Protein AF-A0A3M1JH83-F1 (afdb_monomer_lite)

Secondary structure (DSSP, 8-state):
-------------GGGGSSPPTT---SPP-EEEEHHHHHHHB---HHHHHHHHHT--BEEEPBPTTSS---TTT--SPEEE-B--SSTTEEEE---HHHHHHHHHHH-GGG--------GGGEEEETTEEEEE--S--EEEEEEEETTTS-HHHHHHHHHHS-EEEEE---STT---EEEEEEEETTTTEEEEEEEE------TTSHHHHHHHHHHHHHH-SS--SEEEEES-TT-HHHHHHHHHHHHHT--EEEE-HHHHHHHHHHHHTTB--S--EEEEEEEEEE-TTSSEEEEEEEETTEEEEEEPPEE-TTTHHHHH-HHHHHHHHHHHHH-HHHHHHHHHTTT--HHHHHHHHHHHHTTTT--EE--HHHHHHHHHHHTTS-SS-SSTTHHHHHHHHHHHHHHHHT-BTTBHHHHHTTHHHHHHHTT-----EEEEETTEEEEE-HHHHHHHHHTTTS-HHHHHHHHHHHHHHHHHHHHHHT--SSEEEESGGGG-HHHHHHHHHTTPBPPSS-SSGGGHHHHHHHHHTTSPPB--

Structure (mmCIF, N/CA/C/O backbone):
data_AF-A0A3M1JH83-F1
#
_entry.id   AF-A0A3M1JH83-F1
#
loop_
_atom_site.group_PDB
_atom_site.id
_atom_site.type_symbol
_atom_site.label_atom_id
_atom_site.label_alt_id
_atom_site.label_comp_id
_atom_site.label_asym_id
_atom_site.label_entity_id
_atom_site.label_seq_id
_atom_site.pdbx_PDB_ins_code
_atom_site.Cartn_x
_atom_site.Cartn_y
_atom_site.Cartn_z
_atom_site.occupancy
_atom_site.B_iso_or_equiv
_atom_site.auth_seq_id
_atom_site.auth_comp_id
_atom_site.auth_asym_id
_atom_site.auth_atom_id
_atom_site.pdbx_PDB_model_num
ATOM 1 N N . MET A 1 1 ? 31.248 0.438 -50.547 1.00 29.56 1 MET A N 1
ATOM 2 C CA . MET A 1 1 ? 31.898 0.547 -49.225 1.00 29.56 1 MET A CA 1
ATOM 3 C C . MET A 1 1 ? 30.807 0.777 -48.189 1.00 29.56 1 MET A C 1
ATOM 5 O O . MET A 1 1 ? 30.263 1.869 -48.118 1.00 29.56 1 MET A O 1
ATOM 9 N N . ARG A 1 2 ? 30.383 -0.291 -47.506 1.00 21.20 2 ARG A N 1
ATOM 10 C CA . ARG A 1 2 ? 29.380 -0.285 -46.432 1.00 21.20 2 ARG A CA 1
ATOM 11 C C . ARG A 1 2 ? 30.130 -0.617 -45.144 1.00 21.20 2 ARG A C 1
ATOM 13 O O . ARG A 1 2 ? 30.710 -1.694 -45.081 1.00 21.20 2 ARG A O 1
ATOM 20 N N . ASN A 1 3 ? 30.118 0.276 -44.158 1.00 22.84 3 ASN A N 1
ATOM 21 C CA . ASN A 1 3 ? 30.624 -0.019 -42.818 1.00 22.84 3 ASN A CA 1
ATOM 22 C C . ASN A 1 3 ? 29.441 -0.398 -41.920 1.00 22.84 3 ASN A C 1
ATOM 24 O O . ASN A 1 3 ? 28.606 0.443 -41.594 1.00 22.84 3 ASN A O 1
ATOM 28 N N . GLN A 1 4 ? 29.373 -1.681 -41.564 1.00 21.98 4 GLN A N 1
ATOM 29 C CA . GLN A 1 4 ? 28.559 -2.201 -40.468 1.00 21.98 4 GLN A CA 1
ATOM 30 C C . GLN A 1 4 ? 29.218 -1.815 -39.139 1.00 21.98 4 GLN A C 1
ATOM 32 O O . GLN A 1 4 ? 30.397 -2.089 -38.927 1.00 21.98 4 GLN A O 1
ATOM 37 N N . ILE A 1 5 ? 28.452 -1.195 -38.242 1.00 20.92 5 ILE A N 1
ATOM 38 C CA . ILE A 1 5 ? 28.841 -0.977 -36.847 1.00 20.92 5 ILE A CA 1
ATOM 39 C C . ILE A 1 5 ? 28.326 -2.179 -36.051 1.00 20.92 5 ILE A C 1
ATOM 41 O O . ILE A 1 5 ? 27.120 -2.387 -35.935 1.00 20.92 5 ILE A O 1
ATOM 45 N N . SER A 1 6 ? 29.247 -2.990 -35.534 1.00 19.30 6 SER A N 1
ATOM 46 C CA . SER A 1 6 ? 28.958 -4.096 -34.622 1.00 19.30 6 SER A CA 1
ATOM 47 C C . SER A 1 6 ? 28.612 -3.556 -33.231 1.00 19.30 6 SER A C 1
ATOM 49 O O . SER A 1 6 ? 29.464 -2.958 -32.570 1.00 19.30 6 SER A O 1
ATOM 51 N N . VAL A 1 7 ? 27.388 -3.795 -32.762 1.00 20.77 7 VAL A N 1
ATOM 52 C CA . VAL A 1 7 ? 26.996 -3.578 -31.363 1.00 20.77 7 VAL A CA 1
ATOM 53 C C . VAL A 1 7 ? 27.532 -4.756 -30.545 1.00 20.77 7 VAL A C 1
ATOM 55 O O . VAL A 1 7 ? 27.049 -5.878 -30.677 1.00 20.77 7 VAL A O 1
ATOM 58 N N . LYS A 1 8 ? 28.568 -4.529 -29.729 1.00 19.84 8 LYS A N 1
ATOM 59 C CA . LYS A 1 8 ? 29.025 -5.512 -28.736 1.00 19.84 8 LYS A CA 1
ATOM 60 C C . LYS A 1 8 ? 28.062 -5.493 -27.550 1.00 19.84 8 LYS A C 1
ATOM 62 O O . LYS A 1 8 ? 28.019 -4.514 -26.810 1.00 19.84 8 LYS A O 1
ATOM 67 N N . ALA A 1 9 ? 27.322 -6.584 -27.370 1.00 20.44 9 ALA A N 1
ATOM 68 C CA . ALA A 1 9 ? 26.646 -6.898 -26.120 1.00 20.44 9 ALA A CA 1
ATOM 69 C C . ALA A 1 9 ? 27.694 -6.977 -24.997 1.00 20.44 9 ALA A C 1
ATOM 71 O O . ALA A 1 9 ? 28.636 -7.766 -25.070 1.00 20.44 9 ALA A O 1
ATOM 72 N N . VAL A 1 10 ? 27.558 -6.128 -23.979 1.00 21.09 10 VAL A N 1
ATOM 73 C CA . VAL A 1 10 ? 28.343 -6.235 -22.748 1.00 21.09 10 VAL A CA 1
ATOM 74 C C . VAL A 1 10 ? 27.715 -7.365 -21.940 1.00 21.09 10 VAL A C 1
ATOM 76 O O . VAL A 1 10 ? 26.636 -7.201 -21.375 1.00 21.09 10 VAL A O 1
ATOM 79 N N . SER A 1 11 ? 28.356 -8.535 -21.935 1.00 20.55 11 SER A N 1
ATOM 80 C CA . SER A 1 11 ? 27.999 -9.620 -21.026 1.00 20.55 11 SER A CA 1
ATOM 81 C C . SER A 1 11 ? 28.176 -9.123 -19.592 1.00 20.55 11 SER A C 1
ATOM 83 O O . SER A 1 11 ? 29.296 -8.807 -19.186 1.00 20.55 11 SER A O 1
ATOM 85 N N . LEU A 1 12 ? 27.085 -9.033 -18.831 1.00 25.16 12 LEU A N 1
ATOM 86 C CA . LEU A 1 12 ? 27.163 -8.845 -17.386 1.00 25.16 12 LEU A CA 1
ATOM 87 C C . LEU A 1 12 ? 27.817 -10.095 -16.792 1.00 25.16 12 LEU A C 1
ATOM 89 O O . LEU A 1 12 ? 27.356 -11.219 -16.977 1.00 25.16 12 LEU A O 1
ATOM 93 N N . ASP A 1 13 ? 28.967 -9.845 -16.192 1.00 24.58 13 ASP A N 1
ATOM 94 C CA . ASP A 1 13 ? 30.075 -10.764 -16.020 1.00 24.58 13 ASP A CA 1
ATOM 95 C C . ASP A 1 13 ? 29.794 -11.858 -14.973 1.00 24.58 13 ASP A C 1
ATOM 97 O O . ASP A 1 13 ? 29.264 -11.607 -13.887 1.00 24.58 13 ASP A O 1
ATOM 101 N N . ALA A 1 14 ? 30.222 -13.085 -15.279 1.00 24.50 14 ALA A N 1
ATOM 102 C CA . ALA A 1 14 ? 30.196 -14.253 -14.393 1.00 24.50 14 ALA A CA 1
ATOM 103 C C . ALA A 1 14 ? 31.198 -14.138 -13.216 1.00 24.50 14 ALA A C 1
ATOM 105 O O . ALA A 1 14 ? 31.386 -15.080 -12.440 1.00 24.50 14 ALA A O 1
ATOM 106 N N . SER A 1 15 ? 31.840 -12.979 -13.058 1.00 24.45 15 SER A N 1
ATOM 107 C CA . SER A 1 15 ? 32.808 -12.663 -12.009 1.00 24.45 15 SER A CA 1
ATOM 108 C C . SER A 1 15 ? 32.173 -12.322 -10.651 1.00 24.45 15 SER A C 1
ATOM 110 O O . SER A 1 15 ? 32.859 -12.411 -9.633 1.00 24.45 15 SER A O 1
ATOM 112 N N . MET A 1 16 ? 30.856 -12.074 -10.573 1.00 32.09 16 MET A N 1
ATOM 113 C CA . MET A 1 16 ? 30.162 -11.731 -9.313 1.00 32.09 16 MET A CA 1
ATOM 114 C C . MET A 1 16 ? 30.051 -12.867 -8.274 1.00 32.09 16 MET A C 1
ATOM 116 O O . MET A 1 16 ? 29.614 -12.628 -7.150 1.00 32.09 16 MET A O 1
ATOM 120 N N . LYS A 1 17 ? 30.469 -14.103 -8.591 1.00 27.92 17 LYS A N 1
ATOM 121 C CA . LYS A 1 17 ? 30.556 -15.200 -7.602 1.00 27.92 17 LYS A CA 1
ATOM 122 C C . LYS A 1 17 ? 31.916 -15.318 -6.906 1.00 27.92 17 LYS A C 1
ATOM 124 O O . LYS A 1 17 ? 32.028 -16.067 -5.939 1.00 27.92 17 LYS A O 1
ATOM 129 N N . LYS A 1 18 ? 32.958 -14.607 -7.350 1.00 27.17 18 LYS A N 1
ATOM 130 C CA . LYS A 1 18 ? 34.292 -14.687 -6.732 1.00 27.17 18 LYS A CA 1
ATOM 131 C C . LYS A 1 18 ? 34.509 -13.522 -5.769 1.00 27.17 18 LYS A C 1
ATOM 133 O O . LYS A 1 18 ? 35.078 -12.507 -6.146 1.00 27.17 18 LYS A O 1
ATOM 138 N N . GLY A 1 19 ? 34.081 -13.686 -4.517 1.00 31.95 19 GLY A N 1
ATOM 139 C CA . GLY A 1 19 ? 34.514 -12.791 -3.435 1.00 31.95 19 GLY A CA 1
ATOM 140 C C . GLY A 1 19 ? 33.567 -12.645 -2.249 1.00 31.95 19 GLY A C 1
ATOM 141 O O . GLY A 1 19 ? 34.003 -12.173 -1.205 1.00 31.95 19 GLY A O 1
ATOM 142 N N . LEU A 1 20 ? 32.306 -13.065 -2.363 1.00 27.81 20 LEU A N 1
ATOM 143 C CA . LEU A 1 20 ? 31.392 -13.063 -1.221 1.00 27.81 20 LEU A CA 1
ATOM 144 C C . LEU A 1 20 ? 31.597 -14.348 -0.402 1.00 27.81 20 LEU A C 1
ATOM 146 O O . LEU A 1 20 ? 31.468 -15.439 -0.968 1.00 27.81 20 LEU A O 1
ATOM 150 N N . PRO A 1 21 ? 31.920 -14.263 0.904 1.00 26.00 21 PRO A N 1
ATOM 151 C CA . PRO A 1 21 ? 31.916 -15.441 1.756 1.00 26.00 21 PRO A CA 1
ATOM 152 C C . PRO A 1 21 ? 30.517 -16.071 1.744 1.00 26.00 21 PRO A C 1
ATOM 154 O O . PRO A 1 21 ? 29.506 -15.367 1.821 1.00 26.00 21 PRO A O 1
ATOM 157 N N . GLN A 1 22 ? 30.452 -17.401 1.632 1.00 23.94 22 GLN A N 1
ATOM 158 C CA . GLN A 1 22 ? 29.202 -18.146 1.795 1.00 23.94 22 GLN A CA 1
ATOM 159 C C . GLN A 1 22 ? 28.585 -17.782 3.152 1.00 23.94 22 GLN A C 1
ATOM 161 O O . GLN A 1 22 ? 29.191 -18.032 4.190 1.00 23.94 22 GLN A O 1
ATOM 166 N N . GLY A 1 23 ? 27.397 -17.170 3.132 1.00 29.83 23 GLY A N 1
ATOM 167 C CA . GLY A 1 23 ? 26.667 -16.761 4.338 1.00 29.83 23 GLY A CA 1
ATOM 168 C C . GLY A 1 23 ? 26.599 -15.253 4.609 1.00 29.83 23 GLY A C 1
ATOM 169 O O . GLY A 1 23 ? 25.963 -14.871 5.585 1.00 29.83 23 GLY A O 1
ATOM 170 N N . ALA A 1 24 ? 27.187 -14.392 3.769 1.00 28.91 24 ALA A N 1
ATOM 171 C CA . ALA A 1 24 ? 27.036 -12.941 3.916 1.00 28.91 24 ALA A CA 1
ATOM 172 C C . ALA A 1 24 ? 25.582 -12.493 3.653 1.00 28.91 24 ALA A C 1
ATOM 174 O O . ALA A 1 24 ? 25.024 -12.709 2.574 1.00 28.91 24 ALA A O 1
ATOM 175 N N . SER A 1 25 ? 24.971 -11.854 4.646 1.00 32.62 25 SER A N 1
ATOM 176 C CA . SER A 1 25 ? 23.642 -11.254 4.581 1.00 32.62 25 SER A CA 1
ATOM 177 C C . SER A 1 25 ? 23.720 -9.896 3.870 1.00 32.62 25 SER A C 1
ATOM 179 O O . SER A 1 25 ? 24.493 -9.018 4.240 1.00 32.62 25 SER A O 1
ATOM 181 N N . LEU A 1 26 ? 22.872 -9.680 2.861 1.00 36.41 26 LEU A N 1
ATOM 182 C CA . LEU A 1 26 ? 22.718 -8.378 2.190 1.00 36.41 26 LEU A CA 1
ATOM 183 C C . LEU A 1 26 ? 21.771 -7.424 2.943 1.00 36.41 26 LEU A C 1
ATOM 185 O O . LEU A 1 26 ? 21.345 -6.412 2.384 1.00 36.41 26 LEU A O 1
ATOM 189 N N . ASN A 1 27 ? 21.409 -7.740 4.192 1.00 35.19 27 ASN A N 1
ATOM 190 C CA . ASN A 1 27 ? 20.602 -6.841 5.006 1.00 35.19 27 ASN A CA 1
ATOM 191 C C . ASN A 1 27 ? 21.424 -5.606 5.408 1.00 35.19 27 ASN A C 1
ATOM 193 O O . ASN A 1 27 ? 22.570 -5.752 5.841 1.00 35.19 27 ASN A O 1
ATOM 197 N N . PRO A 1 28 ? 20.853 -4.393 5.317 1.00 38.94 28 PRO A N 1
ATOM 198 C CA . PRO A 1 28 ? 21.507 -3.195 5.826 1.00 38.94 28 PRO A CA 1
ATOM 199 C C . PRO A 1 28 ? 21.802 -3.349 7.332 1.00 38.94 28 PRO A C 1
ATOM 201 O O . PRO A 1 28 ? 20.889 -3.570 8.124 1.00 38.94 28 PRO A O 1
ATOM 204 N N . ARG A 1 29 ? 23.074 -3.241 7.737 1.00 39.47 29 ARG A N 1
ATOM 205 C CA . ARG A 1 29 ? 23.537 -3.251 9.143 1.00 39.47 29 ARG A CA 1
ATOM 206 C C . ARG A 1 29 ? 23.439 -1.869 9.761 1.00 39.47 29 ARG A C 1
ATOM 208 O O . ARG A 1 29 ? 23.209 -0.916 9.040 1.00 39.47 29 ARG A O 1
ATOM 215 N N . LEU A 1 30 ? 23.657 -1.735 11.065 1.00 40.88 30 LEU A N 1
ATOM 216 C CA . LEU A 1 30 ? 23.830 -0.453 11.759 1.00 40.88 30 LEU A CA 1
ATOM 217 C C . LEU A 1 30 ? 25.293 -0.310 12.246 1.00 40.88 30 LEU A C 1
ATOM 219 O O . LEU A 1 30 ? 25.900 -1.289 12.656 1.00 40.88 30 LEU A O 1
ATOM 223 N N . ILE A 1 31 ? 25.867 0.887 12.201 1.00 41.50 31 ILE A N 1
ATOM 224 C CA . ILE A 1 31 ? 27.222 1.305 12.628 1.00 41.50 31 ILE A CA 1
ATOM 225 C C . ILE A 1 31 ? 27.062 2.528 13.544 1.00 41.50 31 ILE A C 1
ATOM 227 O O . ILE A 1 31 ? 25.992 3.088 13.529 1.00 41.50 31 ILE A O 1
ATOM 231 N N . LEU A 1 32 ? 28.033 2.966 14.349 1.00 40.97 32 LEU A N 1
ATOM 232 C CA . LEU A 1 32 ? 27.917 4.106 15.282 1.00 40.97 32 LEU A CA 1
ATOM 233 C C . LEU A 1 32 ? 28.893 5.247 14.854 1.00 40.97 32 LEU A C 1
ATOM 235 O O . LEU A 1 32 ? 30.026 4.953 14.489 1.00 40.97 32 LEU A O 1
ATOM 239 N N . ALA A 1 33 ? 28.494 6.527 14.790 1.00 47.56 33 ALA A N 1
ATOM 240 C CA . ALA A 1 33 ? 29.294 7.666 14.298 1.00 47.56 33 ALA A CA 1
ATOM 241 C C . ALA A 1 33 ? 28.893 9.044 14.870 1.00 47.56 33 ALA A C 1
ATOM 243 O O . ALA A 1 33 ? 27.736 9.421 14.803 1.00 47.56 33 ALA A O 1
ATOM 244 N N . GLY A 1 34 ? 29.830 9.870 15.350 1.00 42.00 34 GLY A N 1
ATOM 245 C CA . GLY A 1 34 ? 29.492 11.144 16.019 1.00 42.00 34 GLY A CA 1
ATOM 246 C C . GLY A 1 34 ? 29.009 12.319 15.133 1.00 42.00 34 GLY A C 1
ATOM 247 O O . GLY A 1 34 ? 29.257 12.333 13.929 1.00 42.00 34 GLY A O 1
ATOM 248 N N . LYS A 1 35 ? 28.378 13.361 15.718 1.00 49.84 35 LYS A N 1
ATOM 249 C CA . LYS A 1 35 ? 27.789 14.547 15.015 1.00 49.84 35 LYS A CA 1
ATOM 250 C C . LYS A 1 35 ? 28.710 15.165 13.952 1.00 49.84 35 LYS A C 1
ATOM 252 O O . LYS A 1 35 ? 28.282 15.420 12.826 1.00 49.84 35 LYS A O 1
ATOM 257 N N . VAL A 1 36 ? 29.989 15.352 14.282 1.00 51.66 36 VAL A N 1
ATOM 258 C CA . VAL A 1 36 ? 31.001 15.911 13.365 1.00 51.66 36 VAL A CA 1
ATOM 259 C C . VAL A 1 36 ? 31.221 15.002 12.150 1.00 51.66 36 VAL A C 1
ATOM 261 O O . VAL A 1 36 ? 31.370 15.484 11.027 1.00 51.66 36 VAL A O 1
ATOM 264 N N . PHE A 1 37 ? 31.193 13.681 12.344 1.00 54.81 37 PHE A N 1
ATOM 265 C CA . PHE A 1 37 ? 31.270 12.713 11.252 1.00 54.81 37 PHE A CA 1
ATOM 266 C C . PHE A 1 37 ? 30.034 12.802 10.352 1.00 54.81 37 PHE A C 1
ATOM 268 O O . PHE A 1 37 ? 30.172 12.782 9.128 1.00 54.81 37 PHE A O 1
ATOM 275 N N . VAL A 1 38 ? 28.842 12.948 10.937 1.00 54.94 38 VAL A N 1
ATOM 276 C CA . VAL A 1 38 ? 27.588 13.074 10.181 1.00 54.94 38 VAL A CA 1
ATOM 277 C C . VAL A 1 38 ? 27.604 14.315 9.295 1.00 54.94 38 VAL A C 1
ATOM 279 O O . VAL A 1 38 ? 27.478 14.208 8.078 1.00 54.94 38 VAL A O 1
ATOM 282 N N . GLN A 1 39 ? 27.859 15.488 9.874 1.00 59.59 39 GLN A N 1
ATOM 283 C CA . GLN A 1 39 ? 27.896 16.752 9.133 1.00 59.59 39 GLN A CA 1
ATOM 284 C C . GLN A 1 39 ? 28.997 16.771 8.063 1.00 59.59 39 GLN A C 1
ATOM 286 O O . GLN A 1 39 ? 28.826 17.378 7.002 1.00 59.59 39 GLN A O 1
ATOM 291 N N . LYS A 1 40 ? 30.128 16.095 8.300 1.00 59.72 40 LYS A N 1
ATOM 292 C CA . LYS A 1 40 ? 31.222 15.997 7.325 1.00 59.72 40 LYS A CA 1
ATOM 293 C C . LYS A 1 40 ? 30.867 15.105 6.137 1.00 59.72 40 LYS A C 1
ATOM 295 O O . LYS A 1 40 ? 31.244 15.428 5.012 1.00 59.72 40 LYS A O 1
ATOM 300 N N . ASN A 1 41 ? 30.147 14.008 6.367 1.00 54.59 41 ASN A N 1
ATOM 301 C CA . ASN A 1 41 ? 29.974 12.953 5.370 1.00 54.59 41 ASN A CA 1
ATOM 302 C C . ASN A 1 41 ? 28.572 12.879 4.753 1.00 54.59 41 ASN A C 1
ATOM 304 O O . ASN A 1 41 ? 28.433 12.242 3.711 1.00 54.59 41 ASN A O 1
ATOM 308 N N . PHE A 1 42 ? 27.565 13.546 5.322 1.00 60.81 42 PHE A N 1
ATOM 309 C CA . PHE A 1 42 ? 26.161 13.474 4.900 1.00 60.81 42 PHE A CA 1
ATOM 310 C C . PHE A 1 42 ? 25.561 14.864 4.668 1.00 60.81 42 PHE A C 1
ATOM 312 O O . PHE A 1 42 ? 26.018 15.866 5.219 1.00 60.81 42 PHE A O 1
ATOM 319 N N . LEU A 1 43 ? 24.573 14.932 3.778 1.00 56.22 43 LEU A N 1
ATOM 320 C CA . LEU A 1 43 ? 23.711 16.091 3.585 1.00 56.22 43 LEU A CA 1
ATOM 321 C C . LEU A 1 43 ? 22.747 16.139 4.768 1.00 56.22 43 LEU A C 1
ATOM 323 O O . LEU A 1 43 ? 22.048 15.156 4.999 1.00 56.22 43 LEU A O 1
ATOM 327 N N . VAL A 1 44 ? 22.768 17.256 5.499 1.00 56.53 44 VAL A N 1
ATOM 328 C CA . VAL A 1 44 ? 21.965 17.479 6.705 1.00 56.53 44 VAL A CA 1
ATOM 329 C C . VAL A 1 44 ? 20.990 18.627 6.435 1.00 56.53 44 VAL A C 1
ATOM 331 O O . VAL A 1 44 ? 21.437 19.735 6.141 1.00 56.53 44 VAL A O 1
ATOM 334 N N . SER A 1 45 ? 19.681 18.384 6.480 1.00 54.75 45 SER A N 1
ATOM 335 C CA . SER A 1 45 ? 18.667 19.449 6.425 1.00 54.75 45 SER A CA 1
ATOM 336 C C . SER A 1 45 ? 18.486 20.128 7.799 1.00 54.75 45 SER A C 1
ATOM 338 O O . SER A 1 45 ? 18.756 19.508 8.826 1.00 54.75 45 SER A O 1
ATOM 340 N N . PRO A 1 46 ? 18.016 21.391 7.883 1.00 53.09 46 PRO A N 1
ATOM 341 C CA . PRO A 1 46 ? 17.865 22.078 9.174 1.00 53.09 46 PRO A CA 1
ATOM 342 C C . PRO A 1 46 ? 17.055 21.300 10.226 1.00 53.09 46 PRO A C 1
ATOM 344 O O . PRO A 1 46 ? 17.425 21.298 11.400 1.00 53.09 46 PRO A O 1
ATOM 347 N N . PRO A 1 47 ? 15.981 20.586 9.855 1.00 51.31 47 PRO A N 1
ATOM 348 C CA . PRO A 1 47 ? 15.257 19.826 10.853 1.00 51.31 47 PRO A CA 1
ATOM 349 C C . PRO A 1 47 ? 15.864 18.427 11.133 1.00 51.31 47 PRO A C 1
ATOM 351 O O . PRO A 1 47 ? 15.582 17.857 12.185 1.00 51.31 47 PRO A O 1
ATOM 354 N N . GLU A 1 48 ? 16.784 17.919 10.296 1.00 53.09 48 GLU A N 1
ATOM 355 C CA . GLU A 1 48 ? 17.680 16.783 10.637 1.00 53.09 48 GLU A CA 1
ATOM 356 C C . GLU A 1 48 ? 18.620 17.146 11.760 1.00 53.09 48 GLU A C 1
ATOM 358 O O . GLU A 1 48 ? 18.833 16.369 12.687 1.00 53.09 48 GLU A O 1
ATOM 363 N N . GLU A 1 49 ? 19.171 18.349 11.676 1.00 57.69 49 GLU A N 1
ATOM 364 C CA . GLU A 1 49 ? 20.085 18.881 12.667 1.00 57.69 49 GLU A CA 1
ATOM 365 C C . GLU A 1 49 ? 19.397 19.000 14.031 1.00 57.69 49 GLU A C 1
ATOM 367 O O . GLU A 1 49 ? 19.932 18.530 15.035 1.00 57.69 49 GLU A O 1
ATOM 372 N N . GLN A 1 50 ? 18.145 19.466 14.048 1.00 54.00 50 GLN A N 1
ATOM 373 C CA . GLN A 1 50 ? 17.323 19.500 15.258 1.00 54.00 50 GLN A CA 1
ATOM 374 C C . GLN A 1 50 ? 17.037 18.097 15.834 1.00 54.00 50 GLN A C 1
ATOM 376 O O . GLN A 1 50 ? 16.866 17.939 17.044 1.00 54.00 50 GLN A O 1
ATOM 381 N N . MET A 1 51 ? 16.958 17.063 14.992 1.00 52.09 51 MET A N 1
ATOM 382 C CA . MET A 1 51 ? 16.740 15.677 15.425 1.00 52.09 51 MET A CA 1
ATOM 383 C C . MET A 1 51 ? 18.017 15.016 15.948 1.00 52.09 51 MET A C 1
ATOM 385 O O . MET A 1 51 ? 17.961 14.311 16.958 1.00 52.09 51 MET A O 1
ATOM 389 N N . LEU A 1 52 ? 19.160 15.294 15.313 1.00 51.97 52 LEU A N 1
ATOM 390 C CA . LEU A 1 52 ? 20.486 14.907 15.799 1.00 51.97 52 LEU A CA 1
ATOM 391 C C . LEU A 1 52 ? 20.767 15.520 17.178 1.00 51.97 52 LEU A C 1
ATOM 393 O O . LEU A 1 52 ? 21.325 14.851 18.041 1.00 51.97 52 LEU A O 1
ATOM 397 N N . GLU A 1 53 ? 20.331 16.760 17.413 1.00 51.69 53 GLU A N 1
ATOM 398 C CA . GLU A 1 53 ? 20.464 17.441 18.709 1.00 51.69 53 GLU A CA 1
ATOM 399 C C . GLU A 1 53 ? 19.569 16.858 19.802 1.00 51.69 53 GLU A C 1
ATOM 401 O O . GLU A 1 53 ? 19.940 16.867 20.974 1.00 51.69 53 GLU A O 1
ATOM 406 N N . LYS A 1 54 ? 18.406 16.316 19.429 1.00 46.25 54 LYS A N 1
ATOM 407 C CA . LYS A 1 54 ? 17.472 15.702 20.377 1.00 46.25 54 LYS A CA 1
ATOM 408 C C . LYS A 1 54 ? 17.884 14.294 20.807 1.00 46.25 54 LYS A C 1
ATOM 410 O O . LYS A 1 54 ? 17.395 13.868 21.839 1.00 46.25 54 LYS A O 1
ATOM 415 N N . GLY A 1 55 ? 18.758 13.582 20.083 1.00 38.84 55 GLY A N 1
ATOM 416 C CA . GLY A 1 55 ? 19.399 12.336 20.550 1.00 38.84 55 GLY A CA 1
ATOM 417 C C . GLY A 1 55 ? 18.569 11.039 20.488 1.00 38.84 55 GLY A C 1
ATOM 418 O O . GLY A 1 55 ? 18.920 10.062 21.147 1.00 38.84 55 GLY A O 1
ATOM 419 N N . HIS A 1 56 ? 17.471 10.996 19.722 1.00 40.28 56 HIS A N 1
ATOM 420 C CA . HIS A 1 56 ? 16.541 9.848 19.694 1.00 40.28 56 HIS A CA 1
ATOM 421 C C . HIS A 1 56 ? 15.947 9.568 18.303 1.00 40.28 56 HIS A C 1
ATOM 423 O O . HIS A 1 56 ? 14.751 9.289 18.182 1.00 40.28 56 HIS A O 1
ATOM 429 N N . ALA A 1 57 ? 16.743 9.690 17.244 1.00 38.75 57 ALA A N 1
ATOM 430 C CA . ALA A 1 57 ? 16.243 9.566 15.884 1.00 38.75 57 ALA A CA 1
ATOM 431 C C . ALA A 1 57 ? 17.195 8.776 15.007 1.00 38.75 57 ALA A C 1
ATOM 433 O O . ALA A 1 57 ? 18.412 8.891 15.117 1.00 38.75 57 ALA A O 1
ATOM 434 N N . VAL A 1 58 ? 16.609 8.015 14.096 1.00 41.66 58 VAL A N 1
ATOM 435 C CA . VAL A 1 58 ? 17.347 7.335 13.043 1.00 41.66 58 VAL A CA 1
ATOM 436 C C . VAL A 1 58 ? 16.947 7.924 11.721 1.00 41.66 58 VAL A C 1
ATOM 438 O O . VAL A 1 58 ? 15.819 7.746 11.270 1.00 41.66 58 VAL A O 1
ATOM 441 N N . LEU A 1 59 ? 17.894 8.633 11.144 1.00 44.25 59 LEU A N 1
ATOM 442 C CA . LEU A 1 59 ? 17.781 9.454 9.972 1.00 44.25 59 LEU A CA 1
ATOM 443 C C . LEU A 1 59 ? 18.288 8.692 8.760 1.00 44.25 59 LEU A C 1
ATOM 445 O O . LEU A 1 59 ? 19.451 8.322 8.692 1.00 44.25 59 LEU A O 1
ATOM 449 N N . LEU A 1 60 ? 17.452 8.481 7.750 1.00 45.62 60 LEU A N 1
ATOM 450 C CA . LEU A 1 60 ? 17.972 8.122 6.430 1.00 45.62 60 LEU A CA 1
ATOM 451 C C . LEU A 1 60 ? 18.610 9.377 5.832 1.00 45.62 60 LEU A C 1
ATOM 453 O O . LEU A 1 60 ? 17.892 10.331 5.529 1.00 45.62 60 LEU A O 1
ATOM 457 N N . MET A 1 61 ? 19.933 9.397 5.666 1.00 49.25 61 MET A N 1
ATOM 458 C CA . MET A 1 61 ? 20.636 10.591 5.196 1.00 49.25 61 MET A CA 1
ATOM 459 C C . MET A 1 61 ? 21.442 10.289 3.945 1.00 49.25 61 MET A C 1
ATOM 461 O O . MET A 1 61 ? 22.099 9.257 3.796 1.00 49.25 61 MET A O 1
ATOM 465 N N . LYS A 1 62 ? 21.416 11.231 3.008 1.00 47.31 62 LYS A N 1
ATOM 466 C CA . LYS A 1 62 ? 22.179 11.085 1.777 1.00 47.31 62 LYS A CA 1
ATOM 467 C C . LYS A 1 62 ? 23.626 11.487 2.018 1.00 47.31 62 LYS A C 1
ATOM 469 O O . LYS A 1 62 ? 23.904 12.545 2.570 1.00 47.31 62 LYS A O 1
ATOM 474 N N . ARG A 1 63 ? 24.560 10.660 1.567 1.00 53.97 63 ARG A N 1
ATOM 475 C CA . ARG A 1 63 ? 25.992 10.941 1.650 1.00 53.97 63 ARG A CA 1
ATOM 476 C C . ARG A 1 63 ? 26.377 12.149 0.786 1.00 53.97 63 ARG A C 1
ATOM 478 O O . ARG A 1 63 ? 25.865 12.319 -0.322 1.00 53.97 63 ARG A O 1
ATOM 485 N N . LYS A 1 64 ? 27.327 12.953 1.259 1.00 57.09 64 LYS A N 1
ATOM 486 C CA . LYS A 1 64 ? 28.046 13.923 0.429 1.00 57.09 64 LYS A CA 1
ATOM 487 C C . LYS A 1 64 ? 28.920 13.167 -0.592 1.00 57.09 64 LYS A C 1
ATOM 489 O O . LYS A 1 64 ? 29.584 12.189 -0.231 1.00 57.09 64 LYS A O 1
ATOM 494 N N . PRO A 1 65 ? 28.935 13.571 -1.870 1.00 50.06 65 PRO A N 1
ATOM 495 C CA . PRO A 1 65 ? 29.818 12.958 -2.862 1.00 50.06 65 PRO A CA 1
ATOM 496 C C . PRO A 1 65 ? 31.290 13.005 -2.411 1.00 50.06 65 PRO A C 1
ATOM 498 O O . PRO A 1 65 ? 31.725 14.003 -1.843 1.00 50.06 65 PRO A O 1
ATOM 501 N N . GLY A 1 66 ? 32.048 11.922 -2.619 1.00 52.72 66 GLY A N 1
ATOM 502 C CA . GLY A 1 66 ? 33.499 11.889 -2.359 1.00 52.72 66 GLY A CA 1
ATOM 503 C C . GLY A 1 66 ? 33.962 11.832 -0.891 1.00 52.72 66 GLY A C 1
ATOM 504 O O . GLY A 1 66 ? 35.161 11.790 -0.643 1.00 52.72 66 GLY A O 1
ATOM 505 N N . THR A 1 67 ? 33.057 11.799 0.095 1.00 49.81 67 THR A N 1
ATOM 506 C CA . THR A 1 67 ? 33.436 11.854 1.528 1.00 49.81 67 THR A CA 1
ATOM 507 C C . THR A 1 67 ? 33.711 10.499 2.209 1.00 49.81 67 THR A C 1
ATOM 509 O O . THR A 1 67 ? 34.428 10.453 3.203 1.00 49.81 67 THR A O 1
ATOM 512 N N . LEU A 1 68 ? 33.205 9.387 1.667 1.00 52.97 68 LEU A N 1
ATOM 513 C CA . LEU A 1 68 ? 33.437 7.998 2.112 1.00 52.97 68 LEU A CA 1
ATOM 514 C C . LEU A 1 68 ? 33.948 7.129 0.923 1.00 52.97 68 LEU A C 1
ATOM 516 O O . LEU A 1 68 ? 33.969 7.592 -0.217 1.00 52.97 68 LEU A O 1
ATOM 520 N N . PRO A 1 69 ? 34.406 5.882 1.105 1.00 41.66 69 PRO A N 1
ATOM 521 C CA . PRO A 1 69 ? 34.822 5.042 -0.027 1.00 41.66 69 PRO A CA 1
ATOM 522 C C . PRO A 1 69 ? 33.654 4.737 -0.986 1.00 41.66 69 PRO A C 1
ATOM 524 O O . PRO A 1 69 ? 32.513 4.608 -0.544 1.00 41.66 69 PRO A O 1
ATOM 527 N N . GLU A 1 70 ? 33.912 4.643 -2.290 1.00 41.06 70 GLU A N 1
ATOM 528 C CA . GLU A 1 70 ? 32.973 4.081 -3.273 1.00 41.06 70 GLU A CA 1
ATOM 529 C C . GLU A 1 70 ? 33.172 2.559 -3.300 1.00 41.06 70 GLU A C 1
ATOM 531 O O . GLU A 1 70 ? 34.083 2.059 -3.951 1.00 41.06 70 GLU A O 1
ATOM 536 N N . ALA A 1 71 ? 32.380 1.807 -2.533 1.00 31.56 71 ALA A N 1
ATOM 537 C CA . ALA A 1 71 ? 32.244 0.370 -2.764 1.00 31.56 71 ALA A CA 1
ATOM 538 C C . ALA A 1 71 ? 31.260 0.184 -3.932 1.00 31.56 71 ALA A C 1
ATOM 540 O O . ALA A 1 71 ? 30.143 0.701 -3.879 1.00 31.56 71 ALA A O 1
ATOM 541 N N . GLY A 1 72 ? 31.709 -0.454 -5.017 1.00 33.03 72 GLY A N 1
ATOM 542 C CA . GLY A 1 72 ? 30.964 -0.570 -6.277 1.00 33.03 72 GLY A CA 1
ATOM 543 C C . GLY A 1 72 ? 29.532 -1.094 -6.111 1.00 33.03 72 GLY A C 1
ATOM 544 O O . GLY A 1 72 ? 29.290 -1.917 -5.239 1.00 33.03 72 GLY A O 1
ATOM 545 N N . GLU A 1 73 ? 28.620 -0.579 -6.948 1.00 32.81 73 GLU A N 1
ATOM 546 C CA . GLU A 1 73 ? 27.184 -0.898 -7.170 1.00 32.81 73 GLU A CA 1
ATOM 547 C C . GLU A 1 73 ? 26.237 -1.104 -5.957 1.00 32.81 73 GLU A C 1
ATOM 549 O O . GLU A 1 73 ? 25.022 -1.008 -6.118 1.00 32.81 73 GLU A O 1
ATOM 554 N N . LEU A 1 74 ? 26.732 -1.294 -4.734 1.00 31.06 74 LEU A N 1
ATOM 555 C CA . LEU A 1 74 ? 25.958 -1.598 -3.522 1.00 31.06 74 LEU A CA 1
ATOM 556 C C . LEU A 1 74 ? 25.607 -0.358 -2.682 1.00 31.06 74 LEU A C 1
ATOM 558 O O . LEU A 1 74 ? 24.722 -0.420 -1.832 1.00 31.06 74 LEU A O 1
ATOM 562 N N . LEU A 1 75 ? 26.215 0.795 -2.979 1.00 36.03 75 LEU A N 1
ATOM 563 C CA . LEU A 1 75 ? 25.995 2.061 -2.264 1.00 36.03 75 LEU A CA 1
ATOM 564 C C . LEU A 1 75 ? 25.097 3.063 -3.009 1.00 36.03 75 LEU A C 1
ATOM 566 O O . LEU A 1 75 ? 25.064 4.245 -2.662 1.00 36.03 75 LEU A O 1
ATOM 570 N N . GLU A 1 76 ? 24.336 2.621 -4.016 1.00 32.84 76 GLU A N 1
ATOM 571 C CA . GLU A 1 76 ? 23.298 3.472 -4.610 1.00 32.84 76 GLU A CA 1
ATOM 572 C C . GLU A 1 76 ? 22.082 3.648 -3.688 1.00 32.84 76 GLU A C 1
ATOM 574 O O . GLU A 1 76 ? 21.260 4.520 -3.939 1.00 32.84 76 GLU A O 1
ATOM 579 N N . THR A 1 77 ? 21.964 2.896 -2.592 1.00 33.28 77 THR A N 1
ATOM 580 C CA . THR A 1 77 ? 20.936 3.098 -1.559 1.00 33.28 77 THR A CA 1
ATOM 581 C C . THR A 1 77 ? 21.356 4.151 -0.520 1.00 33.28 77 THR A C 1
ATOM 583 O O . THR A 1 77 ? 22.509 4.162 -0.088 1.00 33.28 77 THR A O 1
ATOM 586 N N . PRO A 1 78 ? 20.450 5.046 -0.076 1.00 35.47 78 PRO A N 1
ATOM 587 C CA . PRO A 1 78 ? 20.766 6.020 0.963 1.00 35.47 78 PRO A CA 1
ATOM 588 C C . PRO A 1 78 ? 21.223 5.343 2.266 1.00 35.47 78 PRO A C 1
ATOM 590 O O . PRO A 1 78 ? 20.603 4.391 2.741 1.00 35.47 78 PRO A O 1
ATOM 593 N N . VAL A 1 79 ? 22.297 5.870 2.855 1.00 36.16 79 VAL A N 1
ATOM 594 C CA . VAL A 1 79 ? 22.877 5.394 4.119 1.00 36.16 79 VAL A CA 1
ATOM 595 C C . VAL A 1 79 ? 21.950 5.780 5.278 1.00 36.16 79 VAL A C 1
ATOM 597 O O . VAL A 1 79 ? 21.519 6.928 5.395 1.00 36.16 79 VAL A O 1
ATOM 600 N N . ARG A 1 80 ? 21.626 4.827 6.155 1.00 39.94 80 ARG A N 1
ATOM 601 C CA . ARG A 1 80 ? 20.773 5.064 7.334 1.00 39.94 80 ARG A CA 1
ATOM 602 C C . ARG A 1 80 ? 21.634 5.425 8.540 1.00 39.94 80 ARG A C 1
ATOM 604 O O . ARG A 1 80 ? 22.528 4.662 8.864 1.00 39.94 80 ARG A O 1
ATOM 611 N N . LEU A 1 81 ? 21.363 6.535 9.215 1.00 34.69 81 LEU A N 1
ATOM 612 C CA . LEU A 1 81 ? 22.032 6.979 10.432 1.00 34.69 81 LEU A CA 1
ATOM 613 C C . LEU A 1 81 ? 21.149 6.879 11.684 1.00 34.69 81 LEU A C 1
ATOM 615 O O . LEU A 1 81 ? 20.262 7.693 11.837 1.00 34.69 81 LEU A O 1
ATOM 619 N N . LEU A 1 82 ? 21.362 5.939 12.612 1.00 33.91 82 LEU A N 1
ATOM 620 C CA . LEU A 1 82 ? 20.680 5.905 13.943 1.00 33.91 82 LEU A CA 1
ATOM 621 C C . LEU A 1 82 ? 21.189 7.048 14.877 1.00 33.91 82 LEU A C 1
ATOM 623 O O . LEU A 1 82 ? 22.180 7.701 14.591 1.00 33.91 82 LEU A O 1
ATOM 627 N N . GLY A 1 83 ? 20.577 7.251 16.040 1.00 28.84 83 GLY A N 1
ATOM 628 C CA . GLY A 1 83 ? 21.044 8.135 17.117 1.00 28.84 83 GLY A CA 1
ATOM 629 C C . GLY A 1 83 ? 20.331 7.737 18.409 1.00 28.84 83 GLY A C 1
ATOM 630 O O . GLY A 1 83 ? 19.113 7.546 18.389 1.00 28.84 83 GLY A O 1
ATOM 631 N N . ALA A 1 84 ? 21.059 7.532 19.510 1.00 27.53 84 ALA A N 1
ATOM 632 C CA . ALA A 1 84 ? 20.495 7.111 20.798 1.00 27.53 84 ALA A CA 1
ATOM 633 C C . ALA A 1 84 ? 21.366 7.588 21.984 1.00 27.53 84 ALA A C 1
ATOM 635 O O . ALA A 1 84 ? 22.539 7.887 21.786 1.00 27.53 84 ALA A O 1
ATOM 636 N N . PRO A 1 85 ? 20.803 7.688 23.207 1.00 30.00 85 PRO A N 1
ATOM 637 C CA . PRO A 1 85 ? 21.125 8.770 24.137 1.00 30.00 85 PRO A CA 1
ATOM 638 C C . PRO A 1 85 ? 22.079 8.380 25.281 1.00 30.00 85 PRO A C 1
ATOM 640 O O . PRO A 1 85 ? 22.266 7.203 25.583 1.00 30.00 85 PRO A O 1
ATOM 643 N N . HIS A 1 86 ? 22.539 9.421 25.989 1.00 29.27 86 HIS A N 1
ATOM 644 C CA . HIS A 1 86 ? 23.291 9.424 27.257 1.00 29.27 86 HIS A CA 1
ATOM 645 C C . HIS A 1 86 ? 24.791 9.104 27.218 1.00 29.27 86 HIS A C 1
ATOM 647 O O . HIS A 1 86 ? 25.341 8.579 28.177 1.00 29.27 86 HIS A O 1
ATOM 653 N N . SER A 1 87 ? 25.481 9.562 26.182 1.00 27.69 87 SER A N 1
ATOM 654 C CA . SER A 1 87 ? 26.859 10.055 26.297 1.00 27.69 87 SER A CA 1
ATOM 655 C C . SER A 1 87 ? 27.198 10.805 25.013 1.00 27.69 87 SER A C 1
ATOM 657 O O . SER A 1 87 ? 26.840 10.362 23.930 1.00 27.69 87 SER A O 1
ATOM 659 N N . GLU A 1 88 ? 27.776 11.991 25.162 1.00 28.55 88 GLU A N 1
ATOM 660 C CA . GLU A 1 88 ? 28.308 12.890 24.129 1.00 28.55 88 GLU A CA 1
ATOM 661 C C . GLU A 1 88 ? 28.255 12.402 22.658 1.00 28.55 88 GLU A C 1
ATOM 663 O O . GLU A 1 88 ? 29.156 11.740 22.159 1.00 28.55 88 GLU A O 1
ATOM 668 N N . GLY A 1 89 ? 27.235 12.845 21.912 1.00 28.86 89 GLY A N 1
ATOM 669 C CA . GLY A 1 89 ? 27.386 13.140 20.481 1.00 28.86 89 GLY A CA 1
ATOM 670 C C . GLY A 1 89 ? 27.418 11.985 19.474 1.00 28.86 89 GLY A C 1
ATOM 671 O O . GLY A 1 89 ? 27.930 12.214 18.378 1.00 28.86 89 GLY A O 1
ATOM 672 N N . GLU A 1 90 ? 26.865 10.808 19.767 1.00 30.02 90 GLU A N 1
ATOM 673 C CA . GLU A 1 90 ? 26.884 9.642 18.869 1.00 30.02 90 GLU A CA 1
ATOM 674 C C . GLU A 1 90 ? 25.612 9.494 17.993 1.00 30.02 90 GLU A C 1
ATOM 676 O O . GLU A 1 90 ? 24.495 9.338 18.485 1.00 30.02 90 GLU A O 1
ATOM 681 N N . ALA A 1 91 ? 25.780 9.519 16.667 1.00 32.78 91 ALA A N 1
ATOM 682 C CA . ALA A 1 91 ? 24.834 8.991 15.679 1.00 32.78 91 ALA A CA 1
ATOM 683 C C . ALA A 1 91 ? 25.276 7.575 15.268 1.00 32.78 91 ALA A C 1
ATOM 685 O O . ALA A 1 91 ? 26.119 6.967 15.910 1.00 32.78 91 ALA A O 1
ATOM 686 N N . PHE A 1 92 ? 24.700 7.002 14.231 1.00 34.59 92 PHE A N 1
ATOM 687 C CA . PHE A 1 92 ? 24.946 5.650 13.747 1.00 34.59 92 PHE A CA 1
ATOM 688 C C . PHE A 1 92 ? 24.910 5.669 12.216 1.00 34.59 92 PHE A C 1
ATOM 690 O O . PHE A 1 92 ? 24.636 6.711 11.665 1.00 34.59 92 PHE A O 1
ATOM 697 N N . LEU A 1 93 ? 25.246 4.606 11.495 1.00 35.34 93 LEU A N 1
ATOM 698 C CA . LEU A 1 93 ? 25.358 4.503 10.031 1.00 35.34 93 LEU A CA 1
ATOM 699 C C . LEU A 1 93 ? 24.826 3.138 9.583 1.00 35.34 93 LEU A C 1
ATOM 701 O O . LEU A 1 93 ? 24.539 2.317 10.435 1.00 35.34 93 LEU A O 1
ATOM 705 N N . SER A 1 94 ? 24.680 2.851 8.290 1.00 35.81 94 SER A N 1
ATOM 706 C CA . SER A 1 94 ? 24.185 1.550 7.835 1.00 35.81 94 SER A CA 1
ATOM 707 C C . SER A 1 94 ? 24.910 1.070 6.593 1.00 35.81 94 SER A C 1
ATOM 709 O O . SER A 1 94 ? 25.074 1.850 5.660 1.00 35.81 94 SER A O 1
ATOM 711 N N . PHE A 1 95 ? 25.366 -0.184 6.621 1.00 36.09 95 PHE A N 1
ATOM 712 C CA . PHE A 1 95 ? 26.275 -0.785 5.639 1.00 36.09 95 PHE A CA 1
ATOM 713 C C . PHE A 1 95 ? 25.958 -2.278 5.456 1.00 36.09 95 PHE A C 1
ATOM 715 O O . PHE A 1 95 ? 25.443 -2.898 6.378 1.00 36.09 95 PHE A O 1
ATOM 722 N N . GLY A 1 96 ? 26.247 -2.884 4.309 1.00 32.81 96 GLY A N 1
ATOM 723 C CA . GLY A 1 96 ? 26.199 -4.344 4.139 1.00 32.81 96 GLY A CA 1
ATOM 724 C C . GLY A 1 96 ? 27.355 -5.069 4.850 1.00 32.81 96 GLY A C 1
ATOM 725 O O . GLY A 1 96 ? 28.329 -4.444 5.269 1.00 32.81 96 GLY A O 1
ATOM 726 N N . ASP A 1 97 ? 27.286 -6.402 4.947 1.00 34.84 97 ASP A N 1
ATOM 727 C CA . ASP A 1 97 ? 28.295 -7.254 5.608 1.00 34.84 97 ASP A CA 1
ATOM 728 C C . ASP A 1 97 ? 29.742 -6.961 5.177 1.00 34.84 97 ASP A C 1
ATOM 730 O O . ASP A 1 97 ? 30.635 -6.794 6.008 1.00 34.84 97 ASP A O 1
ATOM 734 N N . HIS A 1 98 ? 29.961 -6.829 3.870 1.00 36.09 98 HIS A N 1
ATOM 735 C CA . HIS A 1 98 ? 31.277 -6.544 3.301 1.00 36.09 98 HIS A CA 1
ATOM 736 C C . HIS A 1 98 ? 31.770 -5.116 3.608 1.00 36.09 98 HIS A C 1
ATOM 738 O O . HIS A 1 98 ? 32.963 -4.856 3.752 1.00 36.09 98 HIS A O 1
ATOM 744 N N . GLU A 1 99 ? 30.844 -4.171 3.738 1.00 42.22 99 GLU A N 1
ATOM 745 C CA . GLU A 1 99 ? 31.126 -2.753 3.954 1.00 42.22 99 GLU A CA 1
ATOM 746 C C . GLU A 1 99 ? 31.431 -2.455 5.427 1.00 42.22 99 GLU A C 1
ATOM 748 O O . GLU A 1 99 ? 32.292 -1.620 5.717 1.00 42.22 99 GLU A O 1
ATOM 753 N N . SER A 1 100 ? 30.798 -3.186 6.353 1.00 42.38 100 SER A N 1
ATOM 754 C CA . SER A 1 100 ? 31.156 -3.178 7.774 1.00 42.38 100 SER A CA 1
ATOM 755 C C . SER A 1 100 ? 32.604 -3.608 7.995 1.00 42.38 100 SER A C 1
ATOM 757 O O . SER A 1 100 ? 33.319 -2.926 8.723 1.00 42.38 100 SER A O 1
ATOM 759 N N . GLU A 1 101 ? 33.089 -4.648 7.308 1.00 41.56 101 GLU A N 1
ATOM 760 C CA . GLU A 1 101 ? 34.497 -5.062 7.405 1.00 41.56 101 GLU A CA 1
ATOM 761 C C . GLU A 1 101 ? 35.473 -3.991 6.888 1.00 41.56 101 GLU A C 1
ATOM 763 O O . GLU A 1 101 ? 36.533 -3.771 7.481 1.00 41.56 101 GLU A O 1
ATOM 768 N N . ILE A 1 102 ? 35.137 -3.304 5.790 1.00 44.03 102 ILE A N 1
ATOM 769 C CA . ILE A 1 102 ? 35.958 -2.212 5.234 1.00 44.03 102 ILE A CA 1
ATOM 770 C C . ILE A 1 102 ? 35.985 -1.018 6.197 1.00 44.03 102 ILE A C 1
ATOM 772 O O . ILE A 1 102 ? 37.042 -0.416 6.421 1.00 44.03 102 ILE A O 1
ATOM 776 N N . PHE A 1 103 ? 34.834 -0.680 6.782 1.00 44.88 103 PHE A N 1
ATOM 777 C CA . PHE A 1 103 ? 34.708 0.393 7.762 1.00 44.88 103 PHE A CA 1
ATOM 778 C C . PHE A 1 103 ? 35.481 0.071 9.053 1.00 44.88 103 PHE A C 1
ATOM 780 O O . PHE A 1 103 ? 36.279 0.891 9.510 1.00 44.88 103 PHE A O 1
ATOM 787 N N . GLU A 1 104 ? 35.338 -1.142 9.593 1.00 47.47 104 GLU A N 1
ATOM 788 C CA . GLU A 1 104 ? 36.061 -1.624 10.778 1.00 47.47 104 GLU A CA 1
ATOM 789 C C . GLU A 1 104 ? 37.579 -1.631 10.584 1.00 47.47 104 GLU A C 1
ATOM 791 O O . GLU A 1 104 ? 38.313 -1.187 11.472 1.00 47.47 104 GLU A O 1
ATOM 796 N N . LYS A 1 105 ? 38.061 -2.081 9.416 1.00 45.78 105 LYS A N 1
ATOM 797 C CA . LYS A 1 105 ? 39.494 -2.079 9.077 1.00 45.78 105 LYS A CA 1
ATOM 798 C C . LYS A 1 105 ? 40.092 -0.673 9.058 1.00 45.78 105 LYS A C 1
ATOM 800 O O . LYS A 1 105 ? 41.269 -0.518 9.372 1.00 45.78 105 LYS A O 1
ATOM 805 N N . ARG A 1 106 ? 39.310 0.346 8.683 1.00 44.69 106 ARG A N 1
ATOM 806 C CA . ARG A 1 106 ? 39.801 1.722 8.496 1.00 44.69 106 ARG A CA 1
ATOM 807 C C . ARG A 1 106 ? 39.589 2.631 9.709 1.00 44.69 106 ARG A C 1
ATOM 809 O O . ARG A 1 106 ? 40.388 3.541 9.909 1.00 44.69 106 ARG A O 1
ATOM 816 N N . PHE A 1 107 ? 38.545 2.398 10.504 1.00 44.12 107 PHE A N 1
ATOM 817 C CA . PHE A 1 107 ? 38.153 3.272 11.622 1.00 44.12 107 PHE A CA 1
ATOM 818 C C . PHE A 1 107 ? 38.190 2.592 13.005 1.00 44.12 107 PHE A C 1
ATOM 820 O O . PHE A 1 107 ? 37.960 3.258 14.015 1.00 44.12 107 PHE A O 1
ATOM 827 N N . GLY A 1 108 ? 38.540 1.300 13.065 1.00 41.50 108 GLY A N 1
ATOM 828 C CA . GLY A 1 108 ? 38.770 0.536 14.293 1.00 41.50 108 GLY A CA 1
ATOM 829 C C . GLY A 1 108 ? 37.499 -0.028 14.945 1.00 41.50 108 GLY A C 1
ATOM 830 O O . GLY A 1 108 ? 36.472 0.639 15.039 1.00 41.50 108 GLY A O 1
ATOM 831 N N . ARG A 1 109 ? 37.593 -1.257 15.480 1.00 39.94 109 ARG A N 1
ATOM 832 C CA . ARG A 1 109 ? 36.478 -2.012 16.101 1.00 39.94 109 ARG A CA 1
ATOM 833 C C . ARG A 1 109 ? 35.786 -1.324 17.284 1.00 39.94 109 ARG A C 1
ATOM 835 O O . ARG A 1 109 ? 34.652 -1.660 17.592 1.00 39.94 109 ARG A O 1
ATOM 842 N N . LYS A 1 110 ? 36.431 -0.365 17.960 1.00 37.53 110 LYS A N 1
ATOM 843 C CA . LYS A 1 110 ? 35.838 0.327 19.124 1.00 37.53 110 LYS A CA 1
ATOM 844 C C . LYS A 1 110 ? 34.621 1.196 18.770 1.00 37.53 110 LYS A C 1
ATOM 846 O O . LYS A 1 110 ? 33.844 1.499 19.666 1.00 37.53 110 LYS A O 1
ATOM 851 N N . ASN A 1 111 ? 34.445 1.547 17.492 1.00 36.41 111 ASN A N 1
ATOM 852 C CA . ASN A 1 111 ? 33.383 2.438 17.007 1.00 36.41 111 ASN A CA 1
ATOM 853 C C . ASN A 1 111 ? 32.221 1.696 16.319 1.00 36.41 111 ASN A C 1
ATOM 855 O O . ASN A 1 111 ? 31.347 2.325 15.727 1.00 36.41 111 ASN A O 1
ATOM 859 N N . VAL A 1 112 ? 32.207 0.360 16.351 1.00 35.94 112 VAL A N 1
ATOM 860 C CA . VAL A 1 112 ? 31.180 -0.456 15.693 1.00 35.94 112 VAL A CA 1
ATOM 861 C C . VAL A 1 112 ? 30.523 -1.352 16.740 1.00 35.94 112 VAL A C 1
ATOM 863 O O . VAL A 1 112 ? 31.184 -2.172 17.372 1.00 35.94 112 VAL A O 1
ATOM 866 N N . ARG A 1 113 ? 29.216 -1.169 16.954 1.00 35.81 113 ARG A N 1
ATOM 867 C CA . ARG A 1 113 ? 28.360 -2.095 17.708 1.00 35.81 113 ARG A CA 1
ATOM 868 C C . ARG A 1 113 ? 27.263 -2.590 16.774 1.00 35.81 113 ARG A C 1
ATOM 870 O O . ARG A 1 113 ? 26.570 -1.777 16.167 1.00 35.81 113 ARG A O 1
ATOM 877 N N . GLU A 1 114 ? 27.136 -3.905 16.656 1.00 35.66 114 GLU A N 1
ATOM 878 C CA . GLU A 1 114 ? 26.175 -4.556 15.767 1.00 35.66 114 GLU A CA 1
ATOM 879 C C . GLU A 1 114 ? 24.756 -4.502 16.349 1.00 35.66 114 GLU A C 1
ATOM 881 O O . GLU A 1 114 ? 24.539 -4.832 17.515 1.00 35.66 114 GLU A O 1
ATOM 886 N N . PHE A 1 115 ? 23.777 -4.119 15.525 1.00 34.53 115 PHE A N 1
ATOM 887 C CA . PHE A 1 115 ? 22.355 -4.224 15.851 1.00 34.53 115 PHE A CA 1
ATOM 888 C C . PHE A 1 115 ? 21.581 -4.728 14.630 1.00 34.53 115 PHE A C 1
ATOM 890 O O . PHE A 1 115 ? 21.729 -4.198 13.527 1.00 34.53 115 PHE A O 1
ATOM 897 N N . GLN A 1 116 ? 20.745 -5.746 14.829 1.00 35.00 116 GLN A N 1
ATOM 898 C CA . GLN A 1 116 ? 19.848 -6.280 13.804 1.00 35.00 116 GLN A CA 1
ATOM 899 C C . GLN A 1 116 ? 18.623 -5.360 13.676 1.00 35.00 116 GLN A C 1
ATOM 901 O O . GLN A 1 116 ? 18.026 -4.999 14.690 1.00 35.00 116 GLN A O 1
ATOM 906 N N . ILE A 1 117 ? 18.258 -4.953 12.455 1.00 34.69 117 ILE A N 1
ATOM 907 C CA . ILE A 1 117 ? 17.095 -4.081 12.216 1.00 34.69 117 ILE A CA 1
ATOM 908 C C . ILE A 1 117 ? 15.808 -4.919 12.300 1.00 34.69 117 ILE A C 1
ATOM 910 O O . ILE A 1 117 ? 15.645 -5.836 11.491 1.00 34.69 117 ILE A O 1
ATOM 914 N N . PRO A 1 118 ? 14.869 -4.614 13.214 1.00 33.66 118 PRO A N 1
ATOM 915 C CA . PRO A 1 118 ? 13.530 -5.175 13.170 1.00 33.66 118 PRO A CA 1
ATOM 916 C C . PRO A 1 118 ? 12.670 -4.334 12.214 1.00 33.66 118 PRO A C 1
ATOM 918 O O . PRO A 1 118 ? 12.320 -3.207 12.546 1.00 33.66 118 PRO A O 1
ATOM 921 N N . SER A 1 119 ? 12.361 -4.903 11.042 1.00 37.84 119 SER A N 1
ATOM 922 C CA . SER A 1 119 ? 11.287 -4.486 10.117 1.00 37.84 119 SER A CA 1
ATOM 923 C C . SER A 1 119 ? 11.341 -3.052 9.523 1.00 37.84 119 SER A C 1
ATOM 925 O O . SER A 1 119 ? 12.009 -2.147 10.023 1.00 37.84 119 SER A O 1
ATOM 927 N N . PHE A 1 120 ? 10.664 -2.843 8.384 1.00 37.75 120 PHE A N 1
ATOM 928 C CA . PHE A 1 120 ? 10.620 -1.557 7.670 1.00 37.75 120 PHE A CA 1
ATOM 929 C C . PHE A 1 120 ? 9.705 -0.505 8.332 1.00 37.75 120 PHE A C 1
ATOM 931 O O . PHE A 1 120 ? 9.944 0.690 8.147 1.00 37.75 120 PHE A O 1
ATOM 938 N N . ASP A 1 121 ? 8.726 -0.892 9.158 1.00 35.78 121 ASP A N 1
ATOM 939 C CA . ASP A 1 121 ? 7.718 0.045 9.699 1.00 35.78 121 ASP A CA 1
ATOM 940 C C . ASP A 1 121 ? 8.134 0.835 10.934 1.00 35.78 121 ASP A C 1
ATOM 942 O O . ASP A 1 121 ? 7.418 1.727 11.407 1.00 35.78 121 ASP A O 1
ATOM 946 N N . THR A 1 122 ? 9.345 0.603 11.426 1.00 33.91 122 THR A N 1
ATOM 947 C CA . THR A 1 122 ? 9.961 1.494 12.413 1.00 33.91 122 THR A CA 1
ATOM 948 C C . THR A 1 122 ? 10.243 2.893 11.838 1.00 33.91 122 THR A C 1
ATOM 950 O O . THR A 1 122 ? 10.534 3.825 12.592 1.00 33.91 122 THR A O 1
ATOM 953 N N . ILE A 1 123 ? 10.087 3.073 10.523 1.00 35.25 123 ILE A N 1
ATOM 954 C CA . ILE A 1 123 ? 10.272 4.311 9.771 1.00 35.25 123 ILE A CA 1
ATOM 955 C C . ILE A 1 123 ? 9.027 5.213 9.883 1.00 35.25 123 ILE A C 1
ATOM 957 O O . ILE A 1 123 ? 7.905 4.770 9.664 1.00 35.25 123 ILE A O 1
ATOM 961 N N . LYS A 1 124 ? 9.191 6.500 10.225 1.00 32.91 124 LYS A N 1
ATOM 962 C CA . LYS A 1 124 ? 8.123 7.523 10.157 1.00 32.91 124 LYS A CA 1
ATOM 963 C C . LYS A 1 124 ? 8.455 8.598 9.122 1.00 32.91 124 LYS A C 1
ATOM 965 O O . LYS A 1 124 ? 9.582 9.089 9.100 1.00 32.91 124 LYS A O 1
ATOM 970 N N . SER A 1 125 ? 7.455 9.029 8.349 1.00 30.17 125 SER A N 1
ATOM 971 C CA . SER A 1 125 ? 7.487 10.296 7.610 1.00 30.17 125 SER A CA 1
ATOM 972 C C . SER A 1 125 ? 6.973 11.424 8.504 1.00 30.17 125 SER A C 1
ATOM 974 O O . SER A 1 125 ? 5.895 11.302 9.084 1.00 30.17 125 SER A O 1
ATOM 976 N N . VAL A 1 126 ? 7.700 12.535 8.594 1.00 29.83 126 VAL A N 1
ATOM 977 C CA . VAL A 1 126 ? 7.168 13.790 9.135 1.00 29.83 126 VAL A CA 1
ATOM 978 C C . VAL A 1 126 ? 7.371 14.872 8.080 1.00 29.83 126 VAL A C 1
ATOM 980 O O . VAL A 1 126 ? 8.396 14.926 7.410 1.00 29.83 126 VAL A O 1
ATOM 983 N N . SER A 1 127 ? 6.355 15.709 7.906 1.00 31.42 127 SER A N 1
ATOM 984 C CA . SER A 1 127 ? 6.336 16.878 7.027 1.00 31.42 127 SER A CA 1
ATOM 985 C C . SER A 1 127 ? 7.644 17.689 7.076 1.00 31.42 127 SER A C 1
ATOM 987 O O . SER A 1 127 ? 7.932 18.316 8.094 1.00 31.42 127 SER A O 1
ATOM 989 N N . GLY A 1 128 ? 8.401 17.704 5.972 1.00 34.31 128 GLY A N 1
ATOM 990 C CA . GLY A 1 128 ? 9.516 18.636 5.724 1.00 34.31 128 GLY A CA 1
ATOM 991 C C . GLY A 1 128 ? 10.882 18.311 6.356 1.00 34.31 128 GLY A C 1
ATOM 992 O O . GLY A 1 128 ? 11.766 19.162 6.328 1.00 34.31 128 GLY A O 1
ATOM 993 N N . VAL A 1 129 ? 11.078 17.116 6.925 1.00 28.66 129 VAL A N 1
ATOM 994 C CA . VAL A 1 129 ? 12.262 16.695 7.714 1.00 28.66 129 VAL A CA 1
ATOM 995 C C . VAL A 1 129 ? 12.408 15.175 7.575 1.00 28.66 129 VAL A C 1
ATOM 997 O O . VAL A 1 129 ? 11.370 14.518 7.520 1.00 28.66 129 VAL A O 1
ATOM 1000 N N . PRO A 1 130 ? 13.592 14.543 7.480 1.00 33.84 130 PRO A N 1
ATOM 1001 C CA . PRO A 1 130 ? 13.652 13.155 7.076 1.00 33.84 130 PRO A CA 1
ATOM 1002 C C . PRO A 1 130 ? 13.210 12.215 8.183 1.00 33.84 130 PRO A C 1
ATOM 1004 O O . PRO A 1 130 ? 13.123 12.555 9.363 1.00 33.84 130 PRO A O 1
ATOM 1007 N N . LEU A 1 131 ? 12.989 10.999 7.693 1.00 35.47 131 LEU A N 1
ATOM 1008 C CA . LEU A 1 131 ? 12.944 9.729 8.383 1.00 35.47 131 LEU A CA 1
ATOM 1009 C C . LEU A 1 131 ? 13.407 9.797 9.836 1.00 35.47 131 LEU A C 1
ATOM 1011 O O . LEU A 1 131 ? 14.576 10.022 10.095 1.00 35.47 131 LEU A O 1
ATOM 1015 N N . VAL A 1 132 ? 12.500 9.535 10.766 1.00 31.59 132 VAL A N 1
ATOM 1016 C CA . VAL A 1 132 ? 12.842 9.260 12.163 1.00 31.59 132 VAL A CA 1
ATOM 1017 C C . VAL A 1 132 ? 12.469 7.811 12.429 1.00 31.59 132 VAL A C 1
ATOM 1019 O O . VAL A 1 132 ? 11.272 7.515 12.454 1.00 31.59 132 VAL A O 1
ATOM 1022 N N . LEU A 1 133 ? 13.431 6.908 12.679 1.00 35.91 133 LEU A N 1
ATOM 1023 C CA . LEU A 1 133 ? 13.094 5.772 13.546 1.00 35.91 133 LEU A CA 1
ATOM 1024 C C . LEU A 1 133 ? 12.982 6.331 14.965 1.00 35.91 133 LEU A C 1
ATOM 1026 O O . LEU A 1 133 ? 13.960 6.799 15.550 1.00 35.91 133 LEU A O 1
ATOM 1030 N N . HIS A 1 134 ? 11.769 6.312 15.505 1.00 34.88 134 HIS A N 1
ATOM 1031 C CA . HIS A 1 134 ? 11.605 6.367 16.949 1.00 34.88 134 HIS A CA 1
ATOM 1032 C C . HIS A 1 134 ? 11.930 4.972 17.489 1.00 34.88 134 HIS A C 1
ATOM 1034 O O . HIS A 1 134 ? 11.575 3.977 16.858 1.00 34.88 134 HIS A O 1
ATOM 1040 N N . LYS A 1 135 ? 12.575 4.904 18.662 1.00 34.78 135 LYS A N 1
ATOM 1041 C CA . LYS A 1 135 ? 12.721 3.663 19.442 1.00 34.78 135 LYS A CA 1
ATOM 1042 C C . LYS A 1 135 ? 11.406 2.852 19.450 1.00 34.78 135 LYS A C 1
ATOM 1044 O O . LYS A 1 135 ? 10.339 3.469 19.369 1.00 34.78 135 LYS A O 1
ATOM 1049 N N . PRO A 1 136 ? 11.469 1.515 19.617 1.00 40.62 136 PRO A N 1
ATOM 1050 C CA . PRO A 1 136 ? 10.320 0.605 19.710 1.00 40.62 136 PRO A CA 1
ATOM 1051 C C . PRO A 1 136 ? 9.551 0.809 21.028 1.00 40.62 136 PRO A C 1
ATOM 1053 O O . PRO A 1 136 ? 9.386 -0.107 21.826 1.00 40.62 136 PRO A O 1
ATOM 1056 N N . HIS A 1 137 ? 9.148 2.043 21.301 1.00 51.97 137 HIS A N 1
ATOM 1057 C CA . HIS A 1 137 ? 8.291 2.398 22.409 1.00 51.97 137 HIS A CA 1
ATOM 1058 C C . HIS A 1 137 ? 6.858 2.466 21.909 1.00 51.97 137 HIS A C 1
ATOM 1060 O O . HIS A 1 137 ? 6.587 2.928 20.795 1.00 51.97 137 HIS A O 1
ATOM 1066 N N . GLU A 1 138 ? 5.966 2.003 22.772 1.00 63.41 138 GLU A N 1
ATOM 1067 C CA . GLU A 1 138 ? 4.529 2.161 22.641 1.00 63.41 138 GLU A CA 1
ATOM 1068 C C . GLU A 1 138 ? 4.189 3.614 22.297 1.00 63.41 138 GLU A C 1
ATOM 1070 O O . GLU A 1 138 ? 4.740 4.565 22.862 1.00 63.41 138 GLU A O 1
ATOM 1075 N N . LYS A 1 139 ? 3.293 3.795 21.328 1.00 75.50 139 LYS A N 1
ATOM 1076 C CA . LYS A 1 139 ? 2.801 5.111 20.926 1.00 75.50 139 LYS A CA 1
ATOM 1077 C C . LYS A 1 139 ? 1.370 5.256 21.389 1.00 75.50 139 LYS A C 1
ATOM 1079 O O . LYS A 1 139 ? 0.504 4.489 20.984 1.00 75.50 139 LYS A O 1
ATOM 1084 N N . THR A 1 140 ? 1.105 6.293 22.169 1.00 84.44 140 THR A N 1
ATOM 1085 C CA . THR A 1 140 ? -0.265 6.678 22.492 1.00 84.44 140 THR A CA 1
ATOM 1086 C C . THR A 1 140 ? -0.770 7.680 21.461 1.00 84.44 140 THR A C 1
ATOM 1088 O O . THR A 1 140 ? -0.219 8.773 21.331 1.00 84.44 140 THR A O 1
ATOM 1091 N N . CYS A 1 141 ? -1.824 7.321 20.736 1.00 86.56 141 CYS A N 1
ATOM 1092 C CA . CYS A 1 141 ? -2.584 8.236 19.891 1.00 86.56 141 CYS A CA 1
ATOM 1093 C C . CYS A 1 141 ? -3.886 8.596 20.603 1.00 86.56 141 CYS A C 1
ATOM 1095 O O . CYS A 1 141 ? -4.514 7.737 21.215 1.00 86.56 141 CYS A O 1
ATOM 1097 N N . ARG A 1 142 ? -4.301 9.859 20.531 1.00 92.00 142 ARG A N 1
ATOM 1098 C CA . ARG A 1 142 ? -5.601 10.296 21.049 1.00 92.00 142 ARG A CA 1
ATOM 1099 C C . ARG A 1 142 ? -6.421 10.862 19.913 1.00 92.00 142 ARG A C 1
ATOM 1101 O O . ARG A 1 142 ? -5.890 11.644 19.125 1.00 92.00 142 ARG A O 1
ATOM 1108 N N . PHE A 1 143 ? -7.681 10.469 19.841 1.00 91.94 143 PHE A N 1
ATOM 1109 C CA . PHE A 1 143 ? -8.603 10.961 18.833 1.00 91.94 143 PHE A CA 1
ATOM 1110 C C . PHE A 1 143 ? -10.030 10.981 19.356 1.00 91.94 143 PHE A C 1
ATOM 1112 O O . PHE A 1 143 ? -10.367 10.233 20.274 1.00 91.94 143 PHE A O 1
ATOM 1119 N N . SER A 1 144 ? -10.859 11.811 18.728 1.00 89.12 144 SER A N 1
ATOM 1120 C CA . SER A 1 144 ? -12.288 11.855 18.999 1.00 89.12 144 SER A CA 1
ATOM 1121 C C . SER A 1 144 ? -13.121 11.312 17.842 1.00 89.12 144 SER A C 1
ATOM 1123 O O . SER A 1 144 ? -12.743 11.415 16.667 1.00 89.12 144 SER A O 1
ATOM 1125 N N . VAL A 1 145 ? -14.261 10.713 18.190 1.00 89.25 145 VAL A N 1
ATOM 1126 C CA . VAL A 1 145 ? -15.246 10.174 17.242 1.00 89.25 145 VAL A CA 1
ATOM 1127 C C . VAL A 1 145 ? -16.625 10.748 17.567 1.00 89.25 145 VAL A C 1
ATOM 1129 O O . VAL A 1 145 ? -17.071 10.600 18.705 1.00 89.25 145 VAL A O 1
ATOM 1132 N N . PRO A 1 146 ? -17.324 11.387 16.615 1.00 87.75 146 PRO A N 1
ATOM 1133 C CA . PRO A 1 146 ? -18.698 11.835 16.829 1.00 87.75 146 PRO A CA 1
ATOM 1134 C C . PRO A 1 146 ? -19.637 10.660 17.134 1.00 87.75 146 PRO A C 1
ATOM 1136 O O . PRO A 1 146 ? -19.588 9.628 16.457 1.00 87.75 146 PRO A O 1
ATOM 1139 N N . VAL A 1 147 ? -20.475 10.789 18.165 1.00 88.06 147 VAL A N 1
ATOM 1140 C CA . VAL A 1 147 ? -21.280 9.670 18.698 1.00 88.06 147 VAL A CA 1
ATOM 1141 C C . VAL A 1 147 ? -22.344 9.180 17.723 1.00 88.06 147 VAL A C 1
ATOM 1143 O O . VAL A 1 147 ? -22.710 8.010 17.763 1.00 88.06 147 VAL A O 1
ATOM 1146 N N . GLU A 1 148 ? -22.809 10.045 16.824 1.00 86.06 148 GLU A N 1
ATOM 1147 C CA . GLU A 1 148 ? -23.757 9.730 15.758 1.00 86.06 148 GLU A CA 1
ATOM 1148 C C . GLU A 1 148 ? -23.190 8.757 14.717 1.00 86.06 148 GLU A C 1
ATOM 1150 O O . GLU A 1 148 ? -23.950 8.079 14.027 1.00 86.06 148 GLU A O 1
ATOM 1155 N N . LEU A 1 149 ? -21.861 8.662 14.615 1.00 85.94 149 LEU A N 1
ATOM 1156 C CA . LEU A 1 149 ? -21.195 7.723 13.716 1.00 85.94 149 LEU A CA 1
ATOM 1157 C C . LEU A 1 149 ? -20.960 6.362 14.374 1.00 85.94 149 LEU A C 1
ATOM 1159 O O . LEU A 1 149 ? -20.835 5.360 13.668 1.00 85.94 149 LEU A O 1
ATOM 1163 N N . VAL A 1 150 ? -20.878 6.326 15.706 1.00 87.94 150 VAL A N 1
ATOM 1164 C CA . VAL A 1 150 ? -20.561 5.125 16.485 1.00 87.94 150 VAL A CA 1
ATOM 1165 C C . VAL A 1 150 ? -21.710 4.132 16.401 1.00 87.94 150 VAL A C 1
ATOM 1167 O O . VAL A 1 150 ? -22.884 4.487 16.511 1.00 87.94 150 VAL A O 1
ATOM 1170 N N . ASN A 1 151 ? -21.375 2.852 16.259 1.00 90.00 151 ASN A N 1
ATOM 1171 C CA . ASN A 1 151 ? -22.374 1.799 16.288 1.00 90.00 151 ASN A CA 1
ATOM 1172 C C . ASN A 1 151 ? -23.169 1.833 17.609 1.00 90.00 151 ASN A C 1
ATOM 1174 O O . ASN A 1 151 ? -22.605 1.860 18.709 1.00 90.00 151 ASN A O 1
ATOM 1178 N N . ARG A 1 152 ? -24.501 1.788 17.500 1.00 89.62 152 ARG A N 1
ATOM 1179 C CA . ARG A 1 152 ? -25.423 1.930 18.633 1.00 89.62 152 ARG A CA 1
ATOM 1180 C C . ARG A 1 152 ? -25.158 0.924 19.757 1.00 89.62 152 ARG A C 1
ATOM 1182 O O . ARG A 1 152 ? -25.244 1.295 20.923 1.00 89.62 152 ARG A O 1
ATOM 1189 N N . ARG A 1 153 ? -24.769 -0.314 19.429 1.00 90.06 153 ARG A N 1
ATOM 1190 C CA . ARG A 1 153 ? -24.421 -1.353 20.413 1.00 90.06 153 ARG A CA 1
ATOM 1191 C C . ARG A 1 153 ? -23.266 -0.911 21.308 1.00 90.06 153 ARG A C 1
ATOM 1193 O O . ARG A 1 153 ? -23.319 -1.098 22.524 1.00 90.06 153 ARG A O 1
ATOM 1200 N N . TRP A 1 154 ? -22.229 -0.323 20.716 1.00 90.88 154 TRP A N 1
ATOM 1201 C CA . TRP A 1 154 ? -21.053 0.153 21.443 1.00 90.88 154 TRP A CA 1
ATOM 1202 C C . TRP A 1 154 ? -21.357 1.419 22.233 1.00 90.88 154 TRP A C 1
ATOM 1204 O O . TRP A 1 154 ? -20.913 1.544 23.373 1.00 90.88 154 TRP A O 1
ATOM 1214 N N . LEU A 1 155 ? -22.185 2.306 21.676 1.00 89.44 155 LEU A N 1
ATOM 1215 C CA . LEU A 1 155 ? -22.652 3.504 22.366 1.00 89.44 155 LEU A CA 1
ATOM 1216 C C . LEU A 1 155 ? -23.504 3.175 23.607 1.00 89.44 155 LEU A C 1
ATOM 1218 O O . LEU A 1 155 ? -23.345 3.788 24.662 1.00 89.44 155 LEU A O 1
ATOM 1222 N N . ASP A 1 156 ? -24.387 2.183 23.522 1.00 89.81 156 ASP A N 1
ATOM 1223 C CA . ASP A 1 156 ? -25.182 1.744 24.671 1.00 89.81 156 ASP A CA 1
ATOM 1224 C C . ASP A 1 156 ? -24.298 1.070 25.729 1.00 89.81 156 ASP A C 1
ATOM 1226 O O . ASP A 1 156 ? -24.498 1.257 26.933 1.00 89.81 156 ASP A O 1
ATOM 1230 N N . LYS A 1 157 ? -23.283 0.312 25.293 1.00 89.94 157 LYS A N 1
ATOM 1231 C CA . LYS A 1 157 ? -22.319 -0.338 26.185 1.00 89.94 157 LYS A CA 1
ATOM 1232 C C . LYS A 1 157 ? -21.472 0.681 26.945 1.00 89.94 157 LYS A C 1
ATOM 1234 O O . LYS A 1 157 ? -21.414 0.606 28.171 1.00 89.94 157 LYS A O 1
ATOM 1239 N N . ILE A 1 158 ? -20.895 1.668 26.259 1.00 91.25 158 ILE A N 1
ATOM 1240 C CA . ILE A 1 158 ? -20.068 2.702 26.895 1.00 91.25 158 ILE A CA 1
ATOM 1241 C C . ILE A 1 158 ? -20.884 3.592 27.836 1.00 91.25 158 ILE A C 1
ATOM 1243 O O . ILE A 1 158 ? -20.403 3.938 28.910 1.00 91.25 158 ILE A O 1
ATOM 1247 N N . LYS A 1 159 ? -22.149 3.895 27.507 1.00 87.69 159 LYS A N 1
ATOM 1248 C CA . LYS A 1 159 ? -23.052 4.633 28.407 1.00 87.69 159 LYS A CA 1
ATOM 1249 C C . LYS A 1 159 ? -23.381 3.852 29.683 1.00 87.69 159 LYS A C 1
ATOM 1251 O O . LYS A 1 159 ? -23.572 4.466 30.727 1.00 87.69 159 LYS A O 1
ATOM 1256 N N . LYS A 1 160 ? -23.431 2.516 29.620 1.00 89.12 160 LYS A N 1
ATOM 1257 C CA . LYS A 1 160 ? -23.670 1.647 30.788 1.00 89.12 160 LYS A CA 1
ATOM 1258 C C . LYS A 1 160 ? -22.409 1.381 31.613 1.00 89.12 160 LYS A C 1
ATOM 1260 O O . LYS A 1 160 ? -22.487 1.343 32.834 1.00 89.12 160 LYS A O 1
ATOM 1265 N N . GLN A 1 161 ? -21.273 1.146 30.959 1.00 87.56 161 GLN A N 1
ATOM 1266 C CA . GLN A 1 161 ? -20.030 0.692 31.600 1.00 87.56 161 GLN A CA 1
ATOM 1267 C C . GLN A 1 161 ? -19.014 1.818 31.837 1.00 87.56 161 GLN A C 1
ATOM 1269 O O . GLN A 1 161 ? -17.998 1.601 32.491 1.00 87.56 161 GLN A O 1
ATOM 1274 N N . GLY A 1 162 ? -19.252 3.010 31.286 1.00 90.38 162 GLY A N 1
ATOM 1275 C CA . GLY A 1 162 ? -18.358 4.168 31.360 1.00 90.38 162 GLY A CA 1
ATOM 1276 C C . GLY A 1 162 ? -17.137 4.098 30.437 1.00 90.38 162 GLY A C 1
ATOM 1277 O O . GLY A 1 162 ? -16.462 5.110 30.256 1.00 90.38 162 GLY A O 1
ATOM 1278 N N . ARG A 1 163 ? -16.853 2.936 29.834 1.00 92.81 163 ARG A N 1
ATOM 1279 C CA . ARG A 1 163 ? -15.722 2.719 28.924 1.00 92.81 163 ARG A CA 1
ATOM 1280 C C . ARG A 1 163 ? -16.031 1.674 27.854 1.00 92.81 163 ARG A C 1
ATOM 1282 O O . ARG A 1 163 ? -16.943 0.867 28.018 1.00 92.81 163 ARG A O 1
ATOM 1289 N N . LEU A 1 164 ? -15.246 1.701 26.785 1.00 94.62 164 LEU A N 1
ATOM 1290 C CA . LEU A 1 164 ? -15.188 0.664 25.759 1.00 94.62 164 LEU A CA 1
ATOM 1291 C C . LEU A 1 164 ? -13.720 0.359 25.460 1.00 94.62 164 LEU A C 1
ATOM 1293 O O . LEU A 1 164 ? -12.950 1.286 25.213 1.00 94.62 164 LEU A O 1
ATOM 1297 N N . THR A 1 165 ? -13.347 -0.917 25.462 1.00 95.81 165 THR A N 1
ATOM 1298 C CA . THR A 1 165 ? -11.989 -1.369 25.147 1.00 95.81 165 THR A CA 1
ATOM 1299 C C . THR A 1 165 ? -11.971 -2.199 23.862 1.00 95.81 165 THR A C 1
ATOM 1301 O O . THR A 1 165 ? -12.684 -3.193 23.758 1.00 95.81 165 THR A O 1
ATOM 1304 N N . VAL A 1 166 ? -11.131 -1.840 22.892 1.00 96.81 166 VAL A N 1
ATOM 1305 C CA . VAL A 1 166 ? -10.920 -2.615 21.656 1.00 96.81 166 VAL A CA 1
ATOM 1306 C C . VAL A 1 166 ? -9.495 -3.149 21.630 1.00 96.81 166 VAL A C 1
ATOM 1308 O O . VAL A 1 166 ? -8.553 -2.388 21.837 1.00 96.81 166 VAL A O 1
ATOM 1311 N N . LEU A 1 167 ? -9.335 -4.441 21.348 1.00 97.88 167 LEU A N 1
ATOM 1312 C CA . LEU A 1 167 ? -8.046 -5.033 20.990 1.00 97.88 167 LEU A CA 1
ATOM 1313 C C . LEU A 1 167 ? -7.988 -5.185 19.471 1.00 97.88 167 LEU A C 1
ATOM 1315 O O . LEU A 1 167 ? -8.801 -5.911 18.913 1.00 97.88 167 LEU A O 1
ATOM 1319 N N . ALA A 1 168 ? -7.024 -4.562 18.807 1.00 98.00 168 ALA A N 1
ATOM 1320 C CA . ALA A 1 168 ? -6.748 -4.781 17.392 1.00 98.00 168 ALA A CA 1
ATOM 1321 C C . ALA A 1 168 ? -5.415 -5.507 17.202 1.00 98.00 168 ALA A C 1
ATOM 1323 O O . ALA A 1 168 ? -4.418 -5.108 17.802 1.00 98.00 168 ALA A O 1
ATOM 1324 N N . THR A 1 169 ? -5.386 -6.555 16.379 1.00 97.12 169 THR A N 1
ATOM 1325 C CA . THR A 1 169 ? -4.208 -7.431 16.232 1.00 97.12 169 THR A CA 1
ATOM 1326 C C . THR A 1 169 ? -3.293 -7.088 15.053 1.00 97.12 169 THR A C 1
ATOM 1328 O O . THR A 1 169 ? -2.297 -7.770 14.853 1.00 97.12 169 THR A O 1
ATOM 1331 N N . GLY A 1 170 ? -3.608 -6.058 14.269 1.00 96.00 170 GLY A N 1
ATOM 1332 C CA . GLY A 1 170 ? -2.748 -5.572 13.189 1.00 96.00 170 GLY A CA 1
ATOM 1333 C C . GLY A 1 170 ? -2.652 -6.505 11.980 1.00 96.00 170 GLY A C 1
ATOM 1334 O O . GLY A 1 170 ? -3.577 -7.273 11.697 1.00 96.00 170 GLY A O 1
ATOM 1335 N N . ALA A 1 171 ? -1.540 -6.384 11.253 1.00 93.62 171 ALA A N 1
ATOM 1336 C CA . ALA A 1 171 ? -1.172 -7.203 10.096 1.00 93.62 171 ALA A CA 1
ATOM 1337 C C . ALA A 1 171 ? -0.088 -8.239 10.455 1.00 93.62 171 ALA A C 1
ATOM 1339 O O . ALA A 1 171 ? 0.463 -8.218 11.558 1.00 93.62 171 ALA A O 1
ATOM 1340 N N . GLU A 1 172 ? 0.199 -9.177 9.546 1.00 90.94 172 GLU A N 1
ATOM 1341 C CA . GLU A 1 172 ? 1.179 -10.247 9.790 1.00 90.94 172 GLU A CA 1
ATOM 1342 C C . GLU A 1 172 ? 2.634 -9.769 9.688 1.00 90.94 172 GLU A C 1
ATOM 1344 O O . GLU A 1 172 ? 3.470 -10.154 10.514 1.00 90.94 172 GLU A O 1
ATOM 1349 N N . MET A 1 173 ? 2.924 -8.932 8.691 1.00 85.25 173 MET A N 1
ATOM 1350 C CA . MET A 1 173 ? 4.216 -8.277 8.512 1.00 85.25 173 MET A CA 1
ATOM 1351 C C . MET A 1 173 ? 4.291 -7.029 9.385 1.00 85.25 173 MET A C 1
ATOM 1353 O O . MET A 1 173 ? 3.281 -6.367 9.610 1.00 85.25 173 MET A O 1
ATOM 1357 N N . ASN A 1 174 ? 5.496 -6.738 9.887 1.00 83.19 174 ASN A N 1
ATOM 1358 C CA . ASN A 1 174 ? 5.792 -5.564 10.715 1.00 83.19 174 ASN A CA 1
ATOM 1359 C C . ASN A 1 174 ? 4.751 -5.335 11.826 1.00 83.19 174 ASN A C 1
ATOM 1361 O O . ASN A 1 174 ? 4.220 -4.242 12.046 1.00 83.19 174 ASN A O 1
ATOM 1365 N N . SER A 1 175 ? 4.401 -6.444 12.468 1.00 87.94 175 SER A N 1
ATOM 1366 C CA . SER A 1 175 ? 3.175 -6.575 13.223 1.00 87.94 175 SER A CA 1
ATOM 1367 C C . SER A 1 175 ? 3.196 -5.726 14.485 1.00 87.94 175 SER A C 1
ATOM 1369 O O . SER A 1 175 ? 4.173 -5.703 15.238 1.00 87.94 175 SER A O 1
ATOM 1371 N N . SER A 1 176 ? 2.076 -5.067 14.749 1.00 93.44 176 SER A N 1
ATOM 1372 C CA . SER A 1 176 ? 1.791 -4.340 15.980 1.00 93.44 176 SER A CA 1
ATOM 1373 C C . SER A 1 176 ? 0.357 -4.638 16.417 1.00 93.44 176 SER A C 1
ATOM 1375 O O . SER A 1 176 ? -0.495 -4.967 15.595 1.00 93.44 176 SER A O 1
ATOM 1377 N N . PHE A 1 177 ? 0.074 -4.540 17.713 1.00 96.44 177 PHE A N 1
ATOM 1378 C CA . PHE A 1 177 ? -1.291 -4.547 18.231 1.00 96.44 177 PHE A CA 1
ATOM 1379 C C . PHE A 1 177 ? -1.661 -3.170 18.770 1.00 96.44 177 PHE A C 1
ATOM 1381 O O . PHE A 1 177 ? -0.803 -2.350 19.106 1.00 96.44 177 PHE A O 1
ATOM 1388 N N . CYS A 1 178 ? -2.958 -2.913 18.885 1.00 97.44 178 CYS A N 1
ATOM 1389 C CA . CYS A 1 178 ? -3.473 -1.693 19.476 1.00 97.44 178 CYS A CA 1
ATOM 1390 C C . CYS A 1 178 ? -4.513 -2.010 20.546 1.00 97.44 178 CYS A C 1
ATOM 1392 O O . CYS A 1 178 ? -5.430 -2.795 20.312 1.00 97.44 178 CYS A O 1
ATOM 1394 N N . ILE A 1 179 ? -4.374 -1.382 21.712 1.00 97.25 179 ILE A N 1
ATOM 1395 C CA . ILE A 1 179 ? -5.409 -1.359 22.745 1.00 97.25 179 ILE A CA 1
ATOM 1396 C C . ILE A 1 179 ? -6.018 0.037 22.734 1.00 97.25 179 ILE A C 1
ATOM 1398 O O . ILE A 1 179 ? -5.343 1.024 23.025 1.00 97.25 179 ILE A O 1
ATOM 1402 N N . LEU A 1 180 ? -7.290 0.117 22.369 1.00 96.81 180 LEU A N 1
ATOM 1403 C CA . LEU A 1 180 ? -8.056 1.352 22.340 1.00 96.81 180 LEU A CA 1
ATOM 1404 C C . LEU A 1 180 ? -8.976 1.400 23.546 1.00 96.81 180 LEU A C 1
ATOM 1406 O O . LEU A 1 180 ? -9.771 0.489 23.742 1.00 96.81 180 LEU A O 1
ATOM 1410 N N . GLU A 1 181 ? -8.912 2.480 24.307 1.00 95.81 181 GLU A N 1
ATOM 1411 C CA . GLU A 1 181 ? -9.865 2.774 25.370 1.00 95.81 181 GLU A CA 1
ATOM 1412 C C . GLU A 1 181 ? -10.625 4.044 25.014 1.00 95.81 181 GLU A C 1
ATOM 1414 O O . GLU A 1 181 ? -10.012 5.084 24.780 1.00 95.81 181 GLU A O 1
ATOM 1419 N N . CYS A 1 182 ? -11.951 3.969 24.975 1.00 95.44 182 CYS A N 1
ATOM 1420 C CA . CYS A 1 182 ? -12.810 5.121 24.736 1.00 95.44 182 CYS A CA 1
ATOM 1421 C C . CYS A 1 182 ? -13.685 5.403 25.957 1.00 95.44 182 CYS A C 1
ATOM 1423 O O . CYS A 1 182 ? -14.153 4.474 26.623 1.00 95.44 182 CYS A O 1
ATOM 1425 N N . THR A 1 183 ? -13.953 6.683 26.206 1.00 95.12 183 THR A N 1
ATOM 1426 C CA . THR A 1 183 ? -14.945 7.177 27.172 1.00 95.12 183 THR A CA 1
ATOM 1427 C C . THR A 1 183 ? -15.931 8.119 26.480 1.00 95.12 183 THR A C 1
ATOM 1429 O O . THR A 1 183 ? -15.646 8.669 25.417 1.00 95.12 183 THR A O 1
ATOM 1432 N N . TYR A 1 184 ? -17.127 8.270 27.053 1.00 92.62 184 TYR A N 1
ATOM 1433 C CA . TYR A 1 184 ? -18.153 9.165 26.516 1.00 92.62 184 TYR A CA 1
ATOM 1434 C C . TYR A 1 184 ? -17.997 10.578 27.090 1.00 92.62 184 TYR A C 1
ATOM 1436 O O . TYR A 1 184 ? -18.093 10.759 28.306 1.00 92.62 184 TYR A O 1
ATOM 1444 N N . ASP A 1 185 ? -17.818 11.581 26.229 1.00 91.19 185 ASP A N 1
ATOM 1445 C CA . ASP A 1 185 ? -17.860 12.990 26.619 1.00 91.19 185 ASP A CA 1
ATOM 1446 C C . ASP A 1 185 ? -19.262 13.573 26.390 1.00 91.19 185 ASP A C 1
ATOM 1448 O O . ASP A 1 185 ? -19.671 13.902 25.272 1.00 91.19 185 ASP A O 1
ATOM 1452 N N . ASN A 1 186 ? -19.998 13.751 27.492 1.00 85.25 186 ASN A N 1
ATOM 1453 C CA . ASN A 1 186 ? -21.331 14.356 27.487 1.00 85.25 186 ASN A CA 1
ATOM 1454 C C . ASN A 1 186 ? -21.346 15.784 26.916 1.00 85.25 186 ASN A C 1
ATOM 1456 O O . ASN A 1 186 ? -22.360 16.189 26.350 1.00 85.25 186 ASN A O 1
ATOM 1460 N N . LYS A 1 187 ? -20.271 16.566 27.088 1.00 87.75 187 LYS A N 1
ATOM 1461 C CA . LYS A 1 187 ? -20.256 17.983 26.692 1.00 87.75 187 LYS A CA 1
ATOM 1462 C C . LYS A 1 187 ? -20.128 18.137 25.185 1.00 87.75 187 LYS A C 1
ATOM 1464 O O . LYS A 1 187 ? -20.852 18.929 24.594 1.00 87.75 187 LYS A O 1
ATOM 1469 N N . ASN A 1 188 ? -19.226 17.367 24.586 1.00 86.62 188 ASN A N 1
ATOM 1470 C CA . ASN A 1 188 ? -18.913 17.459 23.164 1.00 86.62 188 ASN A CA 1
ATOM 1471 C C . ASN A 1 188 ? -19.695 16.460 22.302 1.00 86.62 188 ASN A C 1
ATOM 1473 O O . ASN A 1 188 ? -19.578 16.511 21.081 1.00 86.62 188 ASN A O 1
ATOM 1477 N N . GLN A 1 189 ? -20.492 15.575 22.920 1.00 89.94 189 GLN A N 1
ATOM 1478 C CA . GLN A 1 189 ? -21.197 14.483 22.235 1.00 89.94 189 GLN A CA 1
ATOM 1479 C C . GLN A 1 189 ? -20.225 13.668 21.361 1.00 89.94 189 GLN A C 1
ATOM 1481 O O . GLN A 1 189 ? -20.494 13.351 20.204 1.00 89.94 189 GLN A O 1
ATOM 1486 N N . SER A 1 190 ? -19.066 13.339 21.932 1.00 91.56 190 SER A N 1
ATOM 1487 C CA . SER A 1 190 ? -17.995 12.582 21.283 1.00 91.56 190 SER A CA 1
ATOM 1488 C C . SER A 1 190 ? -17.563 11.398 22.142 1.00 91.56 190 SER A C 1
ATOM 1490 O O . SER A 1 190 ? -17.753 11.368 23.361 1.00 91.56 190 SER A O 1
ATOM 1492 N N . LEU A 1 191 ? -16.968 10.400 21.494 1.00 92.56 191 LEU A N 1
ATOM 1493 C CA . LEU A 1 191 ? -16.092 9.452 22.162 1.00 92.56 191 LEU A CA 1
ATOM 1494 C C . LEU A 1 191 ? -14.681 10.007 22.168 1.00 92.56 191 LEU A C 1
ATOM 1496 O O . LEU A 1 191 ? -14.132 10.276 21.102 1.00 92.56 191 LEU A O 1
ATOM 1500 N N . GLU A 1 192 ? -14.097 10.120 23.353 1.00 95.50 192 GLU A N 1
ATOM 1501 C CA . GLU A 1 192 ? -12.688 10.446 23.519 1.00 95.50 192 GLU A CA 1
ATOM 1502 C C . GLU A 1 192 ? -11.915 9.146 23.685 1.00 95.50 192 GLU A C 1
ATOM 1504 O O . GLU A 1 192 ? -12.155 8.381 24.622 1.00 95.50 192 GLU A O 1
ATOM 1509 N N . CYS A 1 193 ? -11.010 8.879 22.750 1.00 95.94 193 CYS A N 1
ATOM 1510 C CA . CYS A 1 193 ? -10.311 7.612 22.673 1.00 95.94 193 CYS A CA 1
ATOM 1511 C C . CYS A 1 193 ? -8.801 7.781 22.851 1.00 95.94 193 CYS A C 1
ATOM 1513 O O . CYS A 1 193 ? -8.175 8.690 22.299 1.00 95.94 193 CYS A O 1
ATOM 1515 N N . SER A 1 194 ? -8.207 6.860 23.604 1.00 95.81 194 SER A N 1
ATOM 1516 C CA . SER A 1 194 ? -6.771 6.716 23.812 1.00 95.81 194 SER A CA 1
ATOM 1517 C C . SER A 1 194 ? -6.333 5.355 23.286 1.00 95.81 194 SER A C 1
ATOM 1519 O O . SER A 1 194 ? -6.713 4.316 23.817 1.00 95.81 194 SER A O 1
ATOM 1521 N N . ALA A 1 195 ? -5.540 5.366 22.222 1.00 95.50 195 ALA A N 1
ATOM 1522 C CA . ALA A 1 195 ? -5.054 4.191 21.522 1.00 95.50 195 ALA A CA 1
ATOM 1523 C C . ALA A 1 195 ? -3.582 3.958 21.854 1.00 95.50 195 ALA A C 1
ATOM 1525 O O . ALA A 1 195 ? -2.727 4.757 21.471 1.00 95.50 195 ALA A O 1
ATOM 1526 N N . MET A 1 196 ? -3.272 2.871 22.549 1.00 94.44 196 MET A N 1
ATOM 1527 C CA . MET A 1 196 ? -1.905 2.413 22.761 1.00 94.44 196 MET A CA 1
ATOM 1528 C C . MET A 1 196 ? -1.522 1.472 21.622 1.00 94.44 196 MET A C 1
ATOM 1530 O O . MET A 1 196 ? -1.990 0.339 21.565 1.00 94.44 196 MET A O 1
ATOM 1534 N N . LEU A 1 197 ? -0.693 1.951 20.701 1.00 92.81 197 LEU A N 1
ATOM 1535 C CA . LEU A 1 197 ? -0.073 1.144 19.658 1.00 92.81 197 LEU A CA 1
ATOM 1536 C C . LEU A 1 197 ? 1.219 0.537 20.208 1.00 92.81 197 LEU A C 1
ATOM 1538 O O . LEU A 1 197 ? 2.069 1.270 20.720 1.00 92.81 197 LEU A O 1
ATOM 1542 N N . SER A 1 198 ? 1.363 -0.781 20.112 1.00 90.25 198 SER A N 1
ATOM 1543 C CA . SER A 1 198 ? 2.524 -1.504 20.622 1.00 90.25 198 SER A CA 1
ATOM 1544 C C . SER A 1 198 ? 3.807 -1.176 19.853 1.00 90.25 198 SER A C 1
ATOM 1546 O O . SER A 1 198 ? 3.808 -0.508 18.816 1.00 90.25 198 SER A O 1
ATOM 1548 N N . ARG A 1 199 ? 4.923 -1.720 20.343 1.00 82.56 199 ARG A N 1
ATOM 1549 C CA . ARG A 1 199 ? 6.130 -1.903 19.530 1.00 82.56 199 ARG A CA 1
ATOM 1550 C C . ARG A 1 199 ? 5.867 -2.818 18.327 1.00 82.56 199 ARG A C 1
ATOM 1552 O O . ARG A 1 199 ? 4.842 -3.494 18.261 1.00 82.56 199 ARG A O 1
ATOM 1559 N N . ASP A 1 200 ? 6.832 -2.839 17.423 1.00 82.12 200 ASP A N 1
ATOM 1560 C CA . ASP A 1 200 ? 6.877 -3.716 16.257 1.00 82.12 200 ASP A CA 1
ATOM 1561 C C . ASP A 1 200 ? 7.474 -5.087 16.628 1.00 82.12 200 ASP A C 1
ATOM 1563 O O . ASP A 1 200 ? 8.526 -5.158 17.274 1.00 82.12 200 ASP A O 1
ATOM 1567 N N . TYR A 1 201 ? 6.791 -6.162 16.235 1.00 83.56 201 TYR A N 1
ATOM 1568 C CA . TYR A 1 201 ? 7.186 -7.560 16.446 1.00 83.56 201 TYR A CA 1
ATOM 1569 C C . TYR A 1 201 ? 7.736 -8.222 15.175 1.00 83.56 201 TYR A C 1
ATOM 1571 O O . TYR A 1 201 ? 8.120 -9.391 15.207 1.00 83.56 201 TYR A O 1
ATOM 1579 N N . GLY A 1 202 ? 7.809 -7.491 14.062 1.00 81.50 202 GLY A N 1
ATOM 1580 C CA . GLY A 1 202 ? 8.239 -7.995 12.768 1.00 81.50 202 GLY A CA 1
ATOM 1581 C C . GLY A 1 202 ? 7.228 -8.970 12.168 1.00 81.50 202 GLY A C 1
ATOM 1582 O O . GLY A 1 202 ? 6.019 -8.805 12.302 1.00 81.50 202 GLY A O 1
ATOM 1583 N N . ASN A 1 203 ? 7.730 -9.993 11.479 1.00 84.62 203 ASN A N 1
ATOM 1584 C CA . ASN A 1 203 ? 6.900 -10.988 10.808 1.00 84.62 203 ASN A CA 1
ATOM 1585 C C . ASN A 1 203 ? 6.384 -12.046 11.801 1.00 84.62 203 ASN A C 1
ATOM 1587 O O . ASN A 1 203 ? 7.173 -12.815 12.353 1.00 84.62 203 ASN A O 1
ATOM 1591 N N . THR A 1 204 ? 5.068 -12.112 11.991 1.00 89.31 204 THR A N 1
ATOM 1592 C CA . THR A 1 204 ? 4.398 -13.042 12.922 1.00 89.31 204 THR A CA 1
ATOM 1593 C C . THR A 1 204 ? 4.097 -14.424 12.338 1.00 89.31 204 THR A C 1
ATOM 1595 O O . THR A 1 204 ? 3.562 -15.275 13.043 1.00 89.31 204 THR A O 1
ATOM 1598 N N . SER A 1 205 ? 4.514 -14.701 11.097 1.00 86.62 205 SER A N 1
ATOM 1599 C CA . SER A 1 205 ? 4.662 -16.088 10.618 1.00 86.62 205 SER A CA 1
ATOM 1600 C C . SER A 1 205 ? 5.809 -16.833 11.309 1.00 86.62 205 SER A C 1
ATOM 1602 O O . SER A 1 205 ? 5.846 -18.062 11.308 1.00 86.62 205 SER A O 1
ATOM 1604 N N . ILE A 1 206 ? 6.727 -16.095 11.942 1.00 86.12 206 ILE A N 1
ATOM 1605 C CA . ILE A 1 206 ? 7.756 -16.638 12.827 1.00 86.12 206 ILE A CA 1
ATOM 1606 C C . ILE A 1 206 ? 7.128 -16.843 14.210 1.00 86.12 206 ILE A C 1
ATOM 1608 O O . ILE A 1 206 ? 6.661 -15.887 14.835 1.00 86.12 206 ILE A O 1
ATOM 1612 N N . ILE A 1 207 ? 7.126 -18.087 14.693 1.00 88.31 207 ILE A N 1
ATOM 1613 C CA . ILE A 1 207 ? 6.418 -18.496 15.917 1.00 88.31 207 ILE A CA 1
ATOM 1614 C C . ILE A 1 207 ? 6.901 -17.697 17.132 1.00 88.31 207 ILE A C 1
ATOM 1616 O O . ILE A 1 207 ? 6.084 -17.187 17.892 1.00 88.31 207 ILE A O 1
ATOM 1620 N N . GLU A 1 208 ? 8.208 -17.481 17.270 1.00 88.62 208 GLU A N 1
ATOM 1621 C CA . GLU A 1 208 ? 8.795 -16.730 18.383 1.00 88.62 208 GLU A CA 1
ATOM 1622 C C . GLU A 1 208 ? 8.341 -15.259 18.401 1.00 88.62 208 GLU A C 1
ATOM 1624 O O . GLU A 1 208 ? 8.271 -14.621 19.456 1.00 88.62 208 GLU A O 1
ATOM 1629 N N . ASN A 1 209 ? 8.031 -14.683 17.235 1.00 86.81 209 ASN A N 1
ATOM 1630 C CA . ASN A 1 209 ? 7.464 -13.338 17.153 1.00 86.81 209 ASN A CA 1
ATOM 1631 C C . ASN A 1 209 ? 6.000 -13.343 17.590 1.00 86.81 209 ASN A C 1
ATOM 1633 O O . ASN A 1 209 ? 5.607 -12.484 18.378 1.00 86.81 209 ASN A O 1
ATOM 1637 N N . LEU A 1 210 ? 5.218 -14.328 17.138 1.00 92.62 210 LEU A N 1
ATOM 1638 C CA . LEU A 1 210 ? 3.812 -14.484 17.508 1.00 92.62 210 LEU A CA 1
ATOM 1639 C C . LEU A 1 210 ? 3.625 -14.760 19.007 1.00 92.62 210 LEU A C 1
ATOM 1641 O O . LEU A 1 210 ? 2.708 -14.222 19.625 1.00 92.62 210 LEU A O 1
ATOM 1645 N N . GLU A 1 211 ? 4.494 -15.565 19.614 1.00 90.62 211 GLU A N 1
ATOM 1646 C CA . GLU A 1 211 ? 4.461 -15.850 21.050 1.00 90.62 211 GLU A CA 1
ATOM 1647 C C . GLU A 1 211 ? 4.734 -14.591 21.875 1.00 90.62 211 GLU A C 1
ATOM 1649 O O . GLU A 1 211 ? 3.964 -14.274 22.784 1.00 90.62 211 GLU A O 1
ATOM 1654 N N . ARG A 1 212 ? 5.774 -13.822 21.518 1.00 91.62 212 ARG A N 1
ATOM 1655 C CA . ARG A 1 212 ? 6.065 -12.527 22.160 1.00 91.62 212 ARG A CA 1
ATOM 1656 C C . ARG A 1 212 ? 4.919 -11.538 21.977 1.00 91.62 212 ARG A C 1
ATOM 1658 O O . ARG A 1 212 ? 4.530 -10.877 22.934 1.00 91.62 212 ARG A O 1
ATOM 1665 N N . PHE A 1 213 ? 4.349 -11.481 20.777 1.00 92.56 213 PHE A N 1
ATOM 1666 C CA . PHE A 1 213 ? 3.183 -10.662 20.463 1.00 92.56 213 PHE A CA 1
ATOM 1667 C C . PHE A 1 213 ? 1.982 -11.026 21.350 1.00 92.56 213 PHE A C 1
ATOM 1669 O O . PHE A 1 213 ? 1.390 -10.159 21.991 1.00 92.56 213 PHE A O 1
ATOM 1676 N N . SER A 1 214 ? 1.650 -12.316 21.454 1.00 94.62 214 SER A N 1
ATOM 1677 C CA . SER A 1 214 ? 0.546 -12.797 22.289 1.00 94.62 214 SER A CA 1
ATOM 1678 C C . SER A 1 214 ? 0.798 -12.575 23.782 1.00 94.62 214 SER A C 1
ATOM 1680 O O . SER A 1 214 ? -0.151 -12.296 24.518 1.00 94.62 214 SER A O 1
ATOM 1682 N N . HIS A 1 215 ? 2.039 -12.727 24.245 1.00 93.44 215 HIS A N 1
ATOM 1683 C CA . HIS A 1 215 ? 2.406 -12.479 25.637 1.00 93.44 215 HIS A CA 1
ATOM 1684 C C . HIS A 1 215 ? 2.232 -11.002 25.998 1.00 93.44 215 HIS A C 1
ATOM 1686 O O . HIS A 1 215 ? 1.572 -10.682 26.987 1.00 93.44 215 HIS A O 1
ATOM 1692 N N . ASP A 1 216 ? 2.736 -10.098 25.157 1.00 92.62 216 ASP A N 1
ATOM 1693 C CA . ASP A 1 216 ? 2.663 -8.660 25.408 1.00 92.62 216 ASP A CA 1
ATOM 1694 C C . ASP A 1 216 ? 1.218 -8.135 25.305 1.00 92.62 216 ASP A C 1
ATOM 1696 O O . ASP A 1 216 ? 0.859 -7.209 26.033 1.00 92.62 216 ASP A O 1
ATOM 1700 N N . ILE A 1 217 ? 0.347 -8.755 24.493 1.00 94.00 217 ILE A N 1
ATOM 1701 C CA . ILE A 1 217 ? -1.104 -8.492 24.534 1.00 94.00 217 ILE A CA 1
ATOM 1702 C C . ILE A 1 217 ? -1.669 -8.800 25.925 1.00 94.00 217 ILE A C 1
ATOM 1704 O O . ILE A 1 217 ? -2.372 -7.971 26.502 1.00 94.00 217 ILE A O 1
ATOM 1708 N N . GLN A 1 218 ? -1.370 -9.981 26.475 1.00 90.50 218 GLN A N 1
ATOM 1709 C CA . GLN A 1 218 ? -1.881 -10.395 27.786 1.00 90.50 218 GLN A CA 1
ATOM 1710 C C . GLN A 1 218 ? -1.332 -9.518 28.914 1.00 90.50 218 GLN A C 1
ATOM 1712 O O . GLN A 1 218 ? -2.074 -9.179 29.831 1.00 90.50 218 GLN A O 1
ATOM 1717 N N . ALA A 1 219 ? -0.061 -9.120 28.829 1.00 90.38 219 ALA A N 1
ATOM 1718 C CA . ALA A 1 219 ? 0.577 -8.261 29.821 1.00 90.38 219 ALA A CA 1
ATOM 1719 C C . ALA A 1 219 ? -0.001 -6.834 29.836 1.00 90.38 219 ALA A C 1
ATOM 1721 O O . ALA A 1 219 ? -0.078 -6.213 30.896 1.00 90.38 219 ALA A O 1
ATOM 1722 N N . ASN A 1 220 ? -0.417 -6.312 28.677 1.00 90.19 220 ASN A N 1
ATOM 1723 C CA . ASN A 1 220 ? -0.928 -4.945 28.557 1.00 90.19 220 ASN A CA 1
ATOM 1724 C C . ASN A 1 220 ? -2.453 -4.828 28.714 1.00 90.19 220 ASN A C 1
ATOM 1726 O O . ASN A 1 220 ? -2.959 -3.756 29.060 1.00 90.19 220 ASN A O 1
ATOM 1730 N N . LEU A 1 221 ? -3.207 -5.907 28.491 1.00 89.25 221 LEU A N 1
ATOM 1731 C CA . LEU A 1 221 ? -4.650 -5.924 28.724 1.00 89.25 221 LEU A CA 1
ATOM 1732 C C . LEU A 1 221 ? -4.962 -6.004 30.221 1.00 89.25 221 LEU A C 1
ATOM 1734 O O . LEU A 1 221 ? -4.941 -7.068 30.832 1.00 89.25 221 LEU A O 1
ATOM 1738 N N . ARG A 1 222 ? -5.334 -4.865 30.810 1.00 83.12 222 ARG A N 1
ATOM 1739 C CA . ARG A 1 222 ? -5.769 -4.792 32.219 1.00 83.12 222 ARG A CA 1
ATOM 1740 C C . ARG A 1 222 ? -7.121 -5.460 32.468 1.00 83.12 222 ARG A C 1
ATOM 1742 O O . ARG A 1 222 ? -7.386 -5.921 33.571 1.00 83.12 222 ARG A O 1
ATOM 1749 N N . ASN A 1 223 ? -7.987 -5.460 31.459 1.00 83.25 223 ASN A N 1
ATOM 1750 C CA . ASN A 1 223 ? -9.323 -6.044 31.488 1.00 83.25 223 ASN A CA 1
ATOM 1751 C C . ASN A 1 223 ? -9.571 -6.794 30.172 1.00 83.25 223 ASN A C 1
ATOM 1753 O O . ASN A 1 223 ? -8.960 -6.436 29.160 1.00 83.25 223 ASN A O 1
ATOM 1757 N N . PRO A 1 224 ? -10.498 -7.770 30.144 1.00 88.56 224 PRO A N 1
ATOM 1758 C CA . PRO A 1 224 ? -10.964 -8.345 28.889 1.00 88.56 224 PRO A CA 1
ATOM 1759 C C . PRO A 1 224 ? -11.442 -7.237 27.933 1.00 88.56 224 PRO A C 1
ATOM 1761 O O . PRO A 1 224 ? -12.126 -6.311 28.389 1.00 88.56 224 PRO A O 1
ATOM 1764 N N . PRO A 1 225 ? -11.079 -7.294 26.638 1.00 94.81 225 PRO A N 1
ATOM 1765 C CA . PRO A 1 225 ? -11.571 -6.331 25.668 1.00 94.81 225 PRO A CA 1
ATOM 1766 C C . PRO A 1 225 ? -13.084 -6.490 25.470 1.00 94.81 225 PRO A C 1
ATOM 1768 O O . PRO A 1 225 ? -13.680 -7.515 25.782 1.00 94.81 225 PRO A O 1
ATOM 1771 N N . ASP A 1 226 ? -13.723 -5.465 24.929 1.00 95.00 226 ASP A N 1
ATOM 1772 C CA . ASP A 1 226 ? -15.140 -5.491 24.577 1.00 95.00 226 ASP A CA 1
ATOM 1773 C C . ASP A 1 226 ? -15.371 -5.899 23.123 1.00 95.00 226 ASP A C 1
ATOM 1775 O O . ASP A 1 226 ? -16.460 -6.371 22.789 1.00 95.00 226 ASP A O 1
ATOM 1779 N N . ILE A 1 227 ? -14.354 -5.681 22.284 1.00 95.31 227 ILE A N 1
ATOM 1780 C CA . ILE A 1 227 ? -14.327 -5.949 20.848 1.00 95.31 227 ILE A CA 1
ATOM 1781 C C . ILE A 1 227 ? -12.910 -6.392 20.477 1.00 95.31 227 ILE A C 1
ATOM 1783 O O . ILE A 1 227 ? -11.931 -5.816 20.961 1.00 95.31 227 ILE A O 1
ATOM 1787 N N . ILE A 1 228 ? -12.799 -7.374 19.585 1.00 96.88 228 ILE A N 1
ATOM 1788 C CA . ILE A 1 228 ? -11.532 -7.741 18.949 1.00 96.88 228 ILE A CA 1
ATOM 1789 C C . ILE A 1 228 ? -11.606 -7.367 17.471 1.00 96.88 228 ILE A C 1
ATOM 1791 O O . ILE A 1 228 ? -12.572 -7.707 16.798 1.00 96.88 228 ILE A O 1
ATOM 1795 N N . SER A 1 229 ? -10.600 -6.666 16.962 1.00 97.31 229 SER A N 1
ATOM 1796 C CA . SER A 1 229 ? -10.479 -6.269 15.562 1.00 97.31 229 SER A CA 1
ATOM 1797 C C . SER A 1 229 ? -9.261 -6.940 14.932 1.00 97.31 229 SER A C 1
ATOM 1799 O O . SER A 1 229 ? -8.218 -7.069 15.574 1.00 97.31 229 SER A O 1
ATOM 1801 N N . ALA A 1 230 ? -9.387 -7.393 13.691 1.00 96.94 230 ALA A N 1
ATOM 1802 C CA . ALA A 1 230 ? -8.312 -8.064 12.967 1.00 96.94 230 ALA A CA 1
ATOM 1803 C C . ALA A 1 230 ? -8.373 -7.754 11.471 1.00 96.94 230 ALA A C 1
ATOM 1805 O O . ALA A 1 230 ? -9.379 -7.243 10.970 1.00 96.94 230 ALA A O 1
ATOM 1806 N N . ASP A 1 231 ? -7.306 -8.096 10.751 1.00 95.62 231 ASP A N 1
ATOM 1807 C CA . ASP A 1 231 ? -7.290 -8.011 9.295 1.00 95.62 231 ASP A CA 1
ATOM 1808 C C . ASP A 1 231 ? -8.343 -8.961 8.696 1.00 95.62 231 ASP A C 1
ATOM 1810 O O . ASP A 1 231 ? -8.658 -10.019 9.255 1.00 95.62 231 ASP A O 1
ATOM 1814 N N . LEU A 1 232 ? -8.899 -8.577 7.549 1.00 92.94 232 LEU A N 1
ATOM 1815 C CA . LEU A 1 232 ? -9.824 -9.405 6.783 1.00 92.94 232 LEU A CA 1
ATOM 1816 C C . LEU A 1 232 ? -9.174 -10.711 6.301 1.00 92.94 232 LEU A C 1
ATOM 1818 O O . LEU A 1 232 ? -9.887 -11.697 6.113 1.00 92.94 232 LEU A O 1
ATOM 1822 N N . HIS A 1 233 ? -7.849 -10.742 6.123 1.00 90.25 233 HIS A N 1
ATOM 1823 C CA . HIS A 1 233 ? -7.154 -11.939 5.670 1.00 90.25 233 HIS A CA 1
ATOM 1824 C C . HIS A 1 233 ? -7.328 -13.104 6.671 1.00 90.25 233 HIS A C 1
ATOM 1826 O O . HIS A 1 233 ? -6.878 -13.018 7.821 1.00 90.25 233 HIS A O 1
ATOM 1832 N N . PRO A 1 234 ? -7.950 -14.228 6.261 1.00 85.94 234 PRO A N 1
ATOM 1833 C CA . PRO A 1 234 ? -8.388 -15.269 7.193 1.00 85.94 234 PRO A CA 1
ATOM 1834 C C . PRO A 1 234 ? -7.246 -16.124 7.755 1.00 85.94 234 PRO A C 1
ATOM 1836 O O . PRO A 1 234 ? -7.428 -16.750 8.807 1.00 85.94 234 PRO A O 1
ATOM 1839 N N . SER A 1 235 ? -6.103 -16.147 7.061 1.00 89.62 235 SER A N 1
ATOM 1840 C CA . SER A 1 235 ? -4.968 -17.037 7.342 1.00 89.62 235 SER A CA 1
ATOM 1841 C C . SER A 1 235 ? -3.774 -16.340 7.990 1.00 89.62 235 SER A C 1
ATOM 1843 O O . SER A 1 235 ? -2.791 -17.012 8.279 1.00 89.62 235 SER A O 1
ATOM 1845 N N . TYR A 1 236 ? -3.830 -15.022 8.227 1.00 93.62 236 TYR A N 1
ATOM 1846 C CA . TYR A 1 236 ? -2.765 -14.356 8.984 1.00 93.62 236 TYR A CA 1
ATOM 1847 C C . TYR A 1 236 ? -2.730 -14.893 10.409 1.00 93.62 236 TYR A C 1
ATOM 1849 O O . TYR A 1 236 ? -3.777 -15.036 11.050 1.00 93.62 236 TYR A O 1
ATOM 1857 N N . ASN A 1 237 ? -1.531 -15.147 10.928 1.00 95.50 237 ASN A N 1
ATOM 1858 C CA . ASN A 1 237 ? -1.366 -15.719 12.264 1.00 95.50 237 ASN A CA 1
ATOM 1859 C C . ASN A 1 237 ? -1.994 -14.838 13.353 1.00 95.50 237 ASN A C 1
ATOM 1861 O O . ASN A 1 237 ? -2.645 -15.344 14.270 1.00 95.50 237 ASN A O 1
ATOM 1865 N N . VAL A 1 238 ? -1.903 -13.515 13.201 1.00 95.25 238 VAL A N 1
ATOM 1866 C CA . VAL A 1 238 ? -2.565 -12.542 14.083 1.00 95.25 238 VAL A CA 1
ATOM 1867 C C . VAL A 1 238 ? -4.094 -12.555 13.961 1.00 95.25 238 VAL A C 1
ATOM 1869 O O . VAL A 1 238 ? -4.782 -12.435 14.973 1.00 95.25 238 VAL A O 1
ATOM 1872 N N . SER A 1 239 ? -4.649 -12.797 12.768 1.00 95.19 239 SER A N 1
ATOM 1873 C CA . SER A 1 239 ? -6.099 -12.955 12.563 1.00 95.19 239 SER A CA 1
ATOM 1874 C C . SER A 1 239 ? -6.622 -14.267 13.156 1.00 95.19 239 SER A C 1
ATOM 1876 O O . SER A 1 239 ? -7.713 -14.311 13.729 1.00 95.19 239 SER A O 1
ATOM 1878 N N . VAL A 1 240 ? -5.834 -15.344 13.071 1.00 95.69 240 VAL A N 1
ATOM 1879 C CA . VAL A 1 240 ? -6.132 -16.624 13.732 1.00 95.69 240 VAL A CA 1
ATOM 1880 C C . VAL A 1 240 ? -6.077 -16.469 15.253 1.00 95.69 240 VAL A C 1
ATOM 1882 O O . VAL A 1 240 ? -6.971 -16.957 15.947 1.00 95.69 240 VAL A O 1
ATOM 1885 N N . LEU A 1 241 ? -5.076 -15.756 15.780 1.00 95.38 241 LEU A N 1
ATOM 1886 C CA . LEU A 1 241 ? -4.980 -15.426 17.203 1.00 95.38 241 LEU A CA 1
ATOM 1887 C C . LEU A 1 241 ? -6.208 -14.631 17.672 1.00 95.38 241 LEU A C 1
ATOM 1889 O O . LEU A 1 241 ? -6.830 -15.011 18.663 1.00 95.38 241 LEU A O 1
ATOM 1893 N N . ALA A 1 242 ? -6.608 -13.591 16.935 1.00 95.69 242 ALA A N 1
ATOM 1894 C CA . ALA A 1 242 ? -7.803 -12.801 17.228 1.00 95.69 242 ALA A CA 1
ATOM 1895 C C . ALA A 1 242 ? -9.073 -13.663 17.306 1.00 95.69 242 ALA A C 1
ATOM 1897 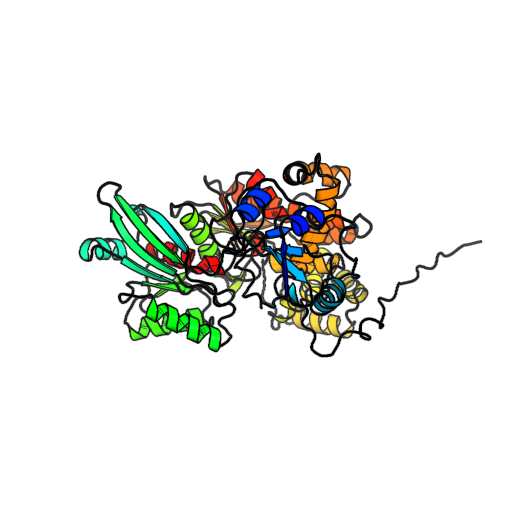O O . ALA A 1 242 ? -9.855 -13.528 18.249 1.00 95.69 242 ALA A O 1
ATOM 1898 N N . ARG A 1 243 ? -9.253 -14.589 16.351 1.00 95.06 243 ARG A N 1
ATOM 1899 C CA . ARG A 1 243 ? -10.372 -15.544 16.339 1.00 95.06 243 ARG A CA 1
ATOM 1900 C C . ARG A 1 243 ? -10.370 -16.429 17.588 1.00 95.06 243 ARG A C 1
ATOM 1902 O O . ARG A 1 243 ? -11.380 -16.505 18.275 1.00 95.06 243 ARG A O 1
ATOM 1909 N N . ARG A 1 244 ? -9.220 -17.010 17.946 1.00 94.62 244 ARG A N 1
ATOM 1910 C CA . ARG A 1 244 ? -9.089 -17.855 19.147 1.00 94.62 244 ARG A CA 1
ATOM 1911 C C . ARG A 1 244 ? -9.392 -17.095 20.439 1.00 94.62 244 ARG A C 1
ATOM 1913 O O . ARG A 1 244 ? -10.011 -17.650 21.342 1.00 94.62 244 ARG A O 1
ATOM 1920 N N . ILE A 1 245 ? -8.953 -15.838 20.551 1.00 93.75 245 ILE A N 1
ATOM 1921 C CA . ILE A 1 245 ? -9.249 -14.997 21.723 1.00 93.75 245 ILE A CA 1
ATOM 1922 C C . ILE A 1 245 ? -10.752 -14.679 21.778 1.00 93.75 245 ILE A C 1
ATOM 1924 O O . ILE A 1 245 ? -11.349 -14.771 22.850 1.00 93.75 245 ILE A O 1
ATOM 1928 N N . SER A 1 246 ? -11.362 -14.350 20.634 1.00 94.62 246 SER A N 1
ATOM 1929 C CA . SER A 1 246 ? -12.802 -14.088 20.502 1.00 94.62 246 SER A CA 1
ATOM 1930 C C . SER A 1 246 ? -13.642 -15.284 20.956 1.00 94.62 246 SER A C 1
ATOM 1932 O O . SER A 1 246 ? -14.466 -15.127 21.857 1.00 94.62 246 SER A O 1
ATOM 1934 N N . GLU A 1 247 ? -13.360 -16.479 20.431 1.00 94.75 247 GLU A N 1
ATOM 1935 C CA . GLU A 1 247 ? -14.042 -17.731 20.789 1.00 94.75 247 GLU A CA 1
ATOM 1936 C C . GLU A 1 247 ? -13.868 -18.067 22.277 1.00 94.75 247 GLU A C 1
ATOM 1938 O O . GLU A 1 247 ? -14.840 -18.347 22.977 1.00 94.75 247 GLU A O 1
ATOM 1943 N N . LYS A 1 248 ? -12.634 -17.983 22.795 1.00 93.81 248 LYS A N 1
ATOM 1944 C CA . LYS A 1 248 ? -12.320 -18.321 24.192 1.00 93.81 248 LYS A CA 1
ATOM 1945 C C . LYS A 1 248 ? -13.031 -17.416 25.200 1.00 93.81 248 LYS A C 1
ATOM 1947 O O . LYS A 1 248 ? -13.378 -17.874 26.286 1.00 93.81 248 LYS A O 1
ATOM 1952 N N . LEU A 1 249 ? -13.182 -16.132 24.882 1.00 92.06 249 LEU A N 1
ATOM 1953 C CA . LEU A 1 249 ? -13.757 -15.139 25.791 1.00 92.06 249 LEU A CA 1
ATOM 1954 C C . LEU A 1 249 ? -15.237 -14.837 25.507 1.00 92.06 249 LEU A C 1
ATOM 1956 O O . LEU A 1 249 ? -15.852 -14.094 26.269 1.00 92.06 249 LEU A O 1
ATOM 1960 N N . GLY A 1 250 ? -15.809 -15.378 24.426 1.00 94.06 250 GLY A N 1
ATOM 1961 C CA . GLY A 1 250 ? -17.167 -15.047 23.984 1.00 94.06 250 GLY A CA 1
ATOM 1962 C C . GLY A 1 250 ? -17.325 -13.574 23.586 1.00 94.06 250 GLY A C 1
ATOM 1963 O O . GLY A 1 250 ? -18.381 -12.980 23.805 1.00 94.06 250 GLY A O 1
ATOM 1964 N N . ILE A 1 251 ? -16.260 -12.962 23.056 1.00 92.69 251 ILE A N 1
ATOM 1965 C CA . ILE A 1 251 ? -16.210 -11.538 22.691 1.00 92.69 251 ILE A CA 1
ATOM 1966 C C . ILE A 1 251 ? -16.375 -11.400 21.173 1.00 92.69 251 ILE A C 1
ATOM 1968 O O . ILE A 1 251 ? -15.742 -12.149 20.434 1.00 92.69 251 ILE A O 1
ATOM 1972 N N . PRO A 1 252 ? -17.160 -10.427 20.683 1.00 94.50 252 PRO A N 1
ATOM 1973 C CA . PRO A 1 252 ? -17.358 -10.201 19.254 1.00 94.50 252 PRO A CA 1
ATOM 1974 C C . PRO A 1 252 ? -16.059 -9.840 18.518 1.00 94.50 252 PRO A C 1
ATOM 1976 O O . PRO A 1 252 ? -15.248 -9.048 19.013 1.00 94.50 252 PRO A O 1
ATOM 1979 N N . LYS A 1 253 ? -15.916 -10.363 17.295 1.00 94.69 253 LYS A N 1
ATOM 1980 C CA . LYS A 1 253 ? -14.802 -10.064 16.388 1.00 94.69 253 LYS A CA 1
ATOM 1981 C C . LYS A 1 253 ? -15.270 -9.213 15.207 1.00 94.69 253 LYS A C 1
ATOM 1983 O O . LYS A 1 253 ? -16.331 -9.448 14.630 1.00 94.69 253 LYS A O 1
ATOM 1988 N N . VAL A 1 254 ? -14.457 -8.236 14.828 1.00 94.69 254 VAL A N 1
ATOM 1989 C CA . VAL A 1 254 ? -14.623 -7.394 13.642 1.00 94.69 254 VAL A CA 1
ATOM 1990 C C . VAL A 1 254 ? -13.442 -7.641 12.706 1.00 94.69 254 VAL A C 1
ATOM 1992 O O . VAL A 1 254 ? -12.290 -7.601 13.131 1.00 94.69 254 VAL A O 1
ATOM 1995 N N . SER A 1 255 ? -13.719 -7.894 11.430 1.00 94.69 255 SER A N 1
ATOM 1996 C CA . SER A 1 255 ? -12.689 -8.013 10.395 1.00 94.69 255 SER A CA 1
ATOM 1997 C C . SER A 1 255 ? -12.682 -6.756 9.536 1.00 94.69 255 SER A C 1
ATOM 1999 O O . SER A 1 255 ? -13.689 -6.423 8.915 1.00 94.69 255 SER A O 1
ATOM 2001 N N . VAL A 1 256 ? -11.545 -6.066 9.491 1.00 95.00 256 VAL A N 1
ATOM 2002 C CA . VAL A 1 256 ? -11.377 -4.798 8.774 1.00 95.00 256 VAL A CA 1
ATOM 2003 C C . VAL A 1 256 ? -10.497 -5.028 7.553 1.00 95.00 256 VAL A C 1
ATOM 2005 O O . VAL A 1 256 ? -9.434 -5.640 7.643 1.00 95.00 256 VAL A O 1
ATOM 2008 N N . GLN A 1 257 ? -10.934 -4.530 6.395 1.00 95.19 257 GLN A N 1
ATOM 2009 C CA . GLN A 1 257 ? -10.150 -4.616 5.164 1.00 95.19 257 GLN A CA 1
ATOM 2010 C C . GLN A 1 257 ? -8.828 -3.841 5.322 1.00 95.19 257 GLN A C 1
ATOM 2012 O O . GLN A 1 257 ? -8.817 -2.710 5.802 1.00 95.19 257 GLN A O 1
ATOM 2017 N N . HIS A 1 258 ? -7.725 -4.452 4.891 1.00 95.88 258 HIS A N 1
ATOM 2018 C CA . HIS A 1 258 ? -6.350 -3.973 5.068 1.00 95.88 258 HIS A CA 1
ATOM 2019 C C . HIS A 1 258 ? -6.110 -2.501 4.662 1.00 95.88 258 HIS A C 1
ATOM 2021 O O . HIS A 1 258 ? -5.593 -1.697 5.435 1.00 95.88 258 HIS A O 1
ATOM 2027 N N . HIS A 1 259 ? -6.557 -2.097 3.472 1.00 96.38 259 HIS A N 1
ATOM 2028 C CA . HIS A 1 259 ? -6.385 -0.731 2.965 1.00 96.38 259 HIS A CA 1
ATOM 2029 C C . HIS A 1 259 ? -7.312 0.280 3.656 1.00 96.38 259 HIS A C 1
ATOM 2031 O O . HIS A 1 259 ? -6.914 1.423 3.883 1.00 96.38 259 HIS A O 1
ATOM 2037 N N . LEU A 1 260 ? -8.518 -0.130 4.061 1.00 95.62 260 LEU A N 1
ATOM 2038 C CA . LEU A 1 260 ? -9.364 0.688 4.932 1.00 95.62 260 LEU A CA 1
ATOM 2039 C C . LEU A 1 260 ? -8.721 0.883 6.308 1.00 95.62 260 LEU A C 1
ATOM 2041 O O . LEU A 1 260 ? -8.785 1.985 6.849 1.00 95.62 260 LEU A O 1
ATOM 2045 N N . ALA A 1 261 ? -8.057 -0.136 6.862 1.00 96.62 261 ALA A N 1
ATOM 2046 C CA . ALA A 1 261 ? -7.307 0.009 8.105 1.00 96.62 261 ALA A CA 1
ATOM 2047 C C . ALA A 1 261 ? -6.152 1.014 7.954 1.00 96.62 261 ALA A C 1
ATOM 2049 O O . ALA A 1 261 ? -6.003 1.889 8.806 1.00 96.62 261 ALA A O 1
ATOM 2050 N N . HIS A 1 262 ? -5.402 0.990 6.848 1.00 96.88 262 HIS A N 1
ATOM 2051 C CA . HIS A 1 262 ? -4.419 2.042 6.550 1.00 96.88 262 HIS A CA 1
ATOM 2052 C C . HIS A 1 262 ? -5.042 3.443 6.547 1.00 96.88 262 HIS A C 1
ATOM 2054 O O . HIS A 1 262 ? -4.499 4.363 7.167 1.00 96.88 262 HIS A O 1
ATOM 2060 N N . ALA A 1 263 ? -6.193 3.617 5.888 1.00 95.69 263 ALA A N 1
ATOM 2061 C CA . ALA A 1 263 ? -6.894 4.900 5.841 1.00 95.69 263 ALA A CA 1
ATOM 2062 C C . ALA A 1 263 ? -7.329 5.360 7.242 1.00 95.69 263 ALA A C 1
ATOM 2064 O O . ALA A 1 263 ? -6.966 6.455 7.673 1.00 95.69 263 ALA A O 1
ATOM 2065 N N . TYR A 1 264 ? -8.021 4.507 8.001 1.00 96.50 264 TYR A N 1
ATOM 2066 C CA . TYR A 1 264 ? -8.451 4.823 9.365 1.00 96.50 264 TYR A CA 1
ATOM 2067 C C . TYR A 1 264 ? -7.279 5.105 10.312 1.00 96.50 264 TYR A C 1
ATOM 2069 O O . TYR A 1 264 ? -7.397 5.965 11.185 1.00 96.50 264 TYR A O 1
ATOM 2077 N N . SER A 1 265 ? -6.136 4.439 10.125 1.00 95.69 265 SER A N 1
ATOM 2078 C CA . SER A 1 265 ? -4.914 4.720 10.885 1.00 95.69 265 SER A CA 1
ATOM 2079 C C . SER A 1 265 ? -4.412 6.141 10.625 1.00 95.69 265 SER A C 1
ATOM 2081 O O . SER A 1 265 ? -4.110 6.885 11.566 1.00 95.69 265 SER A O 1
ATOM 2083 N N . ALA A 1 266 ? -4.415 6.569 9.357 1.00 93.19 266 ALA A N 1
ATOM 2084 C CA . ALA A 1 266 ? -4.069 7.935 8.991 1.00 93.19 266 ALA A CA 1
ATOM 2085 C C . ALA A 1 266 ? -5.021 8.948 9.645 1.00 93.19 266 ALA A C 1
ATOM 2087 O O . ALA A 1 266 ? -4.537 9.853 10.329 1.00 93.19 266 ALA A O 1
ATOM 2088 N N . LEU A 1 267 ? -6.341 8.754 9.549 1.00 94.00 267 LEU A N 1
ATOM 2089 C CA . LEU A 1 267 ? -7.337 9.612 10.209 1.00 94.00 267 LEU A CA 1
ATOM 2090 C C . LEU A 1 267 ? -7.110 9.704 11.727 1.00 94.00 267 LEU A C 1
ATOM 2092 O O . LEU A 1 267 ? -6.980 10.799 12.281 1.00 94.00 267 LEU A O 1
ATOM 2096 N N . ALA A 1 268 ? -7.014 8.554 12.400 1.00 94.62 268 ALA A N 1
ATOM 2097 C CA . ALA A 1 268 ? -6.839 8.473 13.849 1.00 94.62 268 ALA A CA 1
ATOM 2098 C C . ALA A 1 268 ? -5.563 9.187 14.310 1.00 94.62 268 ALA A C 1
ATOM 2100 O O . ALA A 1 268 ? -5.562 9.874 15.333 1.00 94.62 268 ALA A O 1
ATOM 2101 N N . SER A 1 269 ? -4.490 9.108 13.521 1.00 90.94 269 SER A N 1
ATOM 2102 C CA . SER A 1 269 ? -3.230 9.793 13.818 1.00 90.94 269 SER A CA 1
ATOM 2103 C C . SER A 1 269 ? -3.328 11.328 13.790 1.00 90.94 269 SER A C 1
ATOM 2105 O O . SER A 1 269 ? -2.485 12.002 14.385 1.00 90.94 269 SER A O 1
ATOM 2107 N N . HIS A 1 270 ? -4.359 11.895 13.150 1.00 90.12 270 HIS A N 1
ATOM 2108 C CA . HIS A 1 270 ? -4.642 13.338 13.128 1.00 90.12 270 HIS A CA 1
ATOM 2109 C C . HIS A 1 270 ? -5.691 13.779 14.159 1.00 90.12 270 HIS A C 1
ATOM 2111 O O . HIS A 1 270 ? -6.025 14.961 14.224 1.00 90.12 270 HIS A O 1
ATOM 2117 N N . GLY A 1 271 ? -6.151 12.868 15.021 1.00 90.31 271 GLY A N 1
ATOM 2118 C CA . GLY A 1 271 ? -6.934 13.197 16.213 1.00 90.31 271 GLY A CA 1
ATOM 2119 C C . GLY A 1 271 ? -8.447 13.282 16.011 1.00 90.31 271 GLY A C 1
ATOM 2120 O O . GLY A 1 271 ? -9.163 13.557 16.972 1.00 90.31 271 GLY A O 1
ATOM 2121 N N . ARG A 1 272 ? -8.959 13.028 14.803 1.00 84.44 272 ARG A N 1
ATOM 2122 C CA . ARG A 1 272 ? -10.401 12.926 14.535 1.00 84.44 272 ARG A CA 1
ATOM 2123 C C . ARG A 1 272 ? -10.675 11.808 13.546 1.00 84.44 272 ARG A C 1
ATOM 2125 O O . ARG A 1 272 ? -10.074 11.779 12.476 1.00 84.44 272 ARG A O 1
ATOM 2132 N N . VAL A 1 273 ? -11.617 10.932 13.883 1.00 90.00 273 VAL A N 1
ATOM 2133 C CA . VAL A 1 273 ? -12.047 9.842 13.000 1.00 90.00 273 VAL A CA 1
ATOM 2134 C C . VAL A 1 273 ? -13.505 10.048 12.610 1.00 90.00 273 VAL A C 1
ATOM 2136 O O . VAL A 1 273 ? -14.364 10.274 13.462 1.00 90.00 273 VAL A O 1
ATOM 2139 N N . LYS A 1 274 ? -13.776 9.974 11.306 1.00 89.19 274 LYS A N 1
ATOM 2140 C CA . LYS A 1 274 ? -15.106 10.070 10.697 1.00 89.19 274 LYS A CA 1
ATOM 2141 C C . LYS A 1 274 ? -15.200 9.093 9.523 1.00 89.19 274 LYS A C 1
ATOM 2143 O O . LYS A 1 274 ? -14.177 8.593 9.064 1.00 89.19 274 LYS A O 1
ATOM 2148 N N . LYS A 1 275 ? -16.417 8.850 9.030 1.00 87.19 275 LYS A N 1
ATOM 2149 C CA . LYS A 1 275 ? -16.663 8.043 7.820 1.00 87.19 275 LYS A CA 1
ATOM 2150 C C . LYS A 1 275 ? -16.468 8.827 6.520 1.00 87.19 275 LYS A C 1
ATOM 2152 O O . LYS A 1 275 ? -16.264 8.228 5.475 1.00 87.19 275 LYS A O 1
ATOM 2157 N N . GLU A 1 276 ? -16.525 10.152 6.590 1.00 89.25 276 GLU A N 1
ATOM 2158 C CA . GLU A 1 276 ? -16.285 11.053 5.463 1.00 89.25 276 GLU A CA 1
ATOM 2159 C C . GLU A 1 276 ? -14.791 11.366 5.382 1.00 89.25 276 GLU A C 1
ATOM 2161 O O . GLU A 1 276 ? -14.260 12.148 6.172 1.00 89.25 276 GLU A O 1
ATOM 2166 N N . PHE A 1 277 ? -14.101 10.706 4.459 1.00 91.94 277 PHE A N 1
ATOM 2167 C CA . PHE A 1 277 ? -12.689 10.941 4.182 1.00 91.94 277 PHE A CA 1
ATOM 2168 C C . PHE A 1 277 ? -12.358 10.564 2.749 1.00 91.94 277 PHE A C 1
ATOM 2170 O O . PHE A 1 277 ? -13.111 9.848 2.095 1.00 91.94 277 PHE A O 1
ATOM 2177 N N . SER A 1 278 ? -11.193 10.990 2.281 1.00 95.44 278 SER A N 1
ATOM 2178 C CA . SER A 1 278 ? -10.613 10.469 1.051 1.00 95.44 278 SER A CA 1
ATOM 2179 C C . SER A 1 278 ? -9.220 9.930 1.324 1.00 95.44 278 SER A C 1
ATOM 2181 O O . SER A 1 278 ? -8.461 10.519 2.092 1.00 95.44 278 SER A O 1
ATOM 2183 N N . ALA A 1 279 ? -8.862 8.811 0.705 1.00 96.12 279 ALA A N 1
ATOM 2184 C CA . ALA A 1 279 ? -7.549 8.209 0.905 1.00 96.12 279 ALA A CA 1
ATOM 2185 C C . ALA A 1 279 ? -6.983 7.653 -0.398 1.00 96.12 279 ALA A C 1
ATOM 2187 O O . ALA A 1 279 ? -7.695 7.020 -1.171 1.00 96.12 279 ALA A O 1
ATOM 2188 N N . ILE A 1 280 ? -5.689 7.869 -0.605 1.00 97.88 280 ILE A N 1
ATOM 2189 C CA . ILE A 1 280 ? -4.839 7.105 -1.511 1.00 97.88 280 ILE A CA 1
ATOM 2190 C C . ILE A 1 280 ? -4.111 6.084 -0.639 1.00 97.88 280 ILE A C 1
ATOM 2192 O O . ILE A 1 280 ? -3.392 6.461 0.288 1.00 97.88 280 ILE A O 1
ATOM 2196 N N . VAL A 1 281 ? -4.286 4.801 -0.937 1.00 97.94 281 VAL A N 1
ATOM 2197 C CA . VAL A 1 281 ? -3.616 3.716 -0.219 1.00 97.94 281 VAL A CA 1
ATOM 2198 C C . VAL A 1 281 ? -2.748 2.946 -1.203 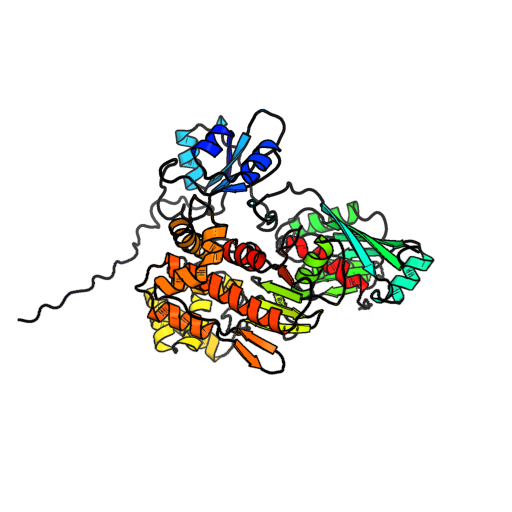1.00 97.94 281 VAL A C 1
ATOM 2200 O O . VAL A 1 281 ? -3.261 2.241 -2.071 1.00 97.94 281 VAL A O 1
ATOM 2203 N N . ALA A 1 282 ? -1.431 3.117 -1.095 1.00 97.44 282 ALA A N 1
ATOM 2204 C CA . ALA A 1 282 ? -0.458 2.479 -1.973 1.00 97.44 282 ALA A CA 1
ATOM 2205 C C . ALA A 1 282 ? 0.439 1.538 -1.167 1.00 97.44 282 ALA A C 1
ATOM 2207 O O . ALA A 1 282 ? 1.140 1.968 -0.255 1.00 97.44 282 ALA A O 1
ATOM 2208 N N . ASP A 1 283 ? 0.441 0.263 -1.532 1.00 93.75 283 ASP A N 1
ATOM 2209 C CA . ASP A 1 283 ? 1.084 -0.806 -0.783 1.00 93.75 283 ASP A CA 1
ATOM 2210 C C . ASP A 1 283 ? 1.635 -1.922 -1.687 1.00 93.75 283 ASP A C 1
ATOM 2212 O O . ASP A 1 283 ? 1.426 -1.948 -2.905 1.00 93.75 283 ASP A O 1
ATOM 2216 N N . GLY A 1 284 ? 2.376 -2.849 -1.085 1.00 87.81 284 GLY A N 1
ATOM 2217 C CA . GLY A 1 284 ? 2.862 -4.066 -1.713 1.00 87.81 284 GLY A CA 1
ATOM 2218 C C . GLY A 1 284 ? 1.784 -5.139 -1.840 1.00 87.81 284 GLY A C 1
ATOM 2219 O O . GLY A 1 284 ? 1.692 -5.753 -2.904 1.00 87.81 284 GLY A O 1
ATOM 2220 N N . LEU A 1 285 ? 1.001 -5.389 -0.794 1.00 87.69 285 LEU A N 1
ATOM 2221 C CA . LEU A 1 285 ? -0.010 -6.443 -0.770 1.00 87.69 285 LEU A CA 1
ATOM 2222 C C . LEU A 1 285 ? -1.084 -6.115 0.263 1.00 87.69 285 LEU A C 1
ATOM 2224 O O . LEU A 1 285 ? -0.765 -5.874 1.415 1.00 87.69 285 LEU A O 1
ATOM 2228 N N . GLY A 1 286 ? -2.349 -6.214 -0.129 1.00 86.88 286 GLY A N 1
ATOM 2229 C CA . GLY A 1 286 ? -3.463 -6.266 0.810 1.00 86.88 286 GLY A CA 1
ATOM 2230 C C . GLY A 1 286 ? -4.605 -7.103 0.252 1.00 86.88 286 GLY A C 1
ATOM 2231 O O . GLY A 1 286 ? -4.881 -7.074 -0.949 1.00 86.88 286 GLY A O 1
ATOM 2232 N N . PHE A 1 287 ? -5.273 -7.860 1.120 1.00 86.75 287 PHE A N 1
ATOM 2233 C CA . PHE A 1 287 ? -6.375 -8.732 0.719 1.00 86.75 287 PHE A CA 1
ATOM 2234 C C . PHE A 1 287 ? -7.597 -7.899 0.303 1.00 86.75 287 PHE A C 1
ATOM 2236 O O . PHE A 1 287 ? -8.135 -7.110 1.092 1.00 86.75 287 PHE A O 1
ATOM 2243 N N . GLY A 1 288 ? -7.998 -8.025 -0.962 1.00 89.88 288 GLY A N 1
ATOM 2244 C CA . GLY A 1 288 ? -9.174 -7.365 -1.511 1.00 89.88 288 GLY A CA 1
ATOM 2245 C C . GLY A 1 288 ? -10.476 -8.042 -1.094 1.00 89.88 288 GLY A C 1
ATOM 2246 O O . GLY A 1 288 ? -10.505 -9.213 -0.728 1.00 89.88 288 GLY A O 1
ATOM 2247 N N . THR A 1 289 ? -11.588 -7.313 -1.185 1.00 89.75 289 THR A N 1
ATOM 2248 C CA . THR A 1 289 ? -12.934 -7.874 -0.952 1.00 89.75 289 THR A CA 1
ATOM 2249 C C . THR A 1 289 ? -13.502 -8.615 -2.166 1.00 89.75 289 THR A C 1
ATOM 2251 O O . THR A 1 289 ? -14.609 -9.136 -2.102 1.00 89.75 289 THR A O 1
ATOM 2254 N N . ASP A 1 290 ? -12.767 -8.628 -3.277 1.00 91.12 290 ASP A N 1
ATOM 2255 C CA . ASP A 1 290 ? -13.099 -9.239 -4.567 1.00 91.12 290 ASP A CA 1
ATOM 2256 C C . ASP A 1 290 ? -12.127 -10.377 -4.932 1.00 91.12 290 ASP A C 1
ATOM 2258 O O . ASP A 1 290 ? -11.955 -10.683 -6.109 1.00 91.12 290 ASP A O 1
ATOM 2262 N N . GLU A 1 291 ? -11.463 -10.964 -3.926 1.00 86.06 291 GLU A N 1
ATOM 2263 C CA . GLU A 1 291 ? -10.455 -12.036 -4.053 1.00 86.06 291 GLU A CA 1
ATOM 2264 C C . GLU A 1 291 ? -9.188 -11.640 -4.838 1.00 86.06 291 GLU A C 1
ATOM 2266 O O . GLU A 1 291 ? -8.313 -12.472 -5.087 1.00 86.06 291 GLU A O 1
ATOM 2271 N N . LYS A 1 292 ? -9.044 -10.357 -5.192 1.00 93.06 292 LYS A N 1
ATOM 2272 C CA . LYS A 1 292 ? -7.843 -9.810 -5.833 1.00 93.06 292 LYS A CA 1
ATOM 2273 C C . LYS A 1 292 ? -6.857 -9.275 -4.802 1.00 93.06 292 LYS A C 1
ATOM 2275 O O . LYS A 1 292 ? -7.216 -8.928 -3.676 1.00 93.06 292 LYS A O 1
ATOM 2280 N N . ILE A 1 293 ? -5.602 -9.144 -5.220 1.00 94.56 293 ILE A N 1
ATOM 2281 C CA . ILE A 1 293 ? -4.568 -8.478 -4.431 1.00 94.56 293 ILE A CA 1
ATOM 2282 C C . ILE A 1 293 ? -4.670 -6.976 -4.694 1.00 94.56 293 ILE A C 1
ATOM 2284 O O . ILE A 1 293 ? -4.536 -6.510 -5.822 1.00 94.56 293 ILE A O 1
ATOM 2288 N N . TRP A 1 294 ? -4.924 -6.199 -3.654 1.00 96.75 294 TRP A N 1
ATOM 2289 C CA . TRP A 1 294 ? -4.946 -4.743 -3.744 1.00 96.75 294 TRP A CA 1
ATOM 2290 C C . TRP A 1 294 ? -3.583 -4.168 -3.334 1.00 96.75 294 TRP A C 1
ATOM 2292 O O . TRP A 1 294 ? -2.761 -4.851 -2.720 1.00 96.75 294 TRP A O 1
ATOM 2302 N N . GLY A 1 295 ? -3.354 -2.899 -3.657 1.00 94.81 295 GLY A N 1
ATOM 2303 C CA . GLY A 1 295 ? -2.164 -2.161 -3.212 1.00 94.81 295 GLY A CA 1
ATOM 2304 C C . GLY A 1 295 ? -1.943 -0.845 -3.948 1.00 94.81 295 GLY A C 1
ATOM 2305 O O . GLY A 1 295 ? -0.850 -0.291 -3.926 1.00 94.81 295 GLY A O 1
ATOM 2306 N N . GLY A 1 296 ? -2.949 -0.336 -4.645 1.00 97.44 296 GLY A N 1
ATOM 2307 C CA . GLY A 1 296 ? -2.880 0.933 -5.348 1.00 97.44 296 GLY A CA 1
ATOM 2308 C C . GLY A 1 296 ? -4.284 1.475 -5.478 1.00 97.44 296 GLY A C 1
ATOM 2309 O O . GLY A 1 296 ? -4.806 1.566 -6.580 1.00 97.44 296 GLY A O 1
ATOM 2310 N N . GLU A 1 297 ? -4.912 1.769 -4.345 1.00 97.75 297 GLU A N 1
ATOM 2311 C CA . GLU A 1 297 ? -6.344 2.027 -4.229 1.00 97.75 297 GLU A CA 1
ATOM 2312 C C . GLU A 1 297 ? -6.633 3.485 -3.877 1.00 97.75 297 GLU A C 1
ATOM 2314 O O . GLU A 1 297 ? -5.829 4.173 -3.246 1.00 97.75 297 GLU A O 1
ATOM 2319 N N . THR A 1 298 ? -7.828 3.942 -4.236 1.00 97.25 298 THR A N 1
ATOM 2320 C CA . THR A 1 298 ? -8.405 5.190 -3.735 1.00 97.25 298 THR A CA 1
ATOM 2321 C C . THR A 1 298 ? -9.766 4.925 -3.111 1.00 97.25 298 THR A C 1
ATOM 2323 O O . THR A 1 298 ? -10.521 4.066 -3.580 1.00 97.25 298 THR A O 1
ATOM 2326 N N . PHE A 1 299 ? -10.066 5.666 -2.049 1.00 95.62 299 PHE A N 1
ATOM 2327 C CA . PHE A 1 299 ? -11.299 5.544 -1.285 1.00 95.62 299 PHE A CA 1
ATOM 2328 C C . PHE A 1 299 ? -11.972 6.902 -1.096 1.00 95.62 299 PHE A C 1
ATOM 2330 O O . PHE A 1 299 ? -11.287 7.914 -0.927 1.00 95.62 299 PHE A O 1
ATOM 2337 N N . SER A 1 300 ? -13.306 6.891 -1.092 1.00 94.06 300 SER A N 1
ATOM 2338 C CA . SER A 1 300 ? -14.158 7.951 -0.546 1.00 94.06 300 SER A CA 1
ATOM 2339 C C . SER A 1 300 ? -15.042 7.321 0.528 1.00 94.06 300 SER A C 1
ATOM 2341 O O . SER A 1 300 ? -15.877 6.459 0.240 1.00 94.06 300 SER A O 1
ATOM 2343 N N . GLY A 1 301 ? -14.773 7.667 1.784 1.00 91.69 301 GLY A N 1
ATOM 2344 C CA . GLY A 1 301 ? -15.188 6.888 2.941 1.00 91.69 301 GLY A CA 1
ATOM 2345 C C . GLY A 1 301 ? -14.740 5.434 2.815 1.00 91.69 301 GLY A C 1
ATOM 2346 O O . GLY A 1 301 ? -13.603 5.147 2.452 1.00 91.69 301 GLY A O 1
ATOM 2347 N N . GLU A 1 302 ? -15.647 4.494 3.063 1.00 92.00 302 GLU A N 1
ATOM 2348 C CA . GLU A 1 302 ? -15.352 3.059 2.938 1.00 92.00 302 GLU A CA 1
ATOM 2349 C C . GLU A 1 302 ? -15.499 2.525 1.500 1.00 92.00 302 GLU A C 1
ATOM 2351 O O . GLU A 1 302 ? -15.188 1.364 1.227 1.00 92.00 302 GLU A O 1
ATOM 2356 N N . ALA A 1 303 ? -15.950 3.356 0.553 1.00 93.25 303 ALA A N 1
ATOM 2357 C CA . ALA A 1 303 ? -16.147 2.948 -0.831 1.00 93.25 303 ALA A CA 1
ATOM 2358 C C . ALA A 1 303 ? -14.835 3.032 -1.624 1.00 93.25 303 ALA A C 1
ATOM 2360 O O . ALA A 1 303 ? -14.215 4.091 -1.718 1.00 93.25 303 ALA A O 1
ATOM 2361 N N . ARG A 1 304 ? -14.437 1.920 -2.257 1.00 95.38 304 ARG A N 1
ATOM 2362 C CA . ARG A 1 304 ? -13.319 1.878 -3.215 1.00 95.38 304 ARG A CA 1
ATOM 2363 C C . ARG A 1 304 ? -13.720 2.597 -4.505 1.00 95.38 304 ARG A C 1
ATOM 2365 O O . ARG A 1 304 ? -14.512 2.063 -5.284 1.00 95.38 304 ARG A O 1
ATOM 2372 N N . THR A 1 305 ? -13.159 3.778 -4.744 1.00 95.69 305 THR A N 1
ATOM 2373 C CA . THR A 1 305 ? -13.538 4.691 -5.837 1.00 95.69 305 THR A CA 1
ATOM 2374 C C . THR A 1 305 ? -12.613 4.635 -7.054 1.00 95.69 305 THR A C 1
ATOM 2376 O O . THR A 1 305 ? -12.955 5.120 -8.137 1.00 95.69 305 THR A O 1
ATOM 2379 N N . GLY A 1 306 ? -11.453 4.003 -6.921 1.00 97.12 306 GLY A N 1
ATOM 2380 C CA . GLY A 1 306 ? -10.510 3.838 -8.020 1.00 97.12 306 GLY A CA 1
ATOM 2381 C C . GLY A 1 306 ? -9.281 3.038 -7.630 1.00 97.12 306 GLY A C 1
ATOM 2382 O O . GLY A 1 306 ? -9.075 2.779 -6.445 1.00 97.12 306 GLY A O 1
ATOM 2383 N N . HIS A 1 307 ? -8.498 2.620 -8.621 1.00 98.12 307 HIS A N 1
ATOM 2384 C CA . HIS A 1 307 ? -7.324 1.777 -8.409 1.00 98.12 307 HIS A CA 1
ATOM 2385 C C . HIS A 1 307 ? -6.319 1.827 -9.568 1.00 98.12 307 HIS A C 1
ATOM 2387 O O . HIS A 1 307 ? -6.633 2.307 -10.659 1.00 98.12 307 HIS A O 1
ATOM 2393 N N . LEU A 1 308 ? -5.110 1.307 -9.357 1.00 98.50 308 LEU A N 1
ATOM 2394 C CA . LEU A 1 308 ? -4.174 1.014 -10.441 1.00 98.50 308 LEU A CA 1
ATOM 2395 C C . LEU A 1 308 ? -4.714 -0.107 -11.326 1.00 98.50 308 LEU A C 1
ATOM 2397 O O . LEU A 1 308 ? -5.407 -1.013 -10.864 1.00 98.50 308 LEU A O 1
ATOM 2401 N N . GLU A 1 309 ? -4.377 -0.066 -12.609 1.00 98.31 309 GLU A N 1
ATOM 2402 C CA . GLU A 1 309 ? -4.693 -1.136 -13.548 1.00 98.31 309 GLU A CA 1
ATOM 2403 C C . GLU A 1 309 ? -4.281 -2.516 -13.018 1.00 98.31 309 GLU A C 1
ATOM 2405 O O . GLU A 1 309 ? -3.139 -2.716 -12.605 1.00 98.31 309 GLU A O 1
ATOM 2410 N N . ASN A 1 310 ? -5.221 -3.465 -13.073 1.00 97.31 310 ASN A N 1
ATOM 2411 C CA . ASN A 1 310 ? -4.962 -4.843 -12.678 1.00 97.31 310 ASN A CA 1
ATOM 2412 C C . ASN A 1 310 ? -4.038 -5.537 -13.685 1.00 97.31 310 ASN A C 1
ATOM 2414 O O . ASN A 1 310 ? -4.255 -5.476 -14.907 1.00 97.31 310 ASN A O 1
ATOM 2418 N N . HIS A 1 311 ? -3.066 -6.259 -13.136 1.00 97.44 311 HIS A N 1
ATOM 2419 C CA . HIS A 1 311 ? -2.157 -7.149 -13.850 1.00 97.44 311 HIS A CA 1
ATOM 2420 C C . HIS A 1 311 ? -2.192 -8.543 -13.246 1.00 97.44 311 HIS A C 1
ATOM 2422 O O . HIS A 1 311 ? -2.560 -8.717 -12.087 1.00 97.44 311 HIS A O 1
ATOM 2428 N N . ILE A 1 312 ? -1.791 -9.540 -14.026 1.00 97.12 312 ILE A N 1
ATOM 2429 C CA . ILE A 1 312 ? -1.592 -10.888 -13.504 1.00 97.12 312 ILE A CA 1
ATOM 2430 C C . ILE A 1 312 ? -0.291 -10.902 -12.694 1.00 97.12 312 ILE A C 1
ATOM 2432 O O . ILE A 1 312 ? 0.707 -10.319 -13.110 1.00 97.12 312 ILE A O 1
ATOM 2436 N N . GLN A 1 313 ? -0.304 -11.563 -11.537 1.00 96.38 313 GLN A N 1
ATOM 2437 C CA . GLN A 1 313 ? 0.860 -11.787 -10.682 1.00 96.38 313 GLN A CA 1
ATOM 2438 C C . GLN A 1 313 ? 1.269 -13.267 -10.750 1.00 96.38 313 GLN A C 1
ATOM 2440 O O . GLN A 1 313 ? 0.788 -14.077 -9.955 1.00 96.38 313 GLN A O 1
ATOM 2445 N N . PRO A 1 314 ? 2.129 -13.671 -11.703 1.00 95.44 314 PRO A N 1
ATOM 2446 C CA . PRO A 1 314 ? 2.374 -15.083 -11.959 1.00 95.44 314 PRO A CA 1
ATOM 2447 C C . PRO A 1 314 ? 3.233 -15.719 -10.861 1.00 95.44 314 PRO A C 1
ATOM 2449 O O . PRO A 1 314 ? 4.347 -15.274 -10.586 1.00 95.44 314 PRO A O 1
ATOM 2452 N N . GLY A 1 315 ? 2.724 -16.781 -10.241 1.00 92.75 315 GLY A N 1
ATOM 2453 C CA . GLY A 1 315 ? 3.396 -17.492 -9.154 1.00 92.75 315 GLY A CA 1
ATOM 2454 C C . GLY A 1 315 ? 3.192 -16.881 -7.767 1.00 92.75 315 GLY A C 1
ATOM 2455 O O . GLY A 1 315 ? 3.922 -17.254 -6.850 1.00 92.75 315 GLY A O 1
ATOM 2456 N N . GLY A 1 316 ? 2.234 -15.961 -7.594 1.00 89.69 316 GLY A N 1
ATOM 2457 C CA . GLY A 1 316 ? 1.909 -15.375 -6.289 1.00 89.69 316 GLY A CA 1
ATOM 2458 C C . GLY A 1 316 ? 3.135 -14.740 -5.625 1.00 89.69 316 GLY A C 1
ATOM 2459 O O . GLY A 1 316 ? 3.695 -13.772 -6.144 1.00 89.69 316 GLY A O 1
ATOM 2460 N N . ASP A 1 317 ? 3.584 -15.296 -4.501 1.00 88.00 317 ASP A N 1
ATOM 2461 C CA . ASP A 1 317 ? 4.761 -14.821 -3.761 1.00 88.00 317 ASP A CA 1
ATOM 2462 C C . ASP A 1 317 ? 6.062 -14.877 -4.571 1.00 88.00 317 ASP A C 1
ATOM 2464 O O . ASP A 1 317 ? 6.968 -14.069 -4.331 1.00 88.00 317 ASP A O 1
ATOM 2468 N N . ALA A 1 318 ? 6.159 -15.776 -5.559 1.00 92.19 318 ALA A N 1
ATOM 2469 C CA . ALA A 1 318 ? 7.320 -15.859 -6.443 1.00 92.19 318 ALA A CA 1
ATOM 2470 C C . ALA A 1 318 ? 7.523 -14.547 -7.213 1.00 92.19 318 ALA A C 1
ATOM 2472 O O . ALA A 1 318 ? 8.638 -14.037 -7.250 1.00 92.19 318 ALA A O 1
ATOM 2473 N N . ALA A 1 319 ? 6.451 -13.923 -7.713 1.00 92.50 319 ALA A N 1
ATOM 2474 C CA . ALA A 1 319 ? 6.517 -12.627 -8.396 1.00 92.50 319 ALA A CA 1
ATOM 2475 C C . ALA A 1 319 ? 7.013 -11.485 -7.495 1.00 92.50 319 ALA A C 1
ATOM 2477 O O . ALA A 1 319 ? 7.538 -10.486 -7.981 1.00 92.50 319 ALA A O 1
ATOM 2478 N N . THR A 1 320 ? 6.878 -11.638 -6.177 1.00 87.44 320 THR A N 1
ATOM 2479 C CA . THR A 1 320 ? 7.423 -10.687 -5.206 1.00 87.44 320 THR A CA 1
ATOM 2480 C C . THR A 1 320 ? 8.935 -10.880 -5.021 1.00 87.44 320 THR A C 1
ATOM 2482 O O . THR A 1 320 ? 9.661 -9.913 -4.796 1.00 87.44 320 THR A O 1
ATOM 2485 N N . LYS A 1 321 ? 9.439 -12.119 -5.109 1.00 88.06 321 LYS A N 1
ATOM 2486 C CA . LYS A 1 321 ? 10.881 -12.436 -5.047 1.00 88.06 321 LYS A CA 1
ATOM 2487 C C . LYS A 1 321 ? 11.596 -12.170 -6.373 1.00 88.06 321 LYS A C 1
ATOM 2489 O O . LYS A 1 321 ? 12.754 -11.762 -6.375 1.00 88.06 321 LYS A O 1
ATOM 2494 N N . GLU A 1 322 ? 10.882 -12.339 -7.476 1.00 93.94 322 GLU A N 1
ATOM 2495 C CA . GLU A 1 322 ? 11.380 -12.280 -8.846 1.00 93.94 322 GLU A CA 1
ATOM 2496 C C . GLU A 1 322 ? 10.600 -11.219 -9.650 1.00 93.94 322 GLU A C 1
ATOM 2498 O O . GLU A 1 322 ? 9.701 -11.561 -10.426 1.00 93.94 322 GLU A O 1
ATOM 2503 N N . PRO A 1 323 ? 10.920 -9.915 -9.482 1.00 93.94 323 PRO A N 1
ATOM 2504 C CA . PRO A 1 323 ? 10.230 -8.806 -10.152 1.00 93.94 323 PRO A CA 1
ATOM 2505 C C . PRO A 1 323 ? 10.077 -8.934 -11.672 1.00 93.94 323 PRO A C 1
ATOM 2507 O O . PRO A 1 323 ? 9.150 -8.363 -12.251 1.00 93.94 323 PRO A O 1
ATOM 2510 N N . TRP A 1 324 ? 10.959 -9.691 -12.332 1.00 96.12 324 TRP A N 1
ATOM 2511 C CA . TRP A 1 324 ? 10.883 -9.938 -13.770 1.00 96.12 324 TRP A CA 1
ATOM 2512 C C . TRP A 1 324 ? 9.581 -10.646 -14.186 1.00 96.12 324 TRP A C 1
ATOM 2514 O O . TRP A 1 324 ? 9.109 -10.424 -15.300 1.00 96.12 324 TRP A O 1
ATOM 2524 N N . ARG A 1 325 ? 8.944 -11.422 -13.294 1.00 97.25 325 ARG A N 1
ATOM 2525 C CA . ARG A 1 325 ? 7.637 -12.053 -13.559 1.00 97.25 325 ARG A CA 1
ATOM 2526 C C . ARG A 1 325 ? 6.525 -11.020 -13.714 1.00 97.25 325 ARG A C 1
ATOM 2528 O O . ARG A 1 325 ? 5.714 -11.114 -14.634 1.00 97.25 325 ARG A O 1
ATOM 2535 N N . MET A 1 326 ? 6.509 -10.011 -12.836 1.00 97.44 326 MET A N 1
ATOM 2536 C CA . MET A 1 326 ? 5.584 -8.879 -12.957 1.00 97.44 326 MET A CA 1
ATOM 2537 C C . MET A 1 326 ? 5.888 -8.055 -14.201 1.00 97.44 326 MET A C 1
ATOM 2539 O O . MET A 1 326 ? 4.965 -7.682 -14.922 1.00 97.44 326 MET A O 1
ATOM 2543 N N . LEU A 1 327 ? 7.172 -7.804 -14.479 1.00 97.94 327 LEU A N 1
ATOM 2544 C CA . LEU A 1 327 ? 7.586 -7.099 -15.689 1.00 97.94 327 LEU A CA 1
ATOM 2545 C C . LEU A 1 327 ? 7.067 -7.799 -16.950 1.00 97.94 327 LEU A C 1
ATOM 2547 O O . LEU A 1 327 ? 6.467 -7.139 -17.797 1.00 97.94 327 LEU A O 1
ATOM 2551 N N . PHE A 1 328 ? 7.243 -9.121 -17.049 1.00 97.88 328 PHE A N 1
ATOM 2552 C CA . PHE A 1 328 ? 6.735 -9.914 -18.166 1.00 97.88 328 PHE A CA 1
ATOM 2553 C C . PHE A 1 328 ? 5.222 -9.740 -18.326 1.00 97.88 328 PHE A C 1
ATOM 2555 O O . PHE A 1 328 ? 4.767 -9.349 -19.400 1.00 97.88 328 PHE A O 1
ATOM 2562 N N . SER A 1 329 ? 4.444 -9.931 -17.251 1.00 97.50 329 SER A N 1
ATOM 2563 C CA . SER A 1 329 ? 2.983 -9.798 -17.315 1.00 97.50 329 SER A CA 1
ATOM 2564 C C . SER A 1 329 ? 2.527 -8.399 -17.740 1.00 97.50 329 SER A C 1
ATOM 2566 O O . SER A 1 329 ? 1.575 -8.279 -18.513 1.00 97.50 329 SER A O 1
ATOM 2568 N N . ILE A 1 330 ? 3.168 -7.341 -17.238 1.00 98.31 330 ILE A N 1
ATOM 2569 C CA . ILE A 1 330 ? 2.792 -5.963 -17.574 1.00 98.31 330 ILE A CA 1
ATOM 2570 C C . ILE A 1 330 ? 3.152 -5.654 -19.033 1.00 98.31 330 ILE A C 1
ATOM 2572 O O . ILE A 1 330 ? 2.350 -5.052 -19.751 1.00 98.31 330 ILE A O 1
ATOM 2576 N N . LEU A 1 331 ? 4.328 -6.093 -19.502 1.00 98.25 331 LEU A N 1
ATOM 2577 C CA . LEU A 1 331 ? 4.762 -5.895 -20.887 1.00 98.25 331 LEU A CA 1
ATOM 2578 C C . LEU A 1 331 ? 3.932 -6.698 -21.886 1.00 98.25 331 LEU A C 1
ATOM 2580 O O . LEU A 1 331 ? 3.634 -6.166 -22.953 1.00 98.25 331 LEU A O 1
ATOM 2584 N N . MET A 1 332 ? 3.492 -7.915 -21.546 1.00 97.00 332 MET A N 1
ATOM 2585 C CA . MET A 1 332 ? 2.572 -8.681 -22.397 1.00 97.00 332 MET A CA 1
ATOM 2586 C C . MET A 1 332 ? 1.322 -7.855 -22.715 1.00 97.00 332 MET A C 1
ATOM 2588 O O . MET A 1 332 ? 0.911 -7.766 -23.870 1.00 97.00 332 MET A O 1
ATOM 2592 N N . LYS A 1 333 ? 0.761 -7.189 -21.699 1.00 96.38 333 LYS A N 1
ATOM 2593 C CA . LYS A 1 333 ? -0.408 -6.313 -21.841 1.00 96.38 333 LYS A CA 1
ATOM 2594 C C . LYS A 1 333 ? -0.084 -4.992 -22.552 1.00 96.38 333 LYS A C 1
ATOM 2596 O O . LYS A 1 333 ? -0.906 -4.490 -23.311 1.00 96.38 333 LYS A O 1
ATOM 2601 N N . ALA A 1 334 ? 1.090 -4.413 -22.295 1.00 97.56 334 ALA A N 1
ATOM 2602 C CA . ALA A 1 334 ? 1.475 -3.086 -22.785 1.00 97.56 334 ALA A CA 1
ATOM 2603 C C . ALA A 1 334 ? 2.036 -3.066 -24.217 1.00 97.56 334 ALA A C 1
ATOM 2605 O O . ALA A 1 334 ? 1.895 -2.064 -24.918 1.00 97.56 334 ALA A O 1
ATOM 2606 N N . ALA A 1 335 ? 2.721 -4.129 -24.634 1.00 97.12 335 ALA A N 1
ATOM 2607 C CA . ALA A 1 335 ? 3.505 -4.169 -25.867 1.00 97.12 335 ALA A CA 1
ATOM 2608 C C . ALA A 1 335 ? 3.375 -5.488 -26.648 1.00 97.12 335 ALA A C 1
ATOM 2610 O O . ALA A 1 335 ? 3.889 -5.572 -27.761 1.00 97.12 335 ALA A O 1
ATOM 2611 N N . GLY A 1 336 ? 2.679 -6.487 -26.105 1.00 97.25 336 GLY A N 1
ATOM 2612 C CA . GLY A 1 336 ? 2.544 -7.806 -26.713 1.00 97.25 336 GLY A CA 1
ATOM 2613 C C . GLY A 1 336 ? 3.613 -8.794 -26.247 1.00 97.25 336 GLY A C 1
ATOM 2614 O O . GLY A 1 336 ? 4.662 -8.428 -25.713 1.00 97.25 336 GLY A O 1
ATOM 2615 N N . GLU A 1 337 ? 3.315 -10.074 -26.448 1.00 95.19 337 GLU A N 1
ATOM 2616 C CA . GLU A 1 337 ? 4.087 -11.203 -25.925 1.00 95.19 337 GLU A CA 1
ATOM 2617 C C . GLU A 1 337 ? 5.528 -11.253 -26.439 1.00 95.19 337 GLU A C 1
ATOM 2619 O O . GLU A 1 337 ? 6.452 -11.356 -25.638 1.00 95.19 337 GLU A O 1
ATOM 2624 N N . GLU A 1 338 ? 5.732 -11.138 -27.753 1.00 96.12 338 GLU A N 1
ATOM 2625 C CA . GLU A 1 338 ? 7.062 -11.241 -28.367 1.00 96.12 338 GLU A CA 1
ATOM 2626 C C . GLU A 1 338 ? 8.025 -10.188 -27.799 1.00 96.12 338 GLU A C 1
ATOM 2628 O O . GLU A 1 338 ? 9.175 -10.477 -27.462 1.00 96.12 338 GLU A O 1
ATOM 2633 N N . ILE A 1 339 ? 7.528 -8.959 -27.626 1.00 97.25 339 ILE A N 1
ATOM 2634 C CA . ILE A 1 339 ? 8.298 -7.869 -27.029 1.00 97.25 339 ILE A CA 1
ATOM 2635 C C . ILE A 1 339 ? 8.565 -8.163 -25.552 1.00 97.25 339 ILE A C 1
ATOM 2637 O O . ILE A 1 339 ? 9.702 -8.024 -25.109 1.00 97.25 339 ILE A O 1
ATOM 2641 N N . ALA A 1 340 ? 7.554 -8.599 -24.796 1.00 97.25 340 ALA A N 1
ATOM 2642 C CA . ALA A 1 340 ? 7.712 -8.931 -23.383 1.00 97.25 340 ALA A CA 1
ATOM 2643 C C . ALA A 1 340 ? 8.776 -10.016 -23.160 1.00 97.25 340 ALA A C 1
ATOM 2645 O O . ALA A 1 340 ? 9.660 -9.829 -22.323 1.00 97.25 340 ALA A O 1
ATOM 2646 N N . ALA A 1 341 ? 8.725 -11.102 -23.938 1.00 96.69 341 ALA A N 1
ATOM 2647 C CA . ALA A 1 341 ? 9.674 -12.210 -23.881 1.00 96.69 341 ALA A CA 1
ATOM 2648 C C . ALA A 1 341 ? 11.098 -11.738 -24.186 1.00 96.69 341 ALA A C 1
ATOM 2650 O O . ALA A 1 341 ? 12.010 -11.959 -23.389 1.00 96.69 341 ALA A O 1
ATOM 2651 N N . ARG A 1 342 ? 11.280 -10.998 -25.286 1.00 96.25 342 ARG A N 1
ATOM 2652 C CA . ARG A 1 342 ? 12.585 -10.442 -25.658 1.00 96.25 342 ARG A CA 1
ATOM 2653 C C . ARG A 1 342 ? 13.167 -9.558 -24.556 1.00 96.25 342 ARG A C 1
ATOM 2655 O O . ARG A 1 342 ? 14.353 -9.656 -24.252 1.00 96.25 342 ARG A O 1
ATOM 2662 N N . GLU A 1 343 ? 12.354 -8.702 -23.941 1.00 95.12 343 GLU A N 1
ATOM 2663 C CA . GLU A 1 343 ? 12.831 -7.785 -22.904 1.00 95.12 343 GLU A CA 1
ATOM 2664 C C . GLU A 1 343 ? 13.282 -8.499 -21.627 1.00 95.12 343 GLU A C 1
ATOM 2666 O O . GLU A 1 343 ? 14.292 -8.104 -21.036 1.00 95.12 343 GLU A O 1
ATOM 2671 N N . VAL A 1 344 ? 12.583 -9.548 -21.189 1.00 94.00 344 VAL A N 1
ATOM 2672 C CA . VAL A 1 344 ? 13.023 -10.309 -20.008 1.00 94.00 344 VAL A CA 1
ATOM 2673 C C . VAL A 1 344 ? 14.239 -11.189 -20.314 1.00 94.00 344 VAL A C 1
ATOM 2675 O O . VAL A 1 344 ? 15.156 -11.239 -19.493 1.00 94.00 344 VAL A O 1
ATOM 2678 N N . VAL A 1 345 ? 14.334 -11.769 -21.518 1.00 95.38 345 VAL A N 1
ATOM 2679 C CA . VAL A 1 345 ? 15.522 -12.526 -21.959 1.00 95.38 345 VAL A CA 1
ATOM 2680 C C . VAL A 1 345 ? 16.758 -11.630 -22.031 1.00 95.38 345 VAL A C 1
ATOM 2682 O O . VAL A 1 345 ? 17.808 -11.971 -21.489 1.00 95.38 345 VAL A O 1
ATOM 2685 N N . ASN A 1 346 ? 16.625 -10.418 -22.581 1.00 92.00 346 ASN A N 1
ATOM 2686 C CA . ASN A 1 346 ? 17.702 -9.419 -22.610 1.00 92.00 346 ASN A CA 1
ATOM 2687 C C . ASN A 1 346 ? 18.203 -9.022 -21.209 1.00 92.00 346 ASN A C 1
ATOM 2689 O O . ASN A 1 346 ? 19.298 -8.476 -21.068 1.00 92.00 346 ASN A O 1
ATOM 2693 N N . ARG A 1 347 ? 17.415 -9.294 -20.163 1.00 88.69 347 ARG A N 1
ATOM 2694 C CA . ARG A 1 347 ? 17.765 -9.056 -18.755 1.00 88.69 347 ARG A CA 1
ATOM 2695 C C . ARG A 1 347 ? 18.310 -10.307 -18.059 1.00 88.69 347 ARG A C 1
ATOM 2697 O O . ARG A 1 347 ? 18.538 -10.277 -16.851 1.00 88.69 347 ARG A O 1
ATOM 2704 N N . GLY A 1 348 ? 18.606 -11.361 -18.818 1.00 89.19 348 GLY A N 1
ATOM 2705 C CA . GLY A 1 348 ? 19.287 -12.567 -18.356 1.00 89.19 348 GLY A CA 1
ATOM 2706 C C . GLY A 1 348 ? 18.367 -13.643 -17.789 1.00 89.19 348 GLY A C 1
ATOM 2707 O O . GLY A 1 348 ? 18.848 -14.460 -17.010 1.00 89.19 348 GLY A O 1
ATOM 2708 N N . ILE A 1 349 ? 17.080 -13.625 -18.144 1.00 94.00 349 ILE A N 1
ATOM 2709 C CA . ILE A 1 349 ? 16.147 -14.730 -17.882 1.00 94.00 349 ILE A CA 1
ATOM 2710 C C . ILE A 1 349 ? 16.240 -15.724 -19.043 1.00 94.00 349 ILE A C 1
ATOM 2712 O O . ILE A 1 349 ? 16.335 -15.308 -20.198 1.00 94.00 349 ILE A O 1
ATOM 2716 N N . SER A 1 350 ? 16.251 -17.026 -18.763 1.00 95.44 350 SER A N 1
ATOM 2717 C CA . SER A 1 350 ? 16.333 -18.034 -19.827 1.00 95.44 350 SER A CA 1
ATOM 2718 C C . SER A 1 350 ? 15.030 -18.131 -20.629 1.00 95.44 350 SER A C 1
ATOM 2720 O O . SER A 1 350 ? 13.941 -17.888 -20.109 1.00 95.44 350 SER A O 1
ATOM 2722 N N . GLU A 1 351 ? 15.121 -18.521 -21.903 1.00 95.31 351 GLU A N 1
ATOM 2723 C CA . GLU A 1 351 ? 13.937 -18.734 -22.752 1.00 95.31 351 GLU A CA 1
ATOM 2724 C C . GLU A 1 351 ? 13.003 -19.820 -22.186 1.00 95.31 351 GLU A C 1
ATOM 2726 O O . GLU A 1 351 ? 11.779 -19.701 -22.292 1.00 95.31 351 GLU A O 1
ATOM 2731 N N . ASP A 1 352 ? 13.564 -20.829 -21.514 1.00 96.19 352 ASP A N 1
ATOM 2732 C CA . ASP A 1 352 ? 12.807 -21.887 -20.838 1.00 96.19 352 ASP A CA 1
ATOM 2733 C C . ASP A 1 352 ? 11.982 -21.336 -19.664 1.00 96.19 352 ASP A C 1
ATOM 2735 O O . ASP A 1 352 ? 10.801 -21.660 -19.528 1.00 96.19 352 ASP A O 1
ATOM 2739 N N . GLU A 1 353 ? 12.562 -20.456 -18.839 1.00 95.12 353 GLU A N 1
ATOM 2740 C CA . GLU A 1 353 ? 11.847 -19.800 -17.735 1.00 95.12 353 GLU A CA 1
ATOM 2741 C C . GLU A 1 353 ? 10.707 -18.911 -18.240 1.00 95.12 353 GLU A C 1
ATOM 2743 O O . GLU A 1 353 ? 9.617 -18.913 -17.662 1.00 95.12 353 GLU A O 1
ATOM 2748 N N . VAL A 1 354 ? 10.932 -18.176 -19.333 1.00 95.50 354 VAL A N 1
ATOM 2749 C CA . VAL A 1 354 ? 9.898 -17.346 -19.967 1.00 95.50 354 VAL A CA 1
ATOM 2750 C C . VAL A 1 354 ? 8.773 -18.213 -20.523 1.00 95.50 354 VAL A C 1
ATOM 2752 O O . VAL A 1 354 ? 7.599 -17.917 -20.298 1.00 95.50 354 VAL A O 1
ATOM 2755 N N . SER A 1 355 ? 9.118 -19.314 -21.192 1.00 95.12 355 SER A N 1
ATOM 2756 C CA . SER A 1 355 ? 8.150 -20.268 -21.739 1.00 95.12 355 SER A CA 1
ATOM 2757 C C . SER A 1 355 ? 7.313 -20.914 -20.633 1.00 95.12 355 SER A C 1
ATOM 2759 O O . SER A 1 355 ? 6.087 -20.984 -20.738 1.00 95.12 355 SER A O 1
ATOM 2761 N N . ALA A 1 356 ? 7.943 -21.315 -19.527 1.00 95.56 356 ALA A N 1
ATOM 2762 C CA . ALA A 1 356 ? 7.248 -21.852 -18.361 1.00 95.56 356 ALA A CA 1
ATOM 2763 C C . ALA A 1 356 ? 6.309 -20.816 -17.720 1.00 95.56 356 ALA A C 1
ATOM 2765 O O . ALA A 1 356 ? 5.161 -21.135 -17.401 1.00 95.56 356 ALA A O 1
ATOM 2766 N N . LEU A 1 357 ? 6.759 -19.562 -17.574 1.00 95.69 357 LEU A N 1
ATOM 2767 C CA . LEU A 1 357 ? 5.932 -18.470 -17.053 1.00 95.69 357 LEU A CA 1
ATOM 2768 C C . LEU A 1 357 ? 4.723 -18.195 -17.954 1.00 95.69 357 LEU A C 1
ATOM 2770 O O . LEU A 1 357 ? 3.620 -17.962 -17.463 1.00 95.69 357 LEU A O 1
ATOM 2774 N N . LYS A 1 358 ? 4.914 -18.253 -19.273 1.00 94.69 358 LYS A N 1
ATOM 2775 C CA . LYS A 1 358 ? 3.833 -18.091 -20.244 1.00 94.69 358 LYS A CA 1
ATOM 2776 C C . LYS A 1 358 ? 2.776 -19.182 -20.083 1.00 94.69 358 LYS A C 1
ATOM 2778 O O . LYS A 1 358 ? 1.599 -18.863 -19.939 1.00 94.69 358 LYS A O 1
ATOM 2783 N N . ILE A 1 359 ? 3.191 -20.449 -20.032 1.00 94.94 359 ILE A N 1
ATOM 2784 C CA . ILE A 1 359 ? 2.282 -21.582 -19.798 1.00 94.94 359 ILE A CA 1
ATOM 2785 C C . ILE A 1 359 ? 1.516 -21.382 -18.484 1.00 94.94 359 ILE A C 1
ATOM 2787 O O . ILE A 1 359 ? 0.309 -21.628 -18.429 1.00 94.94 359 ILE A O 1
ATOM 2791 N N . GLN A 1 360 ? 2.189 -20.896 -17.438 1.00 95.62 360 GLN A N 1
ATOM 2792 C CA . GLN A 1 360 ? 1.557 -20.589 -16.158 1.00 95.62 360 GLN A CA 1
ATOM 2793 C C . GLN A 1 360 ? 0.444 -19.532 -16.297 1.00 95.62 360 GLN A C 1
ATOM 2795 O O . GLN A 1 360 ? -0.655 -19.731 -15.773 1.00 95.62 360 GLN A O 1
ATOM 2800 N N . ILE A 1 361 ? 0.711 -18.440 -17.021 1.00 95.25 361 ILE A N 1
ATOM 2801 C CA . ILE A 1 361 ? -0.245 -17.348 -17.262 1.00 95.25 361 ILE A CA 1
ATOM 2802 C C . ILE A 1 361 ? -1.426 -17.818 -18.118 1.00 95.25 361 ILE A C 1
ATOM 2804 O O . ILE A 1 361 ? -2.572 -17.574 -17.739 1.00 95.25 361 ILE A O 1
ATOM 2808 N N . ASP A 1 362 ? -1.170 -18.519 -19.227 1.00 94.00 362 ASP A N 1
ATOM 2809 C CA . ASP A 1 362 ? -2.209 -19.000 -20.150 1.00 94.00 362 ASP A CA 1
ATOM 2810 C C . ASP A 1 362 ? -3.210 -19.926 -19.443 1.00 94.00 362 ASP A C 1
ATOM 2812 O O . ASP A 1 362 ? -4.418 -19.840 -19.666 1.00 94.00 362 ASP A O 1
ATOM 2816 N N . ASN A 1 363 ? -2.712 -20.777 -18.541 1.00 94.81 363 ASN A N 1
ATOM 2817 C CA . ASN A 1 363 ? -3.529 -21.704 -17.755 1.00 94.81 363 ASN A CA 1
ATOM 2818 C C . ASN A 1 363 ? -4.072 -21.092 -16.452 1.00 94.81 363 ASN A C 1
ATOM 2820 O O . ASN A 1 363 ? -4.754 -21.779 -15.693 1.00 94.81 363 ASN A O 1
ATOM 2824 N N . ARG A 1 364 ? -3.766 -19.817 -16.162 1.00 91.62 364 ARG A N 1
ATOM 2825 C CA . ARG A 1 364 ? -4.130 -19.108 -14.919 1.00 91.62 364 ARG A CA 1
ATOM 2826 C C . ARG A 1 364 ? -3.750 -19.859 -13.634 1.00 91.62 364 ARG A C 1
ATOM 2828 O O . ARG A 1 364 ? -4.423 -19.742 -12.610 1.00 91.62 364 ARG A O 1
ATOM 2835 N N . PHE A 1 365 ? -2.654 -20.612 -13.659 1.00 92.44 365 PHE A N 1
ATOM 2836 C CA . PHE A 1 365 ? -2.214 -21.411 -12.518 1.00 92.44 365 PHE A CA 1
ATOM 2837 C C . PHE A 1 365 ? -1.395 -20.564 -11.531 1.00 92.44 365 PHE A C 1
ATOM 2839 O O . PHE A 1 365 ? -0.286 -20.135 -11.843 1.00 92.44 365 PHE A O 1
ATOM 2846 N N . ASN A 1 366 ? -1.908 -20.338 -10.315 1.00 92.31 366 ASN A N 1
ATOM 2847 C CA . ASN A 1 366 ? -1.284 -19.453 -9.315 1.00 92.31 366 ASN A CA 1
ATOM 2848 C C . ASN A 1 366 ? -0.991 -18.044 -9.864 1.00 92.31 366 ASN A C 1
ATOM 2850 O O . ASN A 1 366 ? 0.085 -17.484 -9.655 1.00 92.31 366 ASN A O 1
ATOM 2854 N N . CYS A 1 367 ? -1.963 -17.480 -10.579 1.00 94.75 367 CYS A N 1
ATOM 2855 C CA . CYS A 1 367 ? -1.873 -16.195 -11.267 1.00 94.75 367 CYS A CA 1
ATOM 2856 C C . CYS A 1 367 ? -2.953 -15.218 -10.765 1.00 94.75 367 CYS A C 1
ATOM 2858 O O . CYS A 1 367 ? -3.821 -14.836 -11.554 1.00 94.75 367 CYS A O 1
ATOM 2860 N N . PRO A 1 368 ? -2.962 -14.834 -9.470 1.00 94.88 368 PRO A N 1
ATOM 2861 C CA . PRO A 1 368 ? -3.925 -13.856 -8.975 1.00 94.88 368 PRO A CA 1
ATOM 2862 C C . PRO A 1 368 ? -3.776 -12.517 -9.706 1.00 94.88 368 PRO A C 1
ATOM 2864 O O . PRO A 1 368 ? -2.691 -12.153 -10.163 1.00 94.88 368 PRO A O 1
ATOM 2867 N N . GLU A 1 369 ? -4.870 -11.767 -9.797 1.00 96.19 369 GLU A N 1
ATOM 2868 C CA . GLU A 1 369 ? -4.830 -10.383 -10.268 1.00 96.19 369 GLU A CA 1
ATOM 2869 C C . GLU A 1 369 ? -4.388 -9.443 -9.142 1.00 96.19 369 GLU A C 1
ATOM 2871 O O . GLU A 1 369 ? -4.777 -9.618 -7.984 1.00 96.19 369 GLU A O 1
ATOM 2876 N N . THR A 1 370 ? -3.601 -8.424 -9.494 1.00 97.50 370 THR A N 1
ATOM 2877 C CA . THR A 1 370 ? -3.090 -7.424 -8.558 1.00 97.50 370 THR A CA 1
ATOM 2878 C C . THR A 1 370 ? -3.189 -5.999 -9.098 1.00 97.50 370 THR A C 1
ATOM 2880 O O . THR A 1 370 ? -2.832 -5.742 -10.250 1.00 97.50 370 THR A O 1
ATOM 2883 N N . SER A 1 371 ? -3.613 -5.066 -8.245 1.00 97.69 371 SER A N 1
ATOM 2884 C CA . SER A 1 371 ? -3.505 -3.608 -8.436 1.00 97.69 371 SER A CA 1
ATOM 2885 C C . SER A 1 371 ? -2.381 -2.996 -7.584 1.00 97.69 371 SER A C 1
ATOM 2887 O O . SER A 1 371 ? -2.381 -1.801 -7.297 1.00 97.69 371 SER A O 1
ATOM 2889 N N . SER A 1 372 ? -1.413 -3.809 -7.149 1.00 97.56 372 SER A N 1
ATOM 2890 C CA . SER A 1 372 ? -0.334 -3.389 -6.250 1.00 97.56 372 SER A CA 1
ATOM 2891 C C . SER A 1 372 ? 0.588 -2.319 -6.843 1.00 97.56 372 SER A C 1
ATOM 2893 O O . SER A 1 372 ? 1.271 -2.540 -7.848 1.00 97.56 372 SER A O 1
ATOM 2895 N N . CYS A 1 373 ? 0.692 -1.181 -6.151 1.00 98.38 373 CYS A N 1
ATOM 2896 C CA . CYS A 1 373 ? 1.675 -0.144 -6.443 1.00 98.38 373 CYS A CA 1
ATOM 2897 C C . CYS A 1 373 ? 3.096 -0.672 -6.237 1.00 98.38 373 CYS A C 1
ATOM 2899 O O . CYS A 1 373 ? 3.966 -0.411 -7.065 1.00 98.38 373 CYS A O 1
ATOM 2901 N N . GLY A 1 374 ? 3.331 -1.467 -5.187 1.00 96.38 374 GLY A N 1
ATOM 2902 C CA . GLY A 1 374 ? 4.633 -2.089 -4.952 1.00 96.38 374 GLY A CA 1
ATOM 2903 C C . GLY A 1 374 ? 5.081 -2.955 -6.131 1.00 96.38 374 GLY A C 1
ATOM 2904 O O . GLY A 1 374 ? 6.203 -2.805 -6.602 1.00 96.38 374 GLY A O 1
ATOM 2905 N N . ARG A 1 375 ? 4.193 -3.795 -6.685 1.00 97.12 375 ARG A N 1
ATOM 2906 C CA . ARG A 1 375 ? 4.518 -4.633 -7.858 1.00 97.12 375 ARG A CA 1
ATOM 2907 C C . ARG A 1 375 ? 4.776 -3.816 -9.123 1.00 97.12 375 ARG A C 1
ATOM 2909 O O . ARG A 1 375 ? 5.666 -4.166 -9.895 1.00 97.12 375 ARG A O 1
ATOM 2916 N N . VAL A 1 376 ? 4.043 -2.721 -9.323 1.00 98.38 376 VAL A N 1
ATOM 2917 C CA . VAL A 1 376 ? 4.283 -1.777 -10.428 1.00 98.38 376 VAL A CA 1
ATOM 2918 C C . VAL A 1 376 ? 5.663 -1.120 -10.299 1.00 98.38 376 VAL A C 1
ATOM 2920 O O . VAL A 1 376 ? 6.406 -1.068 -11.279 1.00 98.38 376 VAL A O 1
ATOM 2923 N N . LEU A 1 377 ? 6.044 -0.672 -9.097 1.00 98.12 377 LEU A N 1
ATOM 2924 C CA . LEU A 1 377 ? 7.373 -0.109 -8.833 1.00 98.12 377 LEU A CA 1
ATOM 2925 C C . LEU A 1 377 ? 8.479 -1.161 -9.017 1.00 98.12 377 LEU A C 1
ATOM 2927 O O . LEU A 1 377 ? 9.495 -0.871 -9.646 1.00 98.12 377 LEU A O 1
ATOM 2931 N N . ASP A 1 378 ? 8.268 -2.390 -8.540 1.00 96.12 378 ASP A N 1
ATOM 2932 C CA . ASP A 1 378 ? 9.227 -3.488 -8.693 1.00 96.12 378 ASP A CA 1
ATOM 2933 C C . ASP A 1 378 ? 9.473 -3.827 -10.175 1.00 96.12 378 ASP A C 1
ATOM 2935 O O . ASP A 1 378 ? 10.619 -3.983 -10.608 1.00 96.12 378 ASP A O 1
ATOM 2939 N N . ALA A 1 379 ? 8.408 -3.889 -10.978 1.00 97.81 379 ALA A N 1
ATOM 2940 C CA . ALA A 1 379 ? 8.508 -4.135 -12.411 1.00 97.81 379 ALA A CA 1
ATOM 2941 C C . ALA A 1 379 ? 9.205 -2.983 -13.151 1.00 97.81 379 ALA A C 1
ATOM 2943 O O . ALA A 1 379 ? 10.029 -3.235 -14.029 1.00 97.81 379 ALA A O 1
ATOM 2944 N N . ALA A 1 380 ? 8.934 -1.727 -12.784 1.00 98.50 380 ALA A N 1
ATOM 2945 C CA . ALA A 1 380 ? 9.625 -0.574 -13.360 1.00 98.50 380 ALA A CA 1
ATOM 2946 C C . ALA A 1 380 ? 11.124 -0.571 -13.010 1.00 98.50 380 ALA A C 1
ATOM 2948 O O . ALA A 1 380 ? 11.960 -0.321 -13.879 1.00 98.50 380 ALA A O 1
ATOM 2949 N N . ALA A 1 381 ? 11.483 -0.926 -11.771 1.00 94.44 381 ALA A N 1
ATOM 2950 C CA . ALA A 1 381 ? 12.874 -1.104 -11.358 1.00 94.44 381 ALA A CA 1
ATOM 2951 C C . ALA A 1 381 ? 13.579 -2.186 -12.191 1.00 94.44 381 ALA A C 1
ATOM 2953 O O . ALA A 1 381 ? 14.714 -1.999 -12.636 1.00 94.44 381 ALA A O 1
ATOM 2954 N N . CYS A 1 382 ? 12.887 -3.299 -12.451 1.00 95.56 382 CYS A N 1
ATOM 2955 C CA . CYS A 1 382 ? 13.393 -4.372 -13.300 1.00 95.56 382 CYS A CA 1
ATOM 2956 C C . CYS A 1 382 ? 13.558 -3.927 -14.763 1.00 95.56 382 CYS A C 1
ATOM 2958 O O . CYS A 1 382 ? 14.606 -4.166 -15.369 1.00 95.56 382 CYS A O 1
ATOM 2960 N N . LEU A 1 383 ? 12.579 -3.201 -15.317 1.00 97.44 383 LEU A N 1
ATOM 2961 C CA . LEU A 1 383 ? 12.653 -2.664 -16.676 1.00 97.44 383 LEU A CA 1
ATOM 2962 C C . LEU A 1 383 ? 13.859 -1.733 -16.842 1.00 97.44 383 LEU A C 1
ATOM 2964 O O . LEU A 1 383 ? 14.606 -1.870 -17.807 1.00 97.44 383 LEU A O 1
ATOM 2968 N N . LEU A 1 384 ? 14.105 -0.848 -15.876 1.00 95.62 384 LEU A N 1
ATOM 2969 C CA . LEU A 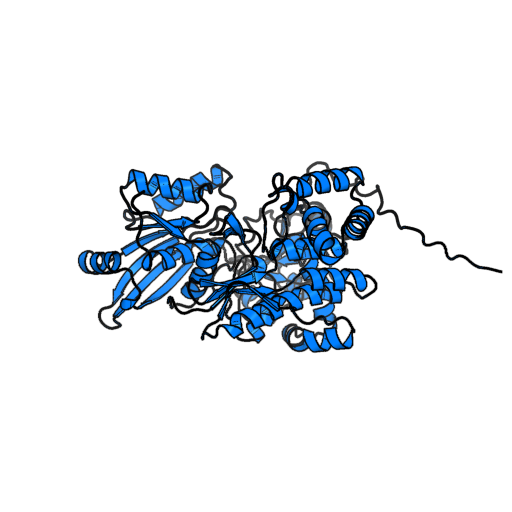1 384 ? 15.239 0.081 -15.895 1.00 95.62 384 LEU A CA 1
ATOM 2970 C C . LEU A 1 384 ? 16.589 -0.576 -15.541 1.00 95.62 384 LEU A C 1
ATOM 2972 O O . LEU A 1 384 ? 17.608 0.110 -15.464 1.00 95.62 384 LEU A O 1
ATOM 2976 N N . GLY A 1 385 ? 16.617 -1.899 -15.344 1.00 91.00 385 GLY A N 1
ATOM 2977 C CA . GLY A 1 385 ? 17.839 -2.665 -15.101 1.00 91.00 385 GLY A CA 1
ATOM 2978 C C . GLY A 1 385 ? 18.428 -2.476 -13.703 1.00 91.00 385 GLY A C 1
ATOM 2979 O O . GLY A 1 385 ? 19.612 -2.732 -13.508 1.00 91.00 385 GLY A O 1
ATOM 2980 N N . LEU A 1 386 ? 17.628 -2.022 -12.733 1.00 83.19 386 LEU A N 1
ATOM 2981 C CA . LEU A 1 386 ? 18.076 -1.771 -11.358 1.00 83.19 386 LEU A CA 1
ATOM 2982 C C . LEU A 1 386 ? 18.077 -3.046 -10.507 1.00 83.19 386 LEU A C 1
ATOM 2984 O O . LEU A 1 386 ? 18.843 -3.167 -9.554 1.00 83.19 386 LEU A O 1
ATOM 2988 N N . CYS A 1 387 ? 17.218 -4.012 -10.834 1.00 81.25 387 CYS A N 1
ATOM 2989 C CA . CYS A 1 387 ? 17.141 -5.281 -10.120 1.00 81.25 387 CYS A CA 1
ATOM 2990 C C . CYS A 1 387 ? 16.619 -6.419 -11.003 1.00 81.25 387 CYS A C 1
ATOM 2992 O O . CYS A 1 387 ? 15.873 -6.200 -11.956 1.00 81.25 387 CYS A O 1
ATOM 2994 N N . ARG A 1 388 ? 16.946 -7.653 -10.615 1.00 75.56 388 ARG A N 1
ATOM 2995 C CA . ARG A 1 388 ? 16.332 -8.882 -11.155 1.00 75.56 388 ARG A CA 1
ATOM 2996 C C . ARG A 1 388 ? 15.622 -9.691 -10.079 1.00 75.56 388 ARG A C 1
ATOM 2998 O O . ARG A 1 388 ? 14.571 -10.265 -10.334 1.00 75.56 388 ARG A O 1
ATOM 3005 N N . GLU A 1 389 ? 16.178 -9.661 -8.872 1.00 75.44 389 GLU A N 1
ATOM 3006 C CA . GLU A 1 389 ? 15.686 -10.367 -7.695 1.00 75.44 389 GLU A CA 1
ATOM 3007 C C . GLU A 1 389 ? 15.543 -9.416 -6.504 1.00 75.44 389 GLU A C 1
ATOM 3009 O O . GLU A 1 389 ? 16.299 -8.444 -6.329 1.00 75.44 389 GLU A O 1
ATOM 3014 N N . ARG A 1 390 ? 14.578 -9.736 -5.646 1.00 75.81 390 ARG A N 1
ATOM 3015 C CA . ARG A 1 390 ? 14.345 -9.074 -4.369 1.00 75.81 390 ARG A CA 1
ATOM 3016 C C . ARG A 1 390 ? 15.086 -9.828 -3.263 1.00 75.81 390 ARG A C 1
ATOM 3018 O O . ARG A 1 390 ? 14.590 -10.824 -2.747 1.00 75.81 390 ARG A O 1
ATOM 3025 N N . THR A 1 391 ? 16.250 -9.317 -2.865 1.00 64.81 391 THR A N 1
ATOM 3026 C CA . THR A 1 391 ? 17.057 -9.900 -1.776 1.00 64.81 391 THR A CA 1
ATOM 3027 C C . THR A 1 391 ? 16.559 -9.525 -0.377 1.00 64.81 391 THR A C 1
ATOM 3029 O O . THR A 1 391 ? 16.827 -10.249 0.574 1.00 64.81 391 THR A O 1
ATOM 3032 N N . TYR A 1 392 ? 15.814 -8.424 -0.247 1.00 65.88 392 TYR A N 1
ATOM 3033 C CA . TYR A 1 392 ? 15.115 -8.015 0.974 1.00 65.88 392 TYR A CA 1
ATOM 3034 C C . TYR A 1 392 ? 13.852 -7.217 0.622 1.00 65.88 392 TYR A C 1
ATOM 3036 O O . TYR A 1 392 ? 13.667 -6.784 -0.519 1.00 65.88 392 TYR A O 1
ATOM 3044 N N . GLU A 1 393 ? 12.961 -7.042 1.594 1.00 65.56 393 GLU A N 1
ATOM 3045 C CA . GLU A 1 393 ? 11.673 -6.372 1.410 1.00 65.56 393 GLU A CA 1
ATOM 3046 C C . GLU A 1 393 ? 11.810 -4.959 0.811 1.00 65.56 393 GLU A C 1
ATOM 3048 O O . GLU A 1 393 ? 12.740 -4.221 1.119 1.00 65.56 393 GLU A O 1
ATOM 3053 N N . ALA A 1 394 ? 10.906 -4.603 -0.109 1.00 75.94 394 ALA A N 1
ATOM 3054 C CA . ALA A 1 394 ? 10.879 -3.322 -0.827 1.00 75.94 394 ALA A CA 1
ATOM 3055 C C . ALA A 1 394 ? 12.148 -2.929 -1.625 1.00 75.94 394 ALA A C 1
ATOM 3057 O O . ALA A 1 394 ? 12.186 -1.837 -2.194 1.00 75.94 394 ALA A O 1
ATOM 3058 N N . ARG A 1 395 ? 13.175 -3.791 -1.733 1.00 78.00 395 ARG A N 1
ATOM 3059 C CA . ARG A 1 395 ? 14.441 -3.461 -2.419 1.00 78.00 395 ARG A CA 1
ATOM 3060 C C . ARG A 1 395 ? 14.261 -2.853 -3.820 1.00 78.00 395 ARG A C 1
ATOM 3062 O O . ARG A 1 395 ? 14.867 -1.810 -4.060 1.00 78.00 395 ARG A O 1
ATOM 3069 N N . PRO A 1 396 ? 13.487 -3.445 -4.750 1.00 82.81 396 PRO A N 1
ATOM 3070 C CA . PRO A 1 396 ? 13.351 -2.891 -6.097 1.00 82.81 396 PRO A CA 1
ATOM 3071 C C . PRO A 1 396 ? 12.774 -1.470 -6.094 1.00 82.81 396 PRO A C 1
ATOM 3073 O O . PRO A 1 396 ? 13.355 -0.572 -6.701 1.00 82.81 396 PRO A O 1
ATOM 3076 N N . ALA A 1 397 ? 11.688 -1.247 -5.347 1.00 83.75 397 ALA A N 1
ATOM 3077 C CA . ALA A 1 397 ? 11.070 0.067 -5.197 1.00 83.75 397 ALA A CA 1
ATOM 3078 C C . ALA A 1 397 ? 12.036 1.116 -4.609 1.00 83.75 397 ALA A C 1
ATOM 3080 O O . ALA A 1 397 ? 12.056 2.256 -5.070 1.00 83.75 397 ALA A O 1
ATOM 3081 N N . LEU A 1 398 ? 12.883 0.733 -3.646 1.00 77.56 398 LEU A N 1
ATOM 3082 C CA . LEU A 1 398 ? 13.903 1.619 -3.065 1.00 77.56 398 LEU A CA 1
ATOM 3083 C C . LEU A 1 398 ? 15.022 1.963 -4.053 1.00 77.56 398 LEU A C 1
ATOM 3085 O O . LEU A 1 398 ? 15.493 3.101 -4.084 1.00 77.56 398 LEU A O 1
ATOM 3089 N N . LEU A 1 399 ? 15.457 0.994 -4.865 1.00 79.38 399 LEU A N 1
ATOM 3090 C CA . LEU A 1 399 ? 16.446 1.236 -5.917 1.00 79.38 399 LEU A CA 1
ATOM 3091 C C . LEU A 1 399 ? 15.893 2.194 -6.974 1.00 79.38 399 LEU A C 1
ATOM 3093 O O . LEU A 1 399 ? 16.589 3.128 -7.373 1.00 79.38 399 LEU A O 1
ATOM 3097 N N . LEU A 1 400 ? 14.633 2.006 -7.374 1.00 89.38 400 LEU A N 1
ATOM 3098 C CA . LEU A 1 400 ? 13.943 2.907 -8.295 1.00 89.38 400 LEU A CA 1
ATOM 3099 C C . LEU A 1 400 ? 13.845 4.328 -7.735 1.00 89.38 400 LEU A C 1
ATOM 3101 O O . LEU A 1 400 ? 14.184 5.285 -8.430 1.00 89.38 400 LEU A O 1
ATOM 3105 N N . GLU A 1 401 ? 13.457 4.466 -6.466 1.00 86.75 401 GLU A N 1
ATOM 3106 C CA . GLU A 1 401 ? 13.393 5.766 -5.799 1.00 86.75 401 GLU A CA 1
ATOM 3107 C C . GLU A 1 401 ? 14.765 6.443 -5.749 1.00 86.75 401 GLU A C 1
ATOM 3109 O O . GLU A 1 401 ? 14.881 7.642 -6.011 1.00 86.75 401 GLU A O 1
ATOM 3114 N N . SER A 1 402 ? 15.821 5.688 -5.439 1.00 79.06 402 SER A N 1
ATOM 3115 C CA . SER A 1 402 ? 17.169 6.247 -5.374 1.00 79.06 402 SER A CA 1
ATOM 3116 C C . SER A 1 402 ? 17.673 6.710 -6.741 1.00 79.06 402 SER A C 1
ATOM 3118 O O . SER A 1 402 ? 18.250 7.798 -6.858 1.00 79.06 402 SER A O 1
ATOM 3120 N N . GLU A 1 403 ? 17.405 5.930 -7.790 1.00 84.56 403 GLU A N 1
ATOM 3121 C CA . GLU A 1 403 ? 17.699 6.304 -9.171 1.00 84.56 403 GLU A CA 1
ATOM 3122 C C . GLU A 1 403 ? 16.940 7.583 -9.560 1.00 84.56 403 GLU A C 1
ATOM 3124 O O . GLU A 1 403 ? 17.553 8.534 -10.047 1.00 84.56 403 GLU A O 1
ATOM 3129 N N . ALA A 1 404 ? 15.645 7.671 -9.243 1.00 84.81 404 ALA A N 1
ATOM 3130 C CA . ALA A 1 404 ? 14.831 8.866 -9.467 1.00 84.81 404 ALA A CA 1
ATOM 3131 C C . ALA A 1 404 ? 15.356 10.098 -8.710 1.00 84.81 404 ALA A C 1
ATOM 3133 O O . ALA A 1 404 ? 15.381 11.216 -9.234 1.00 84.81 404 ALA A O 1
ATOM 3134 N N . MET A 1 405 ? 15.851 9.905 -7.486 1.00 83.50 405 MET A N 1
ATOM 3135 C CA . MET A 1 405 ? 16.392 10.980 -6.657 1.00 83.50 405 MET A CA 1
ATOM 3136 C C . MET A 1 405 ? 17.644 11.629 -7.272 1.00 83.50 405 MET A C 1
ATOM 3138 O O . MET A 1 405 ? 17.939 12.792 -6.982 1.00 83.50 405 MET A O 1
ATOM 3142 N N . LYS A 1 406 ? 18.386 10.925 -8.145 1.00 82.25 406 LYS A N 1
ATOM 3143 C CA . LYS A 1 406 ? 19.512 11.515 -8.897 1.00 82.25 406 LYS A CA 1
ATOM 3144 C C . LYS A 1 406 ? 19.028 12.662 -9.796 1.00 82.25 406 LYS A C 1
ATOM 3146 O O . LYS A 1 406 ? 19.663 13.717 -9.800 1.00 82.25 406 LYS A O 1
ATOM 3151 N N . ALA A 1 407 ? 17.892 12.502 -10.479 1.00 86.31 407 ALA A N 1
ATOM 3152 C CA . ALA A 1 407 ? 17.281 13.556 -11.292 1.00 86.31 407 ALA A CA 1
ATOM 3153 C C . ALA A 1 407 ? 16.777 14.721 -10.429 1.00 86.31 407 ALA A C 1
ATOM 3155 O O . ALA A 1 407 ? 17.086 15.877 -10.712 1.00 86.31 407 ALA A O 1
ATOM 3156 N N . VAL A 1 408 ? 16.076 14.418 -9.329 1.00 81.94 408 VAL A N 1
ATOM 3157 C CA . VAL A 1 408 ? 15.552 15.432 -8.392 1.00 81.94 408 VAL A CA 1
ATOM 3158 C C . VAL A 1 408 ? 16.668 16.341 -7.871 1.00 81.94 408 VAL A C 1
ATOM 3160 O O . VAL A 1 408 ? 16.515 17.557 -7.835 1.00 81.94 408 VAL A O 1
ATOM 3163 N N . ILE A 1 409 ? 17.817 15.769 -7.508 1.00 77.44 409 ILE A N 1
ATOM 3164 C CA . ILE A 1 409 ? 18.944 16.534 -6.957 1.00 77.44 409 ILE A CA 1
ATOM 3165 C C . ILE A 1 409 ? 19.621 17.414 -8.004 1.00 77.44 409 ILE A C 1
ATOM 3167 O O . ILE A 1 409 ? 20.019 18.529 -7.679 1.00 77.44 409 ILE A O 1
ATOM 3171 N N . ARG A 1 410 ? 19.740 16.950 -9.253 1.00 84.88 410 ARG A N 1
ATOM 3172 C CA . ARG A 1 410 ? 20.302 17.768 -10.343 1.00 84.88 410 ARG A CA 1
ATOM 3173 C C . ARG A 1 410 ? 19.463 19.018 -10.615 1.00 84.88 410 ARG A C 1
ATOM 3175 O O . ARG A 1 410 ? 20.012 20.040 -11.006 1.00 84.88 410 ARG A O 1
ATOM 3182 N N . GLU A 1 411 ? 18.158 18.935 -10.381 1.00 88.25 411 GLU A N 1
ATOM 3183 C CA . GLU A 1 411 ? 17.203 20.027 -10.600 1.00 88.25 411 GLU A CA 1
ATOM 3184 C C . GLU A 1 411 ? 16.913 20.836 -9.318 1.00 88.25 411 GLU A C 1
ATOM 3186 O O . GLU A 1 411 ? 16.150 21.807 -9.341 1.00 88.25 411 GLU A O 1
ATOM 3191 N N . ALA A 1 412 ? 17.526 20.469 -8.187 1.00 78.69 412 ALA A N 1
ATOM 3192 C CA . ALA A 1 412 ? 17.377 21.184 -6.927 1.00 78.69 412 ALA A CA 1
ATOM 3193 C C . ALA A 1 412 ? 18.082 22.544 -6.987 1.00 78.69 412 ALA A C 1
ATOM 3195 O O . ALA A 1 412 ? 19.279 22.646 -7.259 1.00 78.69 412 ALA A O 1
ATOM 3196 N N . LYS A 1 413 ? 17.353 23.614 -6.659 1.00 73.25 413 LYS A N 1
ATOM 3197 C CA . LYS A 1 413 ? 17.920 24.962 -6.531 1.00 73.25 413 LYS A CA 1
ATOM 3198 C C . LYS A 1 413 ? 18.289 25.223 -5.076 1.00 73.25 413 LYS A C 1
ATOM 3200 O O . LYS A 1 413 ? 17.465 25.012 -4.189 1.00 73.25 413 LYS A O 1
ATOM 3205 N N . ASN A 1 414 ? 19.518 25.678 -4.827 1.00 72.50 414 ASN A N 1
ATOM 3206 C CA . ASN A 1 414 ? 20.063 25.901 -3.478 1.00 72.50 414 ASN A CA 1
ATOM 3207 C C . ASN A 1 414 ? 19.925 24.669 -2.554 1.00 72.50 414 ASN A C 1
ATOM 3209 O O . ASN A 1 414 ? 19.744 24.809 -1.350 1.00 72.50 414 ASN A O 1
ATOM 3213 N N . GLY A 1 415 ? 19.946 23.458 -3.124 1.00 63.72 415 GLY A N 1
ATOM 3214 C CA . GLY A 1 415 ? 19.765 22.208 -2.378 1.00 63.72 415 GLY A CA 1
ATOM 3215 C C . GLY A 1 415 ? 18.326 21.899 -1.939 1.00 63.72 415 GLY A C 1
ATOM 3216 O O . GLY A 1 415 ? 18.115 20.901 -1.254 1.00 63.72 415 GLY A O 1
ATOM 3217 N N . SER A 1 416 ? 17.327 22.700 -2.329 1.00 74.75 416 SER A N 1
ATOM 3218 C CA . SER A 1 416 ? 15.925 22.437 -1.982 1.00 74.75 416 SER A CA 1
ATOM 3219 C C . SER A 1 416 ? 15.336 21.312 -2.842 1.00 74.75 416 SER A C 1
ATOM 3221 O O . SER A 1 416 ? 15.113 21.477 -4.043 1.00 74.75 416 SER A O 1
ATOM 3223 N N . ILE A 1 417 ? 15.061 20.168 -2.210 1.00 75.38 417 ILE A N 1
ATOM 3224 C CA . ILE A 1 417 ? 14.391 19.014 -2.834 1.00 75.38 417 ILE A CA 1
ATOM 3225 C C . ILE A 1 417 ? 12.925 19.336 -3.135 1.00 75.38 417 ILE A C 1
ATOM 3227 O O . ILE A 1 417 ? 12.451 19.044 -4.230 1.00 75.38 417 ILE A O 1
ATOM 3231 N N . ASP A 1 418 ? 12.226 20.002 -2.214 1.00 76.44 418 ASP A N 1
ATOM 3232 C CA . ASP A 1 418 ? 10.821 20.381 -2.409 1.00 76.44 418 ASP A CA 1
ATOM 3233 C C . ASP A 1 418 ? 10.657 21.329 -3.605 1.00 76.44 418 ASP A C 1
ATOM 3235 O O . ASP A 1 418 ? 9.697 21.215 -4.368 1.00 76.44 418 ASP A O 1
ATOM 3239 N N . TYR A 1 419 ? 11.632 22.219 -3.837 1.00 77.62 419 TYR A N 1
ATOM 3240 C CA . TYR A 1 419 ? 11.664 23.050 -5.041 1.00 77.62 419 TYR A CA 1
ATOM 3241 C C . TYR A 1 419 ? 11.701 22.210 -6.325 1.00 77.62 419 TYR A C 1
ATOM 3243 O O . TYR A 1 419 ? 10.954 22.497 -7.262 1.00 77.62 419 TYR A O 1
ATOM 3251 N N . ALA A 1 420 ? 12.552 21.180 -6.375 1.00 82.31 420 ALA A N 1
ATOM 3252 C CA . ALA A 1 420 ? 12.654 20.298 -7.536 1.00 82.31 420 ALA A CA 1
ATOM 3253 C C . ALA A 1 420 ? 11.367 19.485 -7.741 1.00 82.31 420 ALA A C 1
ATOM 3255 O O . ALA A 1 420 ? 10.840 19.448 -8.852 1.00 82.31 420 ALA A O 1
ATOM 3256 N N . LEU A 1 421 ? 10.824 18.900 -6.667 1.00 85.12 421 LEU A N 1
ATOM 3257 C CA . LEU A 1 421 ? 9.615 18.071 -6.720 1.00 85.12 421 LEU A CA 1
ATOM 3258 C C . LEU A 1 421 ? 8.371 18.860 -7.155 1.00 85.12 421 LEU A C 1
ATOM 3260 O O . LEU A 1 421 ? 7.575 18.384 -7.963 1.00 85.12 421 LEU A O 1
ATOM 3264 N N . ASN A 1 422 ? 8.233 20.112 -6.715 1.00 85.44 422 ASN A N 1
ATOM 3265 C CA . ASN A 1 422 ? 7.141 20.984 -7.159 1.00 85.44 422 ASN A CA 1
ATOM 3266 C C . ASN A 1 422 ? 7.218 21.347 -8.651 1.00 85.44 422 ASN A C 1
ATOM 3268 O O . ASN A 1 422 ? 6.232 21.795 -9.236 1.00 85.44 422 ASN A O 1
ATOM 3272 N N . ARG A 1 423 ? 8.379 21.156 -9.286 1.00 90.19 423 ARG A N 1
ATOM 3273 C CA . ARG A 1 423 ? 8.612 21.434 -10.708 1.00 90.19 423 ARG A CA 1
ATOM 3274 C C . ARG A 1 423 ? 8.758 20.171 -11.552 1.00 90.19 423 ARG A C 1
ATOM 3276 O O . ARG A 1 423 ? 9.059 20.306 -12.739 1.00 90.19 423 ARG A O 1
ATOM 3283 N N . THR A 1 424 ? 8.524 18.983 -10.988 1.00 93.06 424 THR A N 1
ATOM 3284 C CA . THR A 1 424 ? 8.750 17.698 -11.668 1.00 93.06 424 THR A CA 1
ATOM 3285 C C . THR A 1 424 ? 8.098 17.637 -13.047 1.00 93.06 424 THR A C 1
ATOM 3287 O O . THR A 1 424 ? 8.772 17.278 -14.005 1.00 93.06 424 THR A O 1
ATOM 3290 N N . GLU A 1 425 ? 6.847 18.082 -13.198 1.00 94.62 425 GLU A N 1
ATOM 3291 C CA . GLU A 1 425 ? 6.169 18.111 -14.505 1.00 94.62 425 GLU A CA 1
ATOM 3292 C C . GLU A 1 425 ? 6.927 18.953 -15.543 1.00 94.62 425 GLU A C 1
ATOM 3294 O O . GLU A 1 425 ? 7.217 18.497 -16.648 1.00 94.62 425 GLU A O 1
ATOM 3299 N N . SER A 1 426 ? 7.300 20.182 -15.169 1.00 95.00 426 SER A N 1
ATOM 3300 C CA . SER A 1 426 ? 8.040 21.101 -16.038 1.00 95.00 426 SER A CA 1
ATOM 3301 C C . SER A 1 426 ? 9.418 20.545 -16.398 1.00 95.00 426 SER A C 1
ATOM 3303 O O . SER A 1 426 ? 9.871 20.711 -17.528 1.00 95.00 426 SER A O 1
ATOM 3305 N N . VAL A 1 427 ? 10.079 19.883 -15.449 1.00 94.38 427 VAL A N 1
ATOM 3306 C CA . VAL A 1 427 ? 11.373 19.227 -15.650 1.00 94.38 427 VAL A CA 1
ATOM 3307 C C . VAL A 1 427 ? 11.245 18.068 -16.641 1.00 94.38 427 VAL A C 1
ATOM 3309 O O . VAL A 1 427 ? 11.958 18.053 -17.642 1.00 94.38 427 VAL A O 1
ATOM 3312 N N . LEU A 1 428 ? 10.313 17.138 -16.414 1.00 96.56 428 LEU A N 1
ATOM 3313 C CA . LEU A 1 428 ? 10.077 15.992 -17.301 1.00 96.56 428 LEU A CA 1
ATOM 3314 C C . LEU A 1 428 ? 9.675 16.453 -18.710 1.00 96.56 428 LEU A C 1
ATOM 3316 O O . LEU A 1 428 ? 10.169 15.921 -19.703 1.00 96.56 428 LEU A O 1
ATOM 3320 N N . SER A 1 429 ? 8.846 17.499 -18.801 1.00 96.81 429 SER A N 1
ATOM 3321 C CA . SER A 1 429 ? 8.443 18.117 -20.068 1.00 96.81 429 SER A CA 1
ATOM 3322 C C . SER A 1 429 ? 9.648 18.661 -20.840 1.00 96.81 429 SER A C 1
ATOM 3324 O O . SER A 1 429 ? 9.841 18.316 -22.004 1.00 96.81 429 SER A O 1
ATOM 3326 N N . LYS A 1 430 ? 10.525 19.433 -20.181 1.00 95.75 430 LYS A N 1
ATOM 3327 C CA . LYS A 1 430 ? 11.757 19.967 -20.792 1.00 95.75 430 LYS A CA 1
ATOM 3328 C C . LYS A 1 430 ? 12.731 18.881 -21.242 1.00 95.75 430 LYS A C 1
ATOM 3330 O O . LYS A 1 430 ? 13.484 19.099 -22.185 1.00 95.75 430 LYS A O 1
ATOM 3335 N N . LYS A 1 431 ? 12.743 17.737 -20.557 1.00 94.75 431 LYS A N 1
ATOM 3336 C CA . LYS A 1 431 ? 13.565 16.574 -20.911 1.00 94.75 431 LYS A CA 1
ATOM 3337 C C . LYS A 1 431 ? 12.930 15.700 -22.002 1.00 94.75 431 LYS A C 1
ATOM 3339 O O . LYS A 1 431 ? 13.556 14.729 -22.404 1.00 94.75 431 LYS A O 1
ATOM 3344 N N . GLY A 1 432 ? 11.729 16.037 -22.487 1.00 95.69 432 GLY A N 1
ATOM 3345 C CA . GLY A 1 432 ? 11.040 15.296 -23.550 1.00 95.69 432 GLY A CA 1
ATOM 3346 C C . GLY A 1 432 ? 10.477 13.940 -23.112 1.00 95.69 432 GLY A C 1
ATOM 3347 O O . GLY A 1 432 ? 10.239 13.082 -23.949 1.00 95.69 432 GLY A O 1
ATOM 3348 N N . ILE A 1 433 ? 10.275 13.739 -21.809 1.00 96.06 433 ILE A N 1
ATOM 3349 C CA . ILE A 1 433 ? 9.953 12.439 -21.188 1.00 96.06 433 ILE A CA 1
ATOM 3350 C C . ILE A 1 433 ? 8.718 12.526 -20.280 1.00 96.06 433 ILE A C 1
ATOM 3352 O O . ILE A 1 433 ? 8.558 11.744 -19.348 1.00 96.06 433 ILE A O 1
ATOM 3356 N N . LEU A 1 434 ? 7.858 13.522 -20.491 1.00 97.62 434 LEU A N 1
ATOM 3357 C CA . LEU A 1 434 ? 6.609 13.640 -19.749 1.00 97.62 434 LEU A CA 1
ATOM 3358 C C . LEU A 1 434 ? 5.530 12.780 -20.407 1.00 97.62 434 LEU A C 1
ATOM 3360 O O . LEU A 1 434 ? 5.112 13.059 -21.530 1.00 97.62 434 LEU A O 1
ATOM 3364 N N . LEU A 1 435 ? 5.020 11.804 -19.661 1.00 98.12 435 LEU A N 1
ATOM 3365 C CA . LEU A 1 435 ? 3.773 11.112 -19.964 1.00 98.12 435 LEU A CA 1
ATOM 3366 C C . LEU A 1 435 ? 2.706 11.554 -18.959 1.00 98.12 435 LEU A C 1
ATOM 3368 O O . LEU A 1 435 ? 2.920 11.457 -17.752 1.00 98.12 435 LEU A O 1
ATOM 3372 N N . LYS A 1 436 ? 1.554 12.020 -19.451 1.00 97.81 436 LYS A N 1
ATOM 3373 C CA . LYS A 1 436 ? 0.408 12.344 -18.590 1.00 97.81 436 LYS A CA 1
ATOM 3374 C C . LYS A 1 436 ? -0.343 11.071 -18.171 1.00 97.81 436 LYS A C 1
ATOM 3376 O O . LYS A 1 436 ? -0.482 10.178 -19.012 1.00 97.81 436 LYS A O 1
ATOM 3381 N N . PRO A 1 437 ? -0.864 10.996 -16.931 1.00 98.06 437 PRO A N 1
ATOM 3382 C CA . PRO A 1 437 ? -1.702 9.893 -16.471 1.00 98.06 437 PRO A CA 1
ATOM 3383 C C . PRO A 1 437 ? -2.866 9.579 -17.413 1.00 98.06 437 PRO A C 1
ATOM 3385 O O . PRO A 1 437 ? -3.620 10.464 -17.813 1.00 98.06 437 PRO A O 1
ATOM 3388 N N . VAL A 1 438 ? -3.033 8.301 -17.753 1.00 98.44 438 VAL A N 1
ATOM 3389 C CA . VAL A 1 438 ? -4.189 7.807 -18.509 1.00 98.44 438 VAL A CA 1
ATOM 3390 C C . VAL A 1 438 ? -5.160 7.156 -17.532 1.00 98.44 438 VAL A C 1
ATOM 3392 O O . VAL A 1 438 ? -4.857 6.112 -16.957 1.00 98.44 438 VAL A O 1
ATOM 3395 N N . ILE A 1 439 ? -6.338 7.756 -17.355 1.00 98.56 439 ILE A N 1
ATOM 3396 C CA . ILE A 1 439 ? -7.369 7.273 -16.429 1.00 98.56 439 ILE A CA 1
ATOM 3397 C C . ILE A 1 439 ? -8.597 6.821 -17.221 1.00 98.56 439 ILE A C 1
ATOM 3399 O O . ILE A 1 439 ? -9.147 7.585 -18.015 1.00 98.56 439 ILE A O 1
ATOM 3403 N N . LYS A 1 440 ? -9.051 5.588 -16.990 1.00 97.81 440 LYS A N 1
ATOM 3404 C CA . LYS A 1 440 ? -10.316 5.064 -17.529 1.00 97.81 440 LYS A CA 1
ATOM 3405 C C . LYS A 1 440 ? -11.388 5.043 -16.447 1.00 97.81 440 LYS A C 1
ATOM 3407 O O . LYS A 1 440 ? -11.068 4.937 -15.271 1.00 97.81 440 LYS A O 1
ATOM 3412 N N . SER A 1 441 ? -12.654 5.145 -16.838 1.00 96.56 441 SER A N 1
ATOM 3413 C CA . SER A 1 441 ? -13.784 4.938 -15.924 1.00 96.56 441 SER A CA 1
ATOM 3414 C C . SER A 1 441 ? -14.474 3.625 -16.270 1.00 96.56 441 SER A C 1
ATOM 3416 O O . SER A 1 441 ? -14.819 3.408 -17.428 1.00 96.56 441 SER A O 1
ATOM 3418 N N . GLU A 1 442 ? -14.664 2.761 -15.280 1.00 93.81 442 GLU A N 1
ATOM 3419 C CA . GLU A 1 442 ? -15.287 1.447 -15.439 1.00 93.81 442 GLU A CA 1
ATOM 3420 C C . GLU A 1 442 ? -16.068 1.098 -14.167 1.00 93.81 442 GLU A C 1
ATOM 3422 O O . GLU A 1 442 ? -15.544 1.218 -13.061 1.00 93.81 442 GLU A O 1
ATOM 3427 N N . ASN A 1 443 ? -17.334 0.689 -14.310 1.00 90.06 443 ASN A N 1
ATOM 3428 C CA . ASN A 1 443 ? -18.198 0.259 -13.199 1.00 90.06 443 ASN A CA 1
ATOM 3429 C C . ASN A 1 443 ? -18.231 1.237 -12.004 1.00 90.06 443 ASN A C 1
ATOM 3431 O O . ASN A 1 443 ? -18.146 0.830 -10.846 1.00 90.06 443 ASN A O 1
ATOM 3435 N N . GLY A 1 444 ? -18.310 2.543 -12.285 1.00 90.38 444 GLY A N 1
ATOM 3436 C CA . GLY A 1 444 ? -18.336 3.591 -11.257 1.00 90.38 444 GLY A CA 1
ATOM 3437 C C . GLY A 1 444 ? -16.994 3.850 -10.560 1.00 90.38 444 GLY A C 1
ATOM 3438 O O . GLY A 1 444 ? -16.941 4.673 -9.653 1.00 90.38 444 GLY A O 1
ATOM 3439 N N . LYS A 1 445 ? -15.909 3.191 -10.986 1.00 95.25 445 LYS A N 1
ATOM 3440 C CA . LYS A 1 445 ? -14.545 3.385 -10.479 1.00 95.25 445 LYS A CA 1
ATOM 3441 C C . LYS A 1 445 ? -13.658 4.032 -11.537 1.00 95.25 445 LYS A C 1
ATOM 3443 O O . LYS A 1 445 ? -13.914 3.916 -12.736 1.00 95.25 445 LYS A O 1
ATOM 3448 N N . ARG A 1 446 ? -12.584 4.689 -11.099 1.00 97.94 446 ARG A N 1
ATOM 3449 C CA . ARG A 1 446 ? -11.533 5.217 -11.982 1.00 97.94 446 ARG A CA 1
ATOM 3450 C C . ARG A 1 446 ? -10.270 4.362 -11.907 1.00 97.94 446 ARG A C 1
ATOM 3452 O O . ARG A 1 446 ? -9.792 4.066 -10.820 1.00 97.94 446 ARG A O 1
ATOM 3459 N N . ILE A 1 447 ? -9.722 3.988 -13.056 1.00 98.50 447 ILE A N 1
ATOM 3460 C CA . ILE A 1 447 ? -8.572 3.091 -13.176 1.00 98.50 447 ILE A CA 1
ATOM 3461 C C . ILE A 1 447 ? -7.393 3.865 -13.760 1.00 98.50 447 ILE A C 1
ATOM 3463 O O . ILE A 1 447 ? -7.481 4.346 -14.892 1.00 98.50 447 ILE A O 1
ATOM 3467 N N . LEU A 1 448 ? -6.291 3.969 -13.013 1.00 98.75 448 LEU A N 1
ATOM 3468 C CA . LEU A 1 448 ? -5.036 4.519 -13.523 1.00 98.75 448 LEU A CA 1
ATOM 3469 C C . LEU A 1 448 ? -4.310 3.449 -14.341 1.00 98.75 448 LEU A C 1
ATOM 3471 O O . LEU A 1 448 ? -3.779 2.480 -13.796 1.00 98.75 448 LEU A O 1
ATOM 3475 N N . MET A 1 449 ? -4.281 3.636 -15.657 1.00 98.69 449 MET A N 1
ATOM 3476 C CA . MET A 1 449 ? -3.653 2.710 -16.592 1.00 98.69 449 MET A CA 1
ATOM 3477 C C . MET A 1 449 ? -2.135 2.757 -16.434 1.00 98.69 449 MET A C 1
ATOM 3479 O O . MET A 1 449 ? -1.535 3.824 -16.558 1.00 98.69 449 MET A O 1
ATOM 3483 N N . THR A 1 450 ? -1.500 1.613 -16.202 1.00 98.50 450 THR A N 1
ATOM 3484 C CA . THR A 1 450 ? -0.039 1.496 -16.078 1.00 98.50 450 THR A CA 1
ATOM 3485 C C . THR A 1 450 ? 0.589 0.871 -17.322 1.00 98.50 450 THR A C 1
ATOM 3487 O O . THR A 1 450 ? 1.746 1.154 -17.612 1.00 98.50 450 THR A O 1
ATOM 3490 N N . SER A 1 451 ? -0.159 0.142 -18.154 1.00 98.38 451 SER A N 1
ATOM 3491 C CA . SER A 1 451 ? 0.331 -0.334 -19.454 1.00 98.38 451 SER A CA 1
ATOM 3492 C C . SER A 1 451 ? 0.869 0.791 -20.361 1.00 98.38 451 SER A C 1
ATOM 3494 O O . SER A 1 451 ? 1.971 0.625 -20.887 1.00 98.38 451 SER A O 1
ATOM 3496 N N . PRO A 1 452 ? 0.208 1.963 -20.506 1.00 98.69 452 PRO A N 1
ATOM 3497 C CA . PRO A 1 452 ? 0.773 3.085 -21.263 1.00 98.69 452 PRO A CA 1
ATOM 3498 C C .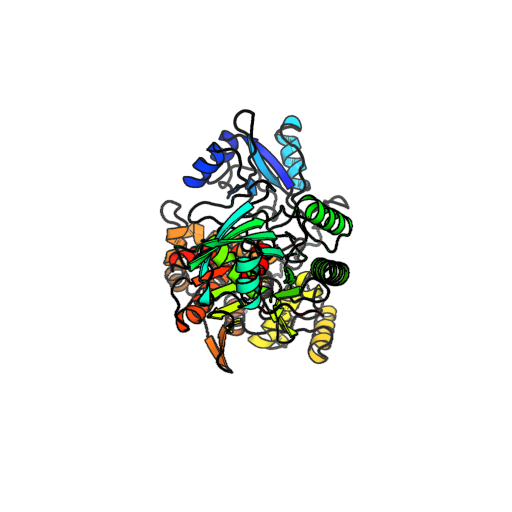 PRO A 1 452 ? 2.095 3.606 -20.685 1.00 98.69 452 PRO A C 1
ATOM 3500 O O . PRO A 1 452 ? 2.992 3.959 -21.447 1.00 98.69 452 PRO A O 1
ATOM 3503 N N . LEU A 1 453 ? 2.245 3.606 -19.353 1.00 98.75 453 LEU A N 1
ATOM 3504 C CA . LEU A 1 453 ? 3.497 3.976 -18.690 1.00 98.75 453 LEU A CA 1
ATOM 3505 C C . LEU A 1 453 ? 4.621 3.010 -19.074 1.00 98.75 453 LEU A C 1
ATOM 3507 O O . LEU A 1 453 ? 5.680 3.457 -19.501 1.00 98.75 453 LEU A O 1
ATOM 3511 N N . PHE A 1 454 ? 4.397 1.698 -18.991 1.00 98.69 454 PHE A N 1
ATOM 3512 C CA . PHE A 1 454 ? 5.426 0.713 -19.347 1.00 98.69 454 PHE A CA 1
ATOM 3513 C C . PHE A 1 454 ? 5.781 0.732 -20.830 1.00 98.69 454 PHE A C 1
ATOM 3515 O O . PHE A 1 454 ? 6.958 0.613 -21.170 1.00 98.69 454 PHE A O 1
ATOM 3522 N N . ARG A 1 455 ? 4.796 0.943 -21.712 1.00 98.56 455 ARG A N 1
ATOM 3523 C CA . ARG A 1 455 ? 5.063 1.142 -23.139 1.00 98.56 455 ARG A CA 1
ATOM 3524 C C . ARG A 1 455 ? 5.951 2.366 -23.366 1.00 98.56 455 ARG A C 1
ATOM 3526 O O . ARG A 1 455 ? 6.944 2.272 -24.077 1.00 98.56 455 ARG A O 1
ATOM 3533 N N . PHE A 1 456 ? 5.634 3.480 -22.709 1.00 98.69 456 PHE A N 1
ATOM 3534 C CA . PHE A 1 456 ? 6.425 4.703 -22.804 1.00 98.69 456 PHE A C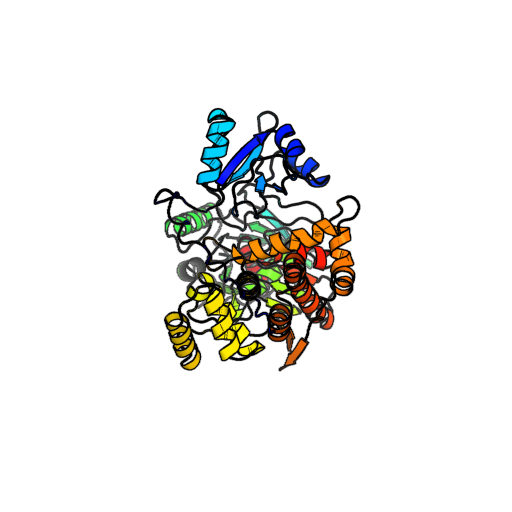A 1
ATOM 3535 C C . PHE A 1 456 ? 7.855 4.514 -22.288 1.00 98.69 456 PHE A C 1
ATOM 3537 O O . PHE A 1 456 ? 8.796 4.950 -22.945 1.00 98.69 456 PHE A O 1
ATOM 3544 N N . LEU A 1 457 ? 8.038 3.852 -21.141 1.00 98.56 457 LEU A N 1
ATOM 3545 C CA . LEU A 1 457 ? 9.370 3.549 -20.609 1.00 98.56 457 LEU A CA 1
ATOM 3546 C C . LEU A 1 457 ? 10.186 2.712 -21.599 1.00 98.56 457 LEU A C 1
ATOM 3548 O O . LEU A 1 457 ? 11.343 3.037 -21.851 1.00 98.56 457 LEU A O 1
ATOM 3552 N N . LEU A 1 458 ? 9.569 1.683 -22.190 1.00 97.50 458 LEU A N 1
ATOM 3553 C CA . LEU A 1 458 ? 10.206 0.821 -23.181 1.00 97.50 458 LEU A CA 1
ATOM 3554 C C . LEU A 1 458 ? 10.665 1.608 -24.417 1.00 97.50 458 LEU A C 1
ATOM 3556 O O . LEU A 1 458 ? 11.811 1.474 -24.844 1.00 97.50 458 LEU A O 1
ATOM 3560 N N . ASP A 1 459 ? 9.797 2.468 -24.951 1.00 97.81 459 ASP A N 1
ATOM 3561 C CA . ASP A 1 459 ? 10.095 3.293 -26.128 1.00 97.81 459 ASP A CA 1
ATOM 3562 C C . ASP A 1 459 ? 11.173 4.361 -25.850 1.00 97.81 459 ASP A C 1
ATOM 3564 O O . ASP A 1 459 ? 11.797 4.872 -26.779 1.00 97.81 459 ASP A O 1
ATOM 3568 N N . ASN A 1 460 ? 11.431 4.678 -24.575 1.00 98.06 460 ASN A N 1
ATOM 3569 C CA . ASN A 1 460 ? 12.366 5.720 -24.149 1.00 98.06 460 ASN A CA 1
ATOM 3570 C C . ASN A 1 460 ? 13.582 5.184 -23.376 1.00 98.06 460 ASN A C 1
ATOM 3572 O O . ASN A 1 460 ? 14.277 5.967 -22.734 1.00 98.06 460 ASN A O 1
ATOM 3576 N N . MET A 1 461 ? 13.905 3.888 -23.468 1.00 95.19 461 MET A N 1
ATOM 3577 C CA . MET A 1 461 ? 15.046 3.275 -22.756 1.00 95.19 461 MET A CA 1
ATOM 3578 C C . MET A 1 461 ? 16.418 3.912 -23.062 1.00 95.19 461 MET A C 1
ATOM 3580 O O . MET A 1 461 ? 17.361 3.716 -22.300 1.00 95.19 461 MET A O 1
ATOM 3584 N N . GLY A 1 462 ? 16.544 4.675 -24.156 1.00 93.50 462 GLY A N 1
ATOM 3585 C CA . GLY A 1 462 ? 17.749 5.448 -24.488 1.00 93.50 462 GLY A CA 1
ATOM 3586 C C . GLY A 1 462 ? 17.876 6.802 -23.771 1.00 93.50 462 GLY A C 1
ATOM 3587 O O . GLY A 1 462 ? 18.909 7.457 -23.901 1.00 93.50 462 GLY A O 1
ATOM 3588 N N . ALA A 1 463 ? 16.846 7.246 -23.046 1.00 96.50 463 ALA A N 1
ATOM 3589 C CA . ALA A 1 463 ? 16.875 8.482 -22.268 1.00 96.50 463 ALA A CA 1
ATOM 3590 C C . ALA A 1 463 ? 17.634 8.310 -20.939 1.00 96.50 463 ALA A C 1
ATOM 3592 O O . ALA A 1 463 ? 18.016 7.211 -20.539 1.00 96.50 463 ALA A O 1
ATOM 3593 N N . ASP A 1 464 ? 17.847 9.415 -20.219 1.00 96.12 464 ASP A N 1
ATOM 3594 C CA . ASP A 1 464 ? 18.471 9.368 -18.895 1.00 96.12 464 ASP A CA 1
ATOM 3595 C C . ASP A 1 464 ? 17.574 8.595 -17.910 1.00 96.12 464 ASP A C 1
ATOM 3597 O O . ASP A 1 464 ? 16.471 9.025 -17.551 1.00 96.12 464 ASP A O 1
ATOM 3601 N N . ARG A 1 465 ? 18.092 7.448 -17.460 1.00 96.25 465 ARG A N 1
ATOM 3602 C CA . ARG A 1 465 ? 17.425 6.499 -16.564 1.00 96.25 465 ARG A CA 1
ATOM 3603 C C . ARG A 1 465 ? 16.898 7.143 -15.281 1.00 96.25 465 ARG A C 1
ATOM 3605 O O . ARG A 1 465 ? 15.813 6.778 -14.832 1.00 96.25 465 ARG A O 1
ATOM 3612 N N . SER A 1 466 ? 17.604 8.132 -14.729 1.00 92.12 466 SER A N 1
ATOM 3613 C CA . SER A 1 466 ? 17.176 8.821 -13.507 1.00 92.12 466 SER A CA 1
ATOM 3614 C C . SER A 1 466 ? 15.884 9.601 -13.710 1.00 92.12 466 SER A C 1
ATOM 3616 O O . SER A 1 466 ? 15.030 9.640 -12.825 1.00 92.12 466 SER A O 1
ATOM 3618 N N . PHE A 1 467 ? 15.682 10.173 -14.895 1.00 98.00 467 PHE A N 1
ATOM 3619 C CA . PHE A 1 467 ? 14.435 10.863 -15.174 1.00 98.00 467 PHE A CA 1
ATOM 3620 C C . PHE A 1 467 ? 13.300 9.917 -15.593 1.00 98.00 467 PHE A C 1
ATOM 3622 O O . PHE A 1 467 ? 12.146 10.208 -15.284 1.00 98.00 467 PHE A O 1
ATOM 3629 N N . LEU A 1 468 ? 13.597 8.775 -16.226 1.00 98.62 468 LEU A N 1
ATOM 3630 C CA . LEU A 1 468 ? 12.597 7.719 -16.445 1.00 98.62 468 LEU A CA 1
ATOM 3631 C C . LEU A 1 468 ? 12.080 7.164 -15.112 1.00 98.62 468 LEU A C 1
ATOM 3633 O O . LEU A 1 468 ? 10.875 7.013 -14.930 1.00 98.62 468 LEU A O 1
ATOM 3637 N N . ALA A 1 469 ? 12.974 6.931 -14.148 1.00 97.19 469 ALA A N 1
ATOM 3638 C CA . ALA A 1 469 ? 12.590 6.537 -12.796 1.00 97.19 469 ALA A CA 1
ATOM 3639 C C . ALA A 1 469 ? 11.727 7.620 -12.119 1.00 97.19 469 ALA A C 1
ATOM 3641 O O . ALA A 1 469 ? 10.686 7.312 -11.539 1.00 97.19 469 ALA A O 1
ATOM 3642 N N . LEU A 1 470 ? 12.101 8.901 -12.249 1.00 98.00 470 LEU A N 1
ATOM 3643 C CA . LEU A 1 470 ? 11.305 10.022 -11.732 1.00 98.00 470 LEU A CA 1
ATOM 3644 C C . LEU A 1 470 ? 9.905 10.094 -12.363 1.00 98.00 470 LEU A C 1
ATOM 3646 O O . LEU A 1 470 ? 8.935 10.357 -11.649 1.00 98.00 470 LEU A O 1
ATOM 3650 N N . LEU A 1 471 ? 9.786 9.829 -13.669 1.00 98.69 471 LEU A N 1
ATOM 3651 C CA . LEU A 1 471 ? 8.500 9.771 -14.362 1.00 98.69 471 LEU A CA 1
ATOM 3652 C C . LEU A 1 471 ? 7.571 8.726 -13.739 1.00 98.69 471 LEU A C 1
ATOM 3654 O O . LEU A 1 471 ? 6.394 9.020 -13.572 1.00 98.69 471 LEU A O 1
ATOM 3658 N N . VAL A 1 472 ? 8.070 7.543 -13.365 1.00 98.81 472 VAL A N 1
ATOM 3659 C CA . VAL A 1 472 ? 7.240 6.481 -12.763 1.00 98.81 472 VAL A CA 1
ATOM 3660 C C . VAL A 1 472 ? 6.577 6.961 -11.475 1.00 98.81 472 VAL A C 1
ATOM 3662 O O . VAL A 1 472 ? 5.356 6.879 -11.338 1.00 98.81 472 VAL A O 1
ATOM 3665 N N . HIS A 1 473 ? 7.368 7.513 -10.551 1.00 98.50 473 HIS A N 1
ATOM 3666 C CA . HIS A 1 473 ? 6.847 8.027 -9.283 1.00 98.50 473 HIS A CA 1
ATOM 3667 C C . HIS A 1 473 ? 5.856 9.174 -9.498 1.00 98.50 473 HIS A C 1
ATOM 3669 O O . HIS A 1 473 ? 4.796 9.200 -8.873 1.00 98.50 473 HIS A O 1
ATOM 3675 N N . TYR A 1 474 ? 6.181 10.102 -10.403 1.00 98.38 474 TYR A N 1
ATOM 3676 C CA . TYR A 1 474 ? 5.318 11.234 -10.728 1.00 98.38 474 TYR A CA 1
ATOM 3677 C C . TYR A 1 474 ? 4.000 10.795 -11.379 1.00 98.38 474 TYR A C 1
ATOM 3679 O O . TYR A 1 474 ? 2.944 11.245 -10.949 1.00 98.38 474 TYR A O 1
ATOM 3687 N N . TYR A 1 475 ? 4.040 9.882 -12.354 1.00 98.75 475 TYR A N 1
ATOM 3688 C CA . TYR A 1 475 ? 2.861 9.371 -13.058 1.00 98.75 475 TYR A CA 1
ATOM 3689 C C . TYR A 1 475 ? 1.867 8.721 -12.089 1.00 98.75 475 TYR A C 1
ATOM 3691 O O . TYR A 1 475 ? 0.670 9.004 -12.146 1.00 98.75 475 TYR A O 1
ATOM 3699 N N . ILE A 1 476 ? 2.361 7.882 -11.170 1.00 98.69 476 ILE A N 1
ATOM 3700 C CA . ILE A 1 476 ? 1.520 7.221 -10.163 1.00 98.69 476 ILE A CA 1
ATOM 3701 C C . ILE A 1 476 ? 0.951 8.254 -9.186 1.00 98.69 476 ILE A C 1
ATOM 3703 O O . ILE A 1 476 ? -0.259 8.287 -8.976 1.00 98.69 476 ILE A O 1
ATOM 3707 N N . ALA A 1 477 ? 1.794 9.122 -8.615 1.00 98.00 477 ALA A N 1
ATOM 3708 C CA . ALA A 1 477 ? 1.344 10.134 -7.661 1.00 98.00 477 ALA A CA 1
ATOM 3709 C C . ALA A 1 477 ? 0.303 11.081 -8.282 1.00 98.00 477 ALA A C 1
ATOM 3711 O O . ALA A 1 477 ? -0.762 11.296 -7.706 1.00 98.00 477 ALA A O 1
ATOM 3712 N N . GLN A 1 478 ? 0.569 11.594 -9.485 1.00 97.75 478 GLN A N 1
ATOM 3713 C CA . GLN A 1 478 ? -0.346 12.480 -10.192 1.00 97.75 478 GLN A CA 1
ATOM 3714 C C . GLN A 1 478 ? -1.654 11.778 -10.556 1.00 97.75 478 GLN A C 1
ATOM 3716 O O . GLN A 1 478 ? -2.722 12.321 -10.287 1.00 97.75 478 GLN A O 1
ATOM 3721 N N . GLY A 1 479 ? -1.597 10.576 -11.131 1.00 98.12 479 GLY A N 1
ATOM 3722 C CA . GLY A 1 479 ? -2.805 9.858 -11.527 1.00 98.12 479 GLY A CA 1
ATOM 3723 C C . GLY A 1 479 ? -3.695 9.508 -10.333 1.00 98.12 479 GLY A C 1
ATOM 3724 O O . GLY A 1 479 ? -4.907 9.700 -10.393 1.00 98.12 479 GLY A O 1
ATOM 3725 N N . MET A 1 480 ? -3.107 9.064 -9.217 1.00 97.75 480 MET A N 1
ATOM 3726 C CA . MET A 1 480 ? -3.864 8.767 -7.995 1.00 97.75 480 MET A CA 1
ATOM 3727 C C . MET A 1 480 ? -4.438 10.037 -7.354 1.00 97.75 480 MET A C 1
ATOM 3729 O O . MET A 1 480 ? -5.563 10.009 -6.853 1.00 97.75 480 MET A O 1
ATOM 3733 N N . PHE A 1 481 ? -3.714 11.161 -7.424 1.00 96.69 481 PHE A N 1
ATOM 3734 C CA . PHE A 1 481 ? -4.229 12.474 -7.034 1.00 96.69 481 PHE A CA 1
ATOM 3735 C C . PHE A 1 481 ? -5.441 12.883 -7.881 1.00 96.69 481 PHE A C 1
ATOM 3737 O O . PHE A 1 481 ? -6.484 13.219 -7.332 1.00 96.69 481 PHE A O 1
ATOM 3744 N N . GLU A 1 482 ? -5.353 12.782 -9.209 1.00 96.38 482 GLU A N 1
ATOM 3745 C CA . GLU A 1 482 ? -6.467 13.100 -10.112 1.00 96.38 482 GLU A CA 1
ATOM 3746 C C . GLU A 1 482 ? -7.701 12.224 -9.847 1.00 96.38 482 GLU A C 1
ATOM 3748 O O . GLU A 1 482 ? -8.832 12.714 -9.880 1.00 96.38 482 GLU A O 1
ATOM 3753 N N . ILE A 1 483 ? -7.497 10.938 -9.539 1.00 96.44 483 ILE A N 1
ATOM 3754 C CA . ILE A 1 483 ? -8.585 10.028 -9.171 1.00 96.44 483 ILE A CA 1
ATOM 3755 C C . ILE A 1 483 ? -9.239 10.457 -7.858 1.00 96.44 483 ILE A C 1
ATOM 3757 O O . ILE A 1 483 ? -10.459 10.602 -7.815 1.00 96.44 483 ILE A O 1
ATOM 3761 N N . VAL A 1 484 ? -8.465 10.649 -6.788 1.00 94.75 484 VAL A N 1
ATOM 3762 C CA . VAL A 1 484 ? -9.044 10.932 -5.468 1.00 94.75 484 VAL A CA 1
ATOM 3763 C C . VAL A 1 484 ? -9.678 12.326 -5.411 1.00 94.75 484 VAL A C 1
ATOM 3765 O O . VAL A 1 484 ? -10.737 12.496 -4.807 1.00 94.75 484 VAL A O 1
ATOM 3768 N N . SER A 1 485 ? -9.092 13.313 -6.098 1.00 93.00 485 SER A N 1
ATOM 3769 C CA . SER A 1 485 ? -9.625 14.676 -6.180 1.00 93.00 485 SER A CA 1
ATOM 3770 C C . SER A 1 485 ? -10.946 14.754 -6.940 1.00 93.00 485 SER A C 1
ATOM 3772 O O . SER A 1 485 ? -11.743 15.643 -6.655 1.00 93.00 485 SER A O 1
ATOM 3774 N N . PHE A 1 486 ? -11.220 13.822 -7.859 1.00 90.94 486 PHE A N 1
ATOM 3775 C CA . PHE A 1 486 ? -12.511 13.760 -8.549 1.00 90.94 486 PHE A CA 1
ATOM 3776 C C . PHE A 1 486 ? -13.682 13.501 -7.590 1.00 90.94 486 PHE A C 1
ATOM 3778 O O . PHE A 1 486 ? -14.777 14.008 -7.814 1.00 90.94 486 PHE A O 1
ATOM 3785 N N . TRP A 1 487 ? -13.454 12.727 -6.526 1.00 84.25 487 TRP A N 1
ATOM 3786 C CA . TRP A 1 487 ? -14.495 12.340 -5.570 1.00 84.25 487 TRP A CA 1
ATOM 3787 C C . TRP A 1 487 ? -14.653 13.314 -4.397 1.00 84.25 487 TRP A C 1
ATOM 3789 O O . TRP A 1 487 ? -15.591 13.155 -3.627 1.00 84.25 487 TRP A O 1
ATOM 3799 N N . GLY A 1 488 ? -13.768 14.314 -4.296 1.00 64.62 488 GLY A N 1
ATOM 3800 C CA . GLY A 1 488 ? -13.963 15.550 -3.534 1.00 64.62 488 GLY A CA 1
ATOM 3801 C C . GLY A 1 488 ? -14.353 15.394 -2.062 1.00 64.62 488 GLY A C 1
ATOM 3802 O O . GLY A 1 488 ? -15.528 15.488 -1.735 1.00 64.62 488 GLY A O 1
ATOM 3803 N N . ASN A 1 489 ? -13.364 15.301 -1.166 1.00 66.62 489 ASN A N 1
ATOM 3804 C CA . ASN A 1 489 ? -13.554 15.554 0.267 1.00 66.62 489 ASN A CA 1
ATOM 3805 C C . ASN A 1 489 ? -12.453 16.480 0.801 1.00 66.62 489 ASN A C 1
ATOM 3807 O O . ASN A 1 489 ? -11.334 16.500 0.279 1.00 66.62 489 ASN A O 1
ATOM 3811 N N . GLU A 1 490 ? -12.756 17.202 1.879 1.00 70.25 490 GLU A N 1
ATOM 3812 C CA . GLU A 1 490 ? -11.742 17.840 2.719 1.00 70.25 490 GLU A CA 1
ATOM 3813 C C . GLU A 1 490 ? -10.954 16.751 3.475 1.00 70.25 490 GLU A C 1
ATOM 3815 O O . GLU A 1 490 ? -11.540 15.798 3.983 1.00 70.25 490 GLU A O 1
ATOM 3820 N N . ASN A 1 491 ? -9.629 16.900 3.585 1.00 79.25 491 ASN A N 1
ATOM 3821 C CA . ASN A 1 491 ? -8.704 15.934 4.209 1.00 79.25 491 ASN A CA 1
ATOM 3822 C C . ASN A 1 491 ? -8.520 14.629 3.413 1.00 79.25 491 ASN A C 1
ATOM 3824 O O . ASN A 1 491 ? -9.044 13.567 3.751 1.00 79.25 491 ASN A O 1
ATOM 3828 N N . ILE A 1 492 ? -7.708 14.715 2.359 1.00 92.94 492 ILE A N 1
ATOM 3829 C CA . ILE A 1 492 ? -7.215 13.549 1.623 1.00 92.94 492 ILE A CA 1
ATOM 3830 C C . ILE A 1 492 ? -5.966 13.022 2.334 1.00 92.94 492 ILE A C 1
ATOM 3832 O O . ILE A 1 492 ? -5.074 13.807 2.658 1.00 92.94 492 ILE A O 1
ATOM 3836 N N . PHE A 1 493 ? -5.873 11.709 2.534 1.00 94.75 493 PHE A N 1
ATOM 3837 C CA . PHE A 1 493 ? -4.707 11.050 3.128 1.00 94.75 493 PHE A CA 1
ATOM 3838 C C . PHE A 1 493 ? -3.925 10.228 2.101 1.00 94.75 493 PHE A C 1
ATOM 3840 O O . PHE A 1 493 ? -4.516 9.654 1.190 1.00 94.75 493 PHE A O 1
ATOM 3847 N N . PHE A 1 494 ? -2.607 10.129 2.269 1.00 96.88 494 PHE A N 1
ATOM 3848 C CA . PHE A 1 494 ? -1.763 9.167 1.557 1.00 96.88 494 PHE A CA 1
ATOM 3849 C C . PHE A 1 494 ? -1.065 8.244 2.556 1.00 96.88 494 PHE A C 1
ATOM 3851 O O . PHE A 1 494 ? -0.375 8.711 3.460 1.00 96.88 494 PHE A O 1
ATOM 3858 N N . THR A 1 495 ? -1.294 6.940 2.415 1.00 96.31 495 THR A N 1
ATOM 3859 C CA . THR A 1 495 ? -0.881 5.898 3.369 1.00 96.31 495 THR A CA 1
ATOM 3860 C C . THR A 1 495 ? -0.628 4.562 2.642 1.00 96.31 495 THR A C 1
ATOM 3862 O O . THR A 1 495 ? -0.729 4.503 1.413 1.00 96.31 495 THR A O 1
ATOM 3865 N N . GLY A 1 496 ? -0.291 3.502 3.375 1.00 94.62 496 GLY A N 1
ATOM 3866 C CA . GLY A 1 496 ? 0.218 2.225 2.864 1.00 94.62 496 GLY A CA 1
ATOM 3867 C C . GLY A 1 496 ? 1.748 2.216 2.748 1.00 94.62 496 GLY A C 1
ATOM 3868 O O . GLY A 1 496 ? 2.389 3.272 2.741 1.00 94.62 496 GLY A O 1
ATOM 3869 N N . GLY A 1 497 ? 2.363 1.035 2.631 1.00 87.31 497 GLY A N 1
ATOM 3870 C CA . GLY A 1 497 ? 3.826 0.889 2.627 1.00 87.31 497 GLY A CA 1
ATOM 3871 C C . GLY A 1 497 ? 4.557 1.701 1.542 1.00 87.31 497 GLY A C 1
ATOM 3872 O O . GLY A 1 497 ? 5.682 2.158 1.748 1.00 87.31 497 GLY A O 1
ATOM 3873 N N . CYS A 1 498 ? 3.921 1.983 0.400 1.00 92.94 498 CYS A N 1
ATOM 3874 C CA . CYS A 1 498 ? 4.513 2.834 -0.641 1.00 92.94 498 CYS A CA 1
ATOM 3875 C C . CYS A 1 498 ? 4.488 4.331 -0.286 1.00 92.94 498 CYS A C 1
ATOM 3877 O O . CYS A 1 498 ? 5.166 5.114 -0.950 1.00 92.94 498 CYS A O 1
ATOM 3879 N N . ALA A 1 499 ? 3.781 4.751 0.767 1.00 90.12 499 ALA A N 1
ATOM 3880 C CA . ALA A 1 499 ? 3.842 6.123 1.268 1.00 90.12 499 ALA A CA 1
ATOM 3881 C C . ALA A 1 499 ? 5.148 6.448 2.014 1.00 90.12 499 ALA A C 1
ATOM 3883 O O . ALA A 1 499 ? 5.410 7.612 2.316 1.00 90.12 499 ALA A O 1
ATOM 3884 N N . TYR A 1 500 ? 6.027 5.458 2.218 1.00 83.50 500 TYR A N 1
ATOM 3885 C CA . TYR A 1 500 ? 7.433 5.710 2.543 1.00 83.50 500 TYR A CA 1
ATOM 3886 C C . TYR A 1 500 ? 8.233 6.320 1.395 1.00 83.50 500 TYR A C 1
ATOM 3888 O O . TYR A 1 500 ? 9.270 6.934 1.649 1.00 83.50 500 TYR A O 1
ATOM 3896 N N . ASN A 1 501 ? 7.764 6.175 0.154 1.00 85.94 501 ASN A N 1
ATOM 3897 C CA . ASN A 1 501 ? 8.432 6.745 -1.002 1.00 85.94 501 ASN A CA 1
ATOM 3898 C C . ASN A 1 501 ? 8.424 8.274 -0.912 1.00 85.94 501 ASN A C 1
ATOM 3900 O O . ASN A 1 501 ? 7.378 8.916 -1.044 1.00 85.94 501 ASN A O 1
ATOM 3904 N N . ARG A 1 502 ? 9.599 8.873 -0.721 1.00 82.50 502 ARG A N 1
ATOM 3905 C CA . ARG A 1 502 ? 9.745 10.306 -0.460 1.00 82.50 502 ARG A CA 1
ATOM 3906 C C . ARG A 1 502 ? 9.294 11.147 -1.642 1.00 82.50 502 ARG A C 1
ATOM 3908 O O . ARG A 1 502 ? 8.730 12.213 -1.436 1.00 82.50 502 ARG A O 1
ATOM 3915 N N . ILE A 1 503 ? 9.531 10.688 -2.869 1.00 86.44 503 ILE A N 1
ATOM 3916 C CA . ILE A 1 503 ? 9.149 11.429 -4.077 1.00 86.44 503 ILE A CA 1
ATOM 3917 C C . ILE A 1 503 ? 7.626 11.548 -4.147 1.00 86.44 503 ILE A C 1
ATOM 3919 O O . ILE A 1 503 ? 7.106 12.657 -4.261 1.00 86.44 503 ILE A O 1
ATOM 3923 N N . MET A 1 504 ? 6.914 10.425 -4.021 1.00 94.50 504 MET A N 1
ATOM 3924 C CA . MET A 1 504 ? 5.450 10.401 -4.047 1.00 94.50 504 MET A CA 1
ATOM 3925 C C . MET A 1 504 ? 4.861 11.150 -2.848 1.00 94.50 504 MET A C 1
ATOM 3927 O O . MET A 1 504 ? 4.009 12.017 -3.030 1.00 94.50 504 MET A O 1
ATOM 3931 N N . ALA A 1 505 ? 5.350 10.874 -1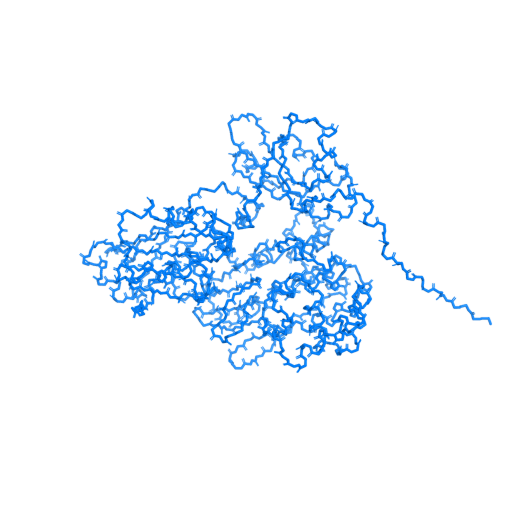.635 1.00 90.06 505 ALA A N 1
ATOM 3932 C CA . ALA A 1 505 ? 4.845 11.482 -0.409 1.00 90.06 505 ALA A CA 1
ATOM 3933 C C . ALA A 1 505 ? 5.042 13.004 -0.387 1.00 90.06 505 ALA A C 1
ATOM 3935 O O . ALA A 1 505 ? 4.093 13.735 -0.109 1.00 90.06 505 ALA A O 1
ATOM 3936 N N . SER A 1 506 ? 6.234 13.502 -0.732 1.00 85.44 506 SER A N 1
ATOM 3937 C CA . SER A 1 506 ? 6.500 14.944 -0.796 1.00 85.44 506 SER A CA 1
ATOM 3938 C C . SER A 1 506 ? 5.698 15.627 -1.903 1.00 85.44 506 SER A C 1
ATOM 3940 O O . SER A 1 506 ? 5.179 16.720 -1.682 1.00 85.44 506 SER A O 1
ATOM 3942 N N . TRP A 1 507 ? 5.558 14.998 -3.075 1.00 91.56 507 TRP A N 1
ATOM 3943 C CA . TRP A 1 507 ? 4.764 15.567 -4.164 1.00 91.56 507 TRP A CA 1
ATOM 3944 C C . TRP A 1 507 ? 3.283 15.686 -3.780 1.00 91.56 507 TRP A C 1
ATOM 3946 O O . TRP A 1 507 ? 2.689 16.751 -3.948 1.00 91.56 507 TRP A O 1
ATOM 3956 N N . LEU A 1 508 ? 2.701 14.630 -3.201 1.00 93.50 508 LEU A N 1
ATOM 3957 C CA . LEU A 1 508 ? 1.307 14.619 -2.743 1.00 93.50 508 LEU A CA 1
ATOM 3958 C C . LEU A 1 508 ? 1.090 15.599 -1.580 1.00 93.50 508 LEU A C 1
ATOM 3960 O O . LEU A 1 508 ? 0.112 16.347 -1.583 1.00 93.50 508 LEU A O 1
ATOM 3964 N N . ALA A 1 509 ? 2.028 15.677 -0.632 1.00 90.88 509 ALA A N 1
ATOM 3965 C CA . ALA A 1 509 ? 1.983 16.661 0.448 1.00 90.88 509 ALA A CA 1
ATOM 3966 C C . ALA A 1 509 ? 2.017 18.105 -0.079 1.00 90.88 509 ALA A C 1
ATOM 3968 O O . ALA A 1 509 ? 1.264 18.953 0.399 1.00 90.88 509 ALA A O 1
ATOM 3969 N N . GLY A 1 510 ? 2.806 18.377 -1.125 1.00 88.44 510 GLY A N 1
ATOM 3970 C CA . GLY A 1 510 ? 2.808 19.663 -1.833 1.00 88.44 510 GLY A CA 1
ATOM 3971 C C . GLY A 1 510 ? 1.469 20.017 -2.500 1.00 88.44 510 GLY A C 1
ATOM 3972 O O . GLY A 1 510 ? 1.223 21.185 -2.797 1.00 88.44 510 GLY A O 1
ATOM 3973 N N . LYS A 1 511 ? 0.580 19.035 -2.700 1.00 90.06 511 LYS A N 1
ATOM 3974 C CA . LYS A 1 511 ? -0.807 19.216 -3.167 1.00 90.06 511 LYS A CA 1
ATOM 3975 C C . LYS A 1 511 ? -1.833 19.304 -2.031 1.00 90.06 511 LYS A C 1
ATOM 3977 O O . LYS A 1 511 ? -3.028 19.352 -2.305 1.00 90.06 511 LYS A O 1
ATOM 3982 N N . GLY A 1 512 ? -1.387 19.338 -0.775 1.00 90.31 512 GLY A N 1
ATOM 3983 C CA . GLY A 1 512 ? -2.259 19.403 0.399 1.00 90.31 512 GLY A CA 1
ATOM 3984 C C . GLY A 1 512 ? -2.767 18.045 0.888 1.00 90.31 512 GLY A C 1
ATOM 3985 O O . GLY A 1 512 ? -3.667 18.012 1.725 1.00 90.31 512 GLY A O 1
ATOM 3986 N N . ILE A 1 513 ? -2.211 16.930 0.401 1.00 92.69 513 ILE A N 1
ATOM 3987 C CA . ILE A 1 513 ? -2.532 15.598 0.928 1.00 92.69 513 ILE A CA 1
ATOM 3988 C C . ILE A 1 513 ? -1.798 15.369 2.251 1.00 92.69 513 ILE A C 1
ATOM 3990 O O . ILE A 1 513 ? -0.603 15.631 2.383 1.00 92.69 513 ILE A O 1
ATOM 3994 N N . LEU A 1 514 ? -2.516 14.847 3.239 1.00 92.69 514 LEU A N 1
ATOM 3995 C CA . LEU A 1 514 ? -1.998 14.580 4.572 1.00 92.69 514 LEU A CA 1
ATOM 3996 C C . LEU A 1 514 ? -1.298 13.217 4.634 1.00 92.69 514 LEU A C 1
ATOM 3998 O O . LEU A 1 514 ? -1.817 12.205 4.168 1.00 92.69 514 LEU A O 1
ATOM 4002 N N . LEU A 1 515 ? -0.134 13.182 5.281 1.00 90.56 515 LEU A N 1
ATOM 4003 C CA . LEU A 1 515 ? 0.578 11.947 5.624 1.00 90.56 515 LEU A CA 1
ATOM 4004 C C . LEU A 1 515 ? 0.250 11.534 7.070 1.00 90.56 515 LEU A C 1
ATOM 4006 O O . LEU A 1 515 ? -0.010 12.412 7.904 1.00 90.56 515 LEU A O 1
ATOM 4010 N N . PRO A 1 516 ? 0.254 10.234 7.408 1.00 87.38 516 PRO A N 1
ATOM 4011 C CA . PRO A 1 516 ? -0.014 9.768 8.766 1.00 87.38 516 PRO A CA 1
ATOM 4012 C C . PRO A 1 516 ? 1.066 10.226 9.759 1.00 87.38 516 PRO A C 1
ATOM 4014 O O . PRO A 1 516 ? 2.240 10.358 9.421 1.00 87.38 516 PRO A O 1
ATOM 4017 N N . ARG A 1 517 ? 0.679 10.432 11.027 1.00 85.12 517 ARG A N 1
ATOM 4018 C CA . ARG A 1 517 ? 1.613 10.730 12.142 1.00 85.12 517 ARG A CA 1
ATOM 4019 C C . ARG A 1 517 ? 2.149 9.469 12.836 1.00 85.12 517 ARG A C 1
ATOM 4021 O O . ARG A 1 517 ? 2.933 9.547 13.793 1.00 85.12 517 ARG A O 1
ATOM 4028 N N . VAL A 1 518 ? 1.715 8.304 12.366 1.00 84.94 518 VAL A N 1
ATOM 4029 C CA . VAL A 1 518 ? 2.181 6.958 12.733 1.00 84.94 518 VAL A CA 1
ATOM 4030 C C . VAL A 1 518 ? 2.908 6.325 11.540 1.00 84.94 518 VAL A C 1
ATOM 4032 O O . VAL A 1 518 ? 3.212 7.033 10.584 1.00 84.94 518 VAL A O 1
ATOM 4035 N N . SER A 1 519 ? 3.277 5.042 11.618 1.00 83.75 519 SER A N 1
ATOM 4036 C CA . SER A 1 519 ? 3.798 4.344 10.434 1.00 83.75 519 SER A CA 1
ATOM 4037 C C . SER A 1 519 ? 2.721 4.372 9.332 1.00 83.75 519 SER A C 1
ATOM 4039 O O . SER A 1 519 ? 1.570 4.065 9.643 1.00 83.75 519 SER A O 1
ATOM 4041 N N . PRO A 1 520 ? 3.050 4.791 8.095 1.00 86.62 520 PRO A N 1
ATOM 4042 C CA . PRO A 1 520 ? 2.157 4.628 6.953 1.00 86.62 520 PRO A CA 1
ATOM 4043 C C . PRO A 1 520 ? 2.027 3.176 6.479 1.00 86.62 520 PRO A C 1
ATOM 4045 O O . PRO A 1 520 ? 1.089 2.895 5.747 1.00 86.62 520 PRO A O 1
ATOM 4048 N N . GLY A 1 521 ? 2.962 2.291 6.836 1.00 87.75 521 GLY A N 1
ATOM 4049 C CA . GLY A 1 521 ? 2.907 0.868 6.505 1.00 87.75 521 GLY A CA 1
ATOM 4050 C C . GLY A 1 521 ? 2.161 0.037 7.552 1.00 87.75 521 GLY A C 1
ATOM 4051 O O . GLY A 1 521 ? 1.390 0.557 8.366 1.00 87.75 521 GLY A O 1
ATOM 4052 N N . ASP A 1 522 ? 2.372 -1.275 7.514 1.00 90.62 522 ASP A N 1
ATOM 4053 C CA . ASP A 1 522 ? 1.608 -2.283 8.264 1.00 90.62 522 ASP A CA 1
ATOM 4054 C C . ASP A 1 522 ? 1.690 -2.107 9.785 1.00 90.62 522 ASP A C 1
ATOM 4056 O O . ASP A 1 522 ? 0.715 -2.338 10.504 1.00 90.62 522 ASP A O 1
ATOM 4060 N N . GLY A 1 523 ? 2.797 -1.565 10.286 1.00 88.25 523 GLY A N 1
ATOM 4061 C CA . GLY A 1 523 ? 2.975 -1.217 11.692 1.00 88.25 523 GLY A CA 1
ATOM 4062 C C . GLY A 1 523 ? 1.965 -0.184 12.206 1.00 88.25 523 GLY A C 1
ATOM 4063 O O . GLY A 1 523 ? 1.805 -0.041 13.421 1.00 88.25 523 GLY A O 1
ATOM 4064 N N . GLY A 1 524 ? 1.263 0.531 11.318 1.00 90.25 524 GLY A N 1
ATOM 4065 C CA . GLY A 1 524 ? 0.154 1.428 11.645 1.00 90.25 524 GLY A CA 1
ATOM 4066 C C . GLY A 1 524 ? -1.237 0.783 11.607 1.00 90.25 524 GLY A C 1
ATOM 4067 O O . GLY A 1 524 ? -2.180 1.386 12.125 1.00 90.25 524 GLY A O 1
ATOM 4068 N N . ILE A 1 525 ? -1.406 -0.413 11.035 1.00 95.00 525 ILE A N 1
ATOM 4069 C CA . ILE A 1 525 ? -2.729 -0.988 10.734 1.00 95.00 525 ILE A CA 1
ATOM 4070 C C . ILE A 1 525 ? -3.572 -1.230 11.983 1.00 95.00 525 ILE A C 1
ATOM 4072 O O . ILE A 1 525 ? -4.777 -0.971 11.961 1.00 95.00 525 ILE A O 1
ATOM 4076 N N . ALA A 1 526 ? -2.968 -1.672 13.089 1.00 97.19 526 ALA A N 1
ATOM 4077 C CA . ALA A 1 526 ? -3.717 -1.972 14.308 1.00 97.19 526 ALA A CA 1
ATOM 4078 C C . ALA A 1 526 ? -4.470 -0.747 14.858 1.00 97.19 526 ALA A C 1
ATOM 4080 O O . ALA A 1 526 ? -5.590 -0.878 15.350 1.00 97.19 526 ALA A O 1
ATOM 4081 N N . LEU A 1 527 ? -3.908 0.461 14.716 1.00 97.12 527 LEU A N 1
ATOM 4082 C CA . LEU A 1 527 ? -4.602 1.700 15.082 1.00 97.12 527 LEU A CA 1
ATOM 4083 C C . LEU A 1 527 ? -5.865 1.906 14.232 1.00 97.12 527 LEU A C 1
ATOM 4085 O O . LEU A 1 527 ? -6.925 2.245 14.757 1.00 97.12 527 LEU A O 1
ATOM 4089 N N . GLY A 1 528 ? -5.758 1.682 12.924 1.00 96.81 528 GLY A N 1
ATOM 4090 C CA . GLY A 1 528 ? -6.881 1.819 12.006 1.00 96.81 528 GLY A CA 1
ATOM 4091 C C . GLY A 1 528 ? -7.958 0.762 12.209 1.00 96.81 528 GLY A C 1
ATOM 4092 O O . GLY A 1 528 ? -9.139 1.092 12.221 1.00 96.81 528 GLY A O 1
ATOM 4093 N N . GLN A 1 529 ? -7.563 -0.488 12.456 1.00 97.69 529 GLN A N 1
ATOM 4094 C CA . GLN A 1 529 ? -8.472 -1.574 12.827 1.00 97.69 529 GLN A CA 1
ATOM 4095 C C . GLN A 1 529 ? -9.253 -1.259 14.108 1.00 97.69 529 GLN A C 1
ATOM 4097 O O . GLN A 1 529 ? -10.459 -1.509 14.169 1.00 97.69 529 GLN A O 1
ATOM 4102 N N . ALA A 1 530 ? -8.586 -0.703 15.126 1.00 97.19 530 ALA A N 1
ATOM 4103 C CA . ALA A 1 530 ? -9.229 -0.322 16.379 1.00 97.19 530 ALA A CA 1
ATOM 4104 C C . ALA A 1 530 ? -10.233 0.824 16.180 1.00 97.19 530 ALA A C 1
ATOM 4106 O O . ALA A 1 530 ? -11.344 0.764 16.703 1.00 97.19 530 ALA A O 1
ATOM 4107 N N . ALA A 1 531 ? -9.869 1.840 15.391 1.00 96.31 531 ALA A N 1
ATOM 4108 C CA . ALA A 1 531 ? -10.757 2.951 15.062 1.00 96.31 531 ALA A CA 1
ATOM 4109 C C . ALA A 1 531 ? -11.969 2.499 14.225 1.00 96.31 531 ALA A C 1
ATOM 4111 O O . ALA A 1 531 ? -13.102 2.858 14.539 1.00 96.31 531 ALA A O 1
ATOM 4112 N N . ALA A 1 532 ? -11.750 1.666 13.203 1.00 95.56 532 ALA A N 1
ATOM 4113 C CA . ALA A 1 532 ? -12.803 1.147 12.329 1.00 95.56 532 ALA A CA 1
ATOM 4114 C C . ALA A 1 532 ? -13.829 0.281 13.081 1.00 95.56 532 ALA A C 1
ATOM 4116 O O . ALA A 1 532 ? -15.025 0.330 12.786 1.00 95.56 532 ALA A O 1
ATOM 4117 N N . ALA A 1 533 ? -13.385 -0.476 14.091 1.00 95.31 533 ALA A N 1
ATOM 4118 C CA . ALA A 1 533 ? -14.253 -1.338 14.892 1.00 95.31 533 ALA A CA 1
ATOM 4119 C C . ALA A 1 533 ? -15.368 -0.574 15.631 1.00 95.31 533 ALA A C 1
ATOM 4121 O O . ALA A 1 533 ? -16.419 -1.148 15.910 1.00 95.31 533 ALA A O 1
ATOM 4122 N N . LEU A 1 534 ? -15.188 0.728 15.893 1.00 94.31 534 LEU A N 1
ATOM 4123 C CA . LEU A 1 534 ? -16.214 1.579 16.510 1.00 94.31 534 LEU A CA 1
ATOM 4124 C C . LEU A 1 534 ? -17.452 1.772 15.616 1.00 94.31 534 LEU A C 1
ATOM 4126 O O . LEU A 1 534 ? -18.524 2.126 16.113 1.00 94.31 534 LEU A O 1
ATOM 4130 N N . PHE A 1 535 ? -17.321 1.536 14.309 1.00 91.56 535 PHE A N 1
ATOM 4131 C CA . PHE A 1 535 ? -18.371 1.753 13.314 1.00 91.56 535 PHE A CA 1
ATOM 4132 C C . PHE A 1 535 ? -19.094 0.478 12.878 1.00 91.56 535 PHE A C 1
ATOM 4134 O O . PHE A 1 535 ? -20.146 0.574 12.242 1.00 91.56 535 PHE A O 1
ATOM 4141 N N . GLN A 1 536 ? -18.537 -0.695 13.183 1.00 86.81 536 GLN A N 1
ATOM 4142 C CA . GLN A 1 536 ? -18.979 -1.977 12.637 1.00 86.81 536 GLN A CA 1
ATOM 4143 C C . GLN A 1 536 ? -19.669 -2.839 13.696 1.00 86.81 536 GLN A C 1
ATOM 4145 O O . GLN A 1 536 ? -19.329 -2.800 14.883 1.00 86.81 536 GLN A O 1
ATOM 4150 N N . ASP A 1 537 ? -20.635 -3.643 13.250 1.00 72.56 537 ASP A N 1
ATOM 4151 C CA . ASP A 1 537 ? -21.201 -4.713 14.062 1.00 72.56 537 ASP A CA 1
ATOM 4152 C C . ASP A 1 537 ? -20.199 -5.866 14.136 1.00 72.56 537 ASP A C 1
ATOM 4154 O O . ASP A 1 537 ? -19.827 -6.459 13.124 1.00 72.56 537 ASP A O 1
ATOM 4158 N N . GLY A 1 538 ? -19.752 -6.192 15.346 1.00 62.53 538 GLY A N 1
ATOM 4159 C CA . GLY A 1 538 ? -18.960 -7.396 15.563 1.00 62.53 538 GLY A CA 1
ATOM 4160 C C . GLY A 1 538 ? -19.821 -8.638 15.372 1.00 62.53 538 GLY A C 1
ATOM 4161 O O . GLY A 1 538 ? -20.903 -8.736 15.965 1.00 62.53 538 GLY A O 1
ATOM 4162 N N . LYS A 1 539 ? -19.335 -9.584 14.565 1.00 61.16 539 LYS A N 1
ATOM 4163 C CA . LYS A 1 539 ? -19.951 -10.903 14.435 1.00 61.16 539 LYS A CA 1
ATOM 4164 C C . LYS A 1 539 ? -19.487 -11.763 15.610 1.00 61.16 539 LYS A C 1
ATOM 4166 O O . LYS A 1 539 ? -18.310 -11.753 15.975 1.00 61.16 539 LYS A O 1
ATOM 4171 N N . ASN A 1 540 ? -20.431 -12.461 16.228 1.00 48.06 540 ASN A N 1
ATOM 4172 C CA . ASN A 1 540 ? -20.099 -13.658 16.985 1.00 48.06 540 ASN A CA 1
ATOM 4173 C C . ASN A 1 540 ? -20.044 -14.749 15.911 1.00 48.06 540 ASN A C 1
ATOM 4175 O O . ASN A 1 540 ? -21.106 -15.123 15.415 1.00 48.06 540 ASN A O 1
ATOM 4179 N N . ASP A 1 541 ? -18.841 -15.091 15.446 1.00 39.09 541 ASP A N 1
ATOM 4180 C CA . ASP A 1 541 ? -18.662 -16.207 14.505 1.00 39.09 541 ASP A CA 1
ATOM 4181 C C . ASP A 1 541 ? -19.122 -17.525 15.147 1.00 39.09 541 ASP A C 1
ATOM 4183 O O . ASP A 1 541 ? -18.856 -17.709 16.361 1.00 39.09 541 ASP A O 1
#

Sequence (541 aa):
MRNQISVKAVSLDASMKKGLPQGASLNPRLILAGKVFVQKNFLVSPPEEQMLEKGHAVLLMKRKPGTLPEAGELLETPVRLLGAPHSEGEAFLSFGDHESEIFEKRFGRKNVREFQIPSFDTIKSVSGVPLVLHKPHEKTCRFSVPVELVNRRWLDKIKKQGRLTVLATGAEMNSSFCILECTYDNKNQSLECSAMLSRDYGNTSIIENLERFSHDIQANLRNPPDIISADLHPSYNVSVLARRISEKLGIPKVSVQHHLAHAYSALASHGRVKKEFSAIVADGLGFGTDEKIWGGETFSGEARTGHLENHIQPGGDAATKEPWRMLFSILMKAAGEEIAAREVVNRGISEDEVSALKIQIDNRFNCPETSSCGRVLDAAACLLGLCRERTYEARPALLLESEAMKAVIREAKNGSIDYALNRTESVLSKKGILLKPVIKSENGKRILMTSPLFRFLLDNMGADRSFLALLVHYYIAQGMFEIVSFWGNENIFFTGGCAYNRIMASWLAGKGILLPRVSPGDGGIALGQAAAALFQDGKND

pLDDT: mean 77.82, std 24.69, range [19.3, 98.81]

Radius of gyration: 24.05 Å; chains: 1; bounding box: 65×48×81 Å

Foldseek 3Di:
DDDDDDDDDDPPDPCVVPDDPPPFAQDKKKFKAFPVLPVQFFDADPVNVVVLVVFFWKFQTATDPPRDDDPPPSPLFGWIWAGHDDDPGMIMTIDGPVVVVVCCVVPNPVRGDIDDDAADLLWDDDPPHGTTNGPQAKDKFKAKEQLVLFDPVQVVVCVVPQKAWEWEFFAQAQTKIKIKIWGADPVVNIIIIIITIGGTLGGVVPVVSVVVSVVVVVVPPPDLHQEYFYALPCPRPSNVVSLVSCVVVVHFYHHDWQQLLLVLLQQRLVRYGDQAAKEFFAAAFTQDPVRATEGGFIDGRPDTAAFADKWWQQQAVVCVFFLLLLLLGLCCVQPNNVVSLVQSVSLPDDNVNSVVSVVRVVVVPNTGIYRHPLSLQLSLLVSLSNDGGDSDPSVSNSSLLSLLVVLLQVQDDVRDSLVSLLCLQVSCVVQVLADAWDWDDDPSHIYTYCSNLSNSCNVPSVGRSNNNSNNSLVRSLRNSVVRRVVVDDPAYEYAEPCCSRCSSVSNNVVVVHGYGPRRSYRSSSNSSSRSVRSNDDGDSD